Protein 4ND2 (pdb70)

Structure (mmCIF, N/CA/C/O backbone):
data_4ND2
#
_entry.id   4ND2
#
_cell.length_a   95.830
_cell.length_b   95.830
_cell.length_c   185.640
_cell.angle_alpha   90.00
_cell.angle_beta   90.00
_cell.angle_gamma   120.00
#
_symmetry.space_group_name_H-M   'P 32 2 1'
#
loop_
_entity.id
_entity.type
_entity.pdbx_description
1 polymer 'Lactate dehydrogenase, adjacent gene encodes predicted malate dehydrogenase'
2 non-polymer '3-ACETYLPYRIDINE ADENINE DINUCLEOTIDE'
3 non-polymer 'PYRUVIC ACID'
4 non-polymer GLYCEROL
5 water water
#
loop_
_atom_site.group_PDB
_atom_site.id
_atom_site.type_symbol
_atom_site.label_atom_id
_atom_site.label_alt_id
_atom_site.label_comp_id
_atom_site.label_asym_id
_atom_site.label_entity_id
_atom_site.label_seq_id
_atom_site.pdbx_PDB_ins_code
_atom_site.Cartn_x
_atom_site.Cartn_y
_atom_site.Cartn_z
_atom_site.occupancy
_atom_site.B_iso_or_equiv
_atom_site.auth_seq_id
_atom_site.auth_comp_id
_atom_site.auth_asym_id
_atom_site.auth_atom_id
_atom_site.pdbx_PDB_model_num
ATOM 1 N N . MET A 1 1 ? 31.967 60.851 98.736 1.00 56.46 17 MET A N 1
ATOM 2 C CA . MET A 1 1 ? 30.537 60.852 98.305 1.00 56.05 17 MET A CA 1
ATOM 3 C C . MET A 1 1 ? 30.315 59.838 97.186 1.00 54.00 17 MET A C 1
ATOM 4 O O . MET A 1 1 ? 30.629 60.107 96.024 1.00 54.79 17 MET A O 1
ATOM 9 N N . ILE A 1 2 ? 29.781 58.672 97.544 1.00 50.74 18 ILE A N 1
ATOM 10 C CA . ILE A 1 2 ? 29.440 57.651 96.555 1.00 48.43 18 ILE A CA 1
ATOM 11 C C . ILE A 1 2 ? 28.213 58.091 95.752 1.00 45.83 18 ILE A C 1
ATOM 12 O O . ILE A 1 2 ? 27.240 58.602 96.309 1.00 44.68 18 ILE A O 1
ATOM 17 N N . GLU A 1 3 ? 28.284 57.912 94.437 1.00 43.50 19 GLU A N 1
ATOM 18 C CA . GLU A 1 3 ? 27.175 58.225 93.545 1.00 41.60 19 GLU A CA 1
ATOM 19 C C . GLU A 1 3 ? 26.697 56.955 92.866 1.00 37.89 19 GLU A C 1
ATOM 20 O O . GLU A 1 3 ? 27.484 56.034 92.635 1.00 36.68 19 GLU A O 1
ATOM 26 N N . ARG A 1 4 ? 25.405 56.907 92.554 1.00 33.89 20 ARG A N 1
ATOM 27 C CA . ARG A 1 4 ? 24.829 55.769 91.853 1.00 31.64 20 ARG A CA 1
ATOM 28 C C . ARG A 1 4 ? 25.536 55.563 90.519 1.00 29.37 20 ARG A C 1
ATOM 29 O O . ARG A 1 4 ? 25.868 56.528 89.829 1.00 28.24 20 ARG A O 1
ATOM 37 N N . ARG A 1 5 ? 25.778 54.304 90.169 1.00 27.29 22 ARG A N 1
ATOM 38 C CA . ARG A 1 5 ? 26.298 53.970 88.850 1.00 26.41 22 ARG A CA 1
ATOM 39 C C . ARG A 1 5 ? 25.219 54.260 87.809 1.00 24.84 22 ARG A C 1
ATOM 40 O O . ARG A 1 5 ? 24.028 54.114 88.085 1.00 23.79 22 ARG A O 1
ATOM 48 N N . LYS A 1 6 ? 25.647 54.688 86.625 1.00 23.51 23 LYS A N 1
ATOM 49 C CA . LYS A 1 6 ? 24.731 55.178 85.597 1.00 22.77 23 LYS A CA 1
ATOM 50 C C . LYS A 1 6 ? 25.101 54.635 84.219 1.00 21.64 23 LYS A C 1
ATOM 51 O O . LYS A 1 6 ? 26.229 54.821 83.753 1.00 21.38 23 LYS A O 1
ATOM 57 N N . ILE A 1 7 ? 24.144 53.964 83.582 1.00 20.46 24 ILE A N 1
ATOM 58 C CA . ILE A 1 7 ? 24.310 53.450 82.227 1.00 19.90 24 ILE A CA 1
ATOM 59 C C . ILE A 1 7 ? 23.343 54.159 81.287 1.00 19.63 24 ILE A C 1
ATOM 60 O O . ILE A 1 7 ? 22.140 54.206 81.545 1.00 19.72 24 ILE A O 1
ATOM 65 N N . ALA A 1 8 ? 23.876 54.708 80.200 1.00 19.38 25 ALA A N 1
ATOM 66 C CA . ALA A 1 8 ? 23.053 55.304 79.151 1.00 19.47 25 ALA A CA 1
ATOM 67 C C . ALA A 1 8 ? 22.903 54.311 78.005 1.00 19.37 25 ALA A C 1
ATOM 68 O O . ALA A 1 8 ? 23.896 53.794 77.490 1.00 19.46 25 ALA A O 1
ATOM 70 N N . VAL A 1 9 ? 21.657 54.037 77.629 1.00 18.92 26 VAL A N 1
ATOM 71 C CA . VAL A 1 9 ? 21.348 53.162 76.510 1.00 18.94 26 VAL A CA 1
ATOM 72 C C . VAL A 1 9 ? 20.834 54.021 75.354 1.00 19.15 26 VAL A C 1
ATOM 73 O O . VAL A 1 9 ? 19.725 54.565 75.419 1.00 19.02 26 VAL A O 1
ATOM 77 N N . ILE A 1 10 ? 21.651 54.148 74.309 1.00 19.33 27 ILE A N 1
ATOM 78 C CA . ILE A 1 10 ? 21.334 55.007 73.166 1.00 19.40 27 ILE A CA 1
ATOM 79 C C . ILE A 1 10 ? 20.616 54.173 72.114 1.00 19.41 27 ILE A C 1
ATOM 80 O O . ILE A 1 10 ? 21.236 53.377 71.405 1.00 19.54 27 ILE A O 1
ATOM 85 N N . GLY A 1 11 ? 19.302 54.359 72.026 1.00 19.22 28 GLY A N 1
ATOM 86 C CA . GLY A 1 11 ? 18.449 53.540 71.176 1.00 19.37 28 GLY A CA 1
ATOM 87 C C . GLY A 1 11 ? 17.646 52.607 72.055 1.00 19.49 28 GLY A C 1
ATOM 88 O O . GLY A 1 11 ? 18.212 51.736 72.720 1.00 19.60 28 GLY A O 1
ATOM 89 N N . SER A 1 12 ? 16.329 52.793 72.064 1.00 19.62 29 SER A N 1
ATOM 90 C CA . SER A 1 12 ? 15.443 52.076 72.977 1.00 19.73 29 SER A CA 1
ATOM 91 C C . SER A 1 12 ? 14.520 51.118 72.234 1.00 19.33 29 SER A C 1
ATOM 92 O O . SER A 1 12 ? 13.337 50.992 72.560 1.00 19.20 29 SER A O 1
ATOM 95 N N . GLY A 1 13 ? 15.073 50.432 71.238 1.00 19.28 30 GLY A N 1
ATOM 96 C CA . GLY A 1 13 ? 14.339 49.409 70.508 1.00 19.28 30 GLY A CA 1
ATOM 97 C C . GLY A 1 13 ? 14.418 48.067 71.211 1.00 19.35 30 GLY A C 1
ATOM 98 O O . GLY A 1 13 ? 14.465 48.000 72.440 1.00 19.02 30 GLY A O 1
ATOM 99 N N . GLN A 1 14 ? 14.444 46.996 70.424 1.00 19.76 31 GLN A N 1
ATOM 100 C CA . GLN A 1 14 ? 14.393 45.634 70.960 1.00 20.16 31 GLN A CA 1
ATOM 101 C C . GLN A 1 14 ? 15.518 45.371 71.959 1.00 19.32 31 GLN A C 1
ATOM 102 O O . GLN A 1 14 ? 15.268 44.938 73.080 1.00 19.02 31 GLN A O 1
ATOM 108 N N . ILE A 1 15 ? 16.751 45.652 71.554 1.00 18.99 32 ILE A N 1
ATOM 109 C CA . ILE A 1 15 ? 17.912 45.409 72.414 1.00 18.92 32 ILE A CA 1
ATOM 110 C C . ILE A 1 15 ? 17.968 46.391 73.578 1.00 18.39 32 ILE A C 1
ATOM 111 O O . ILE A 1 15 ? 18.173 45.984 74.719 1.00 18.00 32 ILE A O 1
ATOM 116 N N . GLY A 1 16 ? 17.783 47.674 73.279 1.00 18.04 33 GLY A N 1
ATOM 117 C CA . GLY A 1 16 ? 17.841 48.729 74.284 1.00 17.80 33 GLY A CA 1
ATOM 118 C C . GLY A 1 16 ? 16.923 48.501 75.468 1.00 17.66 33 GLY A C 1
ATOM 119 O O . GLY A 1 16 ? 17.331 48.671 76.618 1.00 17.75 33 GLY A O 1
ATOM 120 N N . GLY A 1 17 ? 15.684 48.110 75.189 1.00 17.67 34 GLY A N 1
ATOM 121 C CA . GLY A 1 17 ? 14.707 47.843 76.240 1.00 17.81 34 GLY A CA 1
ATOM 122 C C . GLY A 1 17 ? 15.097 46.669 77.118 1.00 17.86 34 GLY A C 1
ATOM 123 O O . GLY A 1 17 ? 14.957 46.732 78.339 1.00 17.57 34 GLY A O 1
ATOM 124 N N . ASN A 1 18 ? 15.591 45.598 76.499 1.00 18.03 35 ASN A N 1
ATOM 125 C CA . ASN A 1 18 ? 16.069 44.432 77.246 1.00 18.21 35 ASN A CA 1
ATOM 126 C C . ASN A 1 18 ? 17.247 44.758 78.154 1.00 17.49 35 ASN A C 1
ATOM 127 O O . ASN A 1 18 ? 17.312 44.270 79.278 1.00 17.48 35 ASN A O 1
ATOM 132 N N . ILE A 1 19 ? 18.176 45.577 77.670 1.00 17.20 36 ILE A N 1
ATOM 133 C CA . ILE A 1 19 ? 19.317 45.990 78.488 1.00 17.09 36 ILE A CA 1
ATOM 134 C C . ILE A 1 19 ? 18.833 46.700 79.752 1.00 16.92 36 ILE A C 1
ATOM 135 O O . ILE A 1 19 ? 19.260 46.373 80.860 1.00 16.55 36 ILE A O 1
ATOM 140 N N . ALA A 1 20 ? 17.939 47.669 79.580 1.00 16.88 37 ALA A N 1
ATOM 141 C CA . ALA A 1 20 ? 17.395 48.424 80.711 1.00 16.80 37 ALA A CA 1
ATOM 142 C C . ALA A 1 20 ? 16.716 47.504 81.726 1.00 16.69 37 ALA A C 1
ATOM 143 O O . ALA A 1 20 ? 16.885 47.666 82.936 1.00 16.80 37 ALA A O 1
ATOM 145 N N . TYR A 1 21 ? 15.960 46.539 81.208 1.00 16.64 38 TYR A N 1
ATOM 146 C CA . TYR A 1 21 ? 15.223 45.555 82.002 1.00 16.83 38 TYR A CA 1
ATOM 147 C C . TYR A 1 21 ? 16.161 44.753 82.903 1.00 16.89 38 TYR A C 1
ATOM 148 O O . TYR A 1 21 ? 15.925 44.617 84.106 1.00 16.54 38 TYR A O 1
ATOM 157 N N . ILE A 1 22 ? 17.231 44.240 82.306 1.00 17.07 39 ILE A N 1
ATOM 158 C CA . ILE A 1 22 ? 18.186 43.376 83.006 1.00 17.50 39 ILE A CA 1
ATOM 159 C C . ILE A 1 22 ? 19.073 44.170 83.963 1.00 17.40 39 ILE A C 1
ATOM 160 O O . ILE A 1 22 ? 19.312 43.732 85.091 1.00 17.38 39 ILE A O 1
ATOM 165 N N . VAL A 1 23 ? 19.560 45.326 83.515 1.00 17.35 40 VAL A N 1
ATOM 166 C CA . VAL A 1 23 ? 20.352 46.214 84.370 1.00 17.58 40 VAL A CA 1
ATOM 167 C C . VAL A 1 23 ? 19.550 46.576 85.618 1.00 17.84 40 VAL A C 1
ATOM 168 O O . VAL A 1 23 ? 20.067 46.512 86.735 1.00 17.23 40 VAL A O 1
ATOM 172 N N . GLY A 1 24 ? 18.290 46.959 85.412 1.00 18.18 41 GLY A N 1
ATOM 173 C CA . GLY A 1 24 ? 17.386 47.281 86.511 1.00 18.46 41 GLY A CA 1
ATOM 174 C C . GLY A 1 24 ? 17.145 46.100 87.432 1.00 18.94 41 GLY A C 1
ATOM 175 O O . GLY A 1 24 ? 17.240 46.230 88.651 1.00 18.72 41 GLY A O 1
ATOM 176 N N . LYS A 1 25 ? 16.841 44.944 86.846 1.00 19.56 42 LYS A N 1
ATOM 177 C CA . LYS A 1 25 ? 16.618 43.720 87.619 1.00 20.26 42 LYS A CA 1
ATOM 178 C C . LYS A 1 25 ? 17.804 43.396 88.531 1.00 20.52 42 LYS A C 1
ATOM 179 O O . LYS A 1 25 ? 17.615 43.065 89.699 1.00 20.45 42 LYS A O 1
ATOM 185 N N . ASP A 1 26 ? 19.018 43.497 87.995 1.00 20.92 43 ASP A N 1
ATOM 186 C CA . ASP A 1 26 ? 20.236 43.189 88.758 1.00 21.19 43 ASP A CA 1
ATOM 187 C C . ASP A 1 26 ? 20.653 44.313 89.712 1.00 20.76 43 ASP A C 1
ATOM 188 O O . ASP A 1 26 ? 21.577 44.136 90.505 1.00 20.08 43 ASP A O 1
ATOM 193 N N . ASN A 1 27 ? 19.986 45.466 89.626 1.00 20.42 44 ASN A N 1
ATOM 194 C CA . ASN A 1 27 ? 20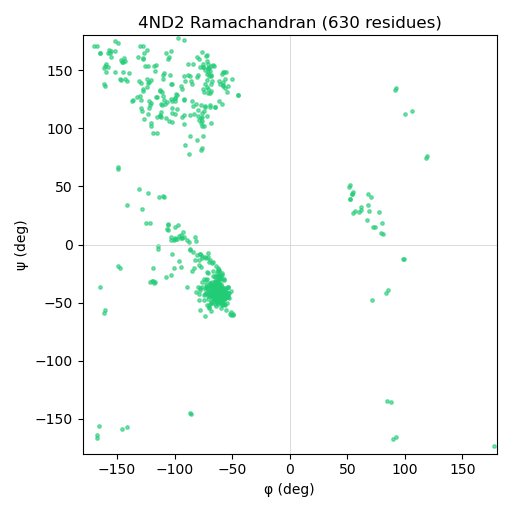.395 46.665 90.359 1.00 20.33 44 ASN A CA 1
ATOM 195 C C . ASN A 1 27 ? 21.871 47.006 90.108 1.00 19.76 44 ASN A C 1
ATOM 196 O O . ASN A 1 27 ? 22.593 47.420 91.015 1.00 19.46 44 ASN A O 1
ATOM 201 N N . LEU A 1 28 ? 22.305 46.824 88.863 1.00 19.20 45 LEU A N 1
ATOM 202 C CA . LEU A 1 28 ? 23.680 47.127 88.460 1.00 19.04 45 LEU A CA 1
ATOM 203 C C . LEU A 1 28 ? 23.921 48.636 88.400 1.00 18.90 45 LEU A C 1
ATOM 204 O O . LEU A 1 28 ? 25.000 49.117 88.748 1.00 18.56 45 LEU A O 1
ATOM 209 N N . ALA A 1 29 ? 22.914 49.374 87.941 1.00 18.62 46 ALA A N 1
ATOM 210 C CA . ALA A 1 29 ? 23.019 50.821 87.792 1.00 18.85 46 ALA A CA 1
ATOM 211 C C . ALA A 1 29 ? 21.646 51.437 87.554 1.00 18.90 46 ALA A C 1
ATOM 212 O O . ALA A 1 29 ? 20.657 50.725 87.350 1.00 18.51 46 ALA A O 1
ATOM 214 N N . ASP A 1 30 ? 21.596 52.763 87.600 1.00 19.27 48 ASP A N 1
ATOM 215 C CA . ASP A 1 30 ? 20.464 53.505 87.055 1.00 19.64 48 ASP A CA 1
ATOM 216 C C . ASP A 1 30 ? 20.598 53.483 85.540 1.00 19.45 48 ASP A C 1
ATOM 217 O O . ASP A 1 30 ? 21.709 53.396 85.011 1.00 19.29 48 ASP A O 1
ATOM 222 N N . VAL A 1 31 ? 19.469 53.577 84.846 1.00 19.40 49 VAL A N 1
ATOM 223 C CA . VAL A 1 31 ? 19.452 53.513 83.392 1.00 19.46 49 VAL A CA 1
ATOM 224 C C . VAL A 1 31 ? 18.782 54.748 82.793 1.00 19.74 49 VAL A C 1
ATOM 225 O O . VAL A 1 31 ? 17.733 55.180 83.266 1.00 19.37 49 VAL A O 1
ATOM 229 N N . VAL A 1 32 ? 19.403 55.306 81.756 1.00 20.02 50 VAL A N 1
ATOM 230 C CA . VAL A 1 32 ? 18.774 56.327 80.925 1.00 20.44 50 VAL A CA 1
ATOM 231 C C . VAL A 1 32 ? 18.551 55.736 79.538 1.00 20.45 50 VAL A C 1
ATOM 232 O O . VAL A 1 32 ? 19.510 55.464 78.814 1.00 20.83 50 VAL A O 1
ATOM 236 N N . LEU A 1 33 ? 17.286 55.516 79.188 1.00 20.50 51 LEU A N 1
ATOM 237 C CA . LEU A 1 33 ? 16.914 55.060 77.852 1.00 20.94 51 LEU A CA 1
ATOM 238 C C . LEU A 1 33 ? 16.742 56.271 76.936 1.00 21.13 51 LEU A C 1
ATOM 239 O O . LEU A 1 33 ? 15.812 57.060 77.113 1.00 20.94 51 LEU A O 1
ATOM 244 N N . PHE A 1 34 ? 17.645 56.413 75.969 1.00 21.23 52 PHE A N 1
ATOM 245 C CA . PHE A 1 34 ? 17.597 57.511 75.006 1.00 21.60 52 PHE A CA 1
ATOM 246 C C . PHE A 1 34 ? 17.051 57.020 73.669 1.00 21.80 52 PHE A C 1
ATOM 247 O O . PHE A 1 34 ? 17.410 55.940 73.201 1.00 21.59 52 PHE A O 1
ATOM 255 N N . ASP A 1 35 ? 16.183 57.820 73.055 1.00 21.83 53 ASP A N 1
ATOM 256 C CA . ASP A 1 35 ? 15.746 57.567 71.685 1.00 22.19 53 ASP A CA 1
ATOM 257 C C . ASP A 1 35 ? 15.227 58.853 71.051 1.00 22.58 53 ASP A C 1
ATOM 258 O O . ASP A 1 35 ? 14.766 59.755 71.752 1.00 22.33 53 ASP A O 1
ATOM 263 N N . ILE A 1 36 ? 15.319 58.933 69.727 1.00 23.04 54 ILE A N 1
ATOM 264 C CA . ILE A 1 36 ? 14.769 60.069 68.981 1.00 23.55 54 ILE A CA 1
ATOM 265 C C . ILE A 1 36 ? 13.275 59.895 68.707 1.00 24.53 54 ILE A C 1
ATOM 266 O O . ILE A 1 36 ? 12.582 60.870 68.435 1.00 25.56 54 ILE A O 1
ATOM 271 N N . ALA A 1 37 ? 12.789 58.655 68.768 1.00 25.44 55 ALA A N 1
ATOM 272 C CA . ALA A 1 37 ? 11.373 58.367 68.562 1.00 26.52 55 ALA A CA 1
ATOM 273 C C . ALA A 1 37 ? 10.562 58.792 69.784 1.00 27.71 55 ALA A C 1
ATOM 274 O O . ALA A 1 37 ? 10.912 58.453 70.915 1.00 27.30 55 ALA A O 1
ATOM 276 N N . GLU A 1 38 ? 9.477 59.526 69.549 1.00 28.69 56 GLU A N 1
ATOM 277 C CA . GLU A 1 38 ? 8.652 60.056 70.635 1.00 29.69 56 GLU A CA 1
ATOM 278 C C . GLU A 1 38 ? 7.923 58.926 71.355 1.00 28.07 56 GLU A C 1
ATOM 279 O O . GLU A 1 38 ? 7.443 57.985 70.721 1.00 27.82 56 GLU A O 1
ATOM 285 N N . GLY A 1 39 ? 7.873 59.008 72.683 1.00 27.00 57 GLY A N 1
ATOM 286 C CA . GLY A 1 39 ? 7.108 58.060 73.493 1.00 26.32 57 GLY A CA 1
ATOM 287 C C . GLY A 1 39 ? 7.803 56.745 73.823 1.00 25.85 57 GLY A C 1
ATOM 288 O O . GLY A 1 39 ? 7.705 56.263 74.952 1.00 24.99 57 GLY A O 1
ATOM 289 N N . ILE A 1 40 ? 8.503 56.166 72.848 1.00 24.83 58 ILE A N 1
ATOM 290 C CA . ILE A 1 40 ? 9.060 54.812 72.983 1.00 24.80 58 ILE A CA 1
ATOM 291 C C . ILE A 1 40 ? 9.895 54.637 74.261 1.00 23.90 58 ILE A C 1
ATOM 292 O O . ILE A 1 40 ? 9.561 53.796 75.092 1.00 23.45 58 ILE A O 1
ATOM 297 N N . PRO A 1 41 ? 10.968 55.433 74.433 1.00 23.38 59 PRO A N 1
ATOM 298 C CA . PRO A 1 41 ? 11.778 55.233 75.639 1.00 23.50 59 PRO A CA 1
ATOM 299 C C . PRO A 1 41 ? 11.015 55.531 76.933 1.00 23.41 59 PRO A C 1
ATOM 300 O O . PRO A 1 41 ? 11.250 54.873 77.949 1.00 22.90 59 PRO A O 1
ATOM 304 N N . GLN A 1 42 ? 10.107 56.505 76.886 1.00 23.25 60 GLN A N 1
ATOM 305 C CA . GLN A 1 42 ? 9.303 56.869 78.052 1.00 23.46 60 GLN A CA 1
ATOM 306 C C . GLN A 1 42 ? 8.404 55.708 78.470 1.00 22.55 60 GLN A C 1
ATOM 307 O O . GLN A 1 42 ? 8.332 55.366 79.648 1.00 22.52 60 GLN A O 1
ATOM 313 N N . GLY A 1 43 ? 7.733 55.100 77.496 1.00 21.53 61 GLY A N 1
ATOM 314 C CA . GLY A 1 43 ? 6.833 53.980 77.755 1.00 21.24 61 GLY A CA 1
ATOM 315 C C . GLY A 1 43 ? 7.547 52.764 78.322 1.00 20.86 61 GLY A C 1
ATOM 316 O O . GLY A 1 43 ? 7.072 52.145 79.275 1.00 20.53 61 GLY A O 1
ATOM 317 N N . LYS A 1 44 ? 8.693 52.428 77.737 1.00 20.46 62 LYS A N 1
ATOM 318 C CA . LYS A 1 44 ? 9.498 51.306 78.218 1.00 20.33 62 LYS A CA 1
ATOM 319 C C . LYS A 1 44 ? 10.061 51.580 79.613 1.00 19.93 62 LYS A C 1
ATOM 320 O O . LYS A 1 44 ? 10.072 50.694 80.461 1.00 19.99 62 LYS A O 1
ATOM 326 N N . ALA A 1 45 ? 10.509 52.810 79.851 1.00 19.85 63 ALA A N 1
ATOM 327 C CA . ALA A 1 45 ? 11.049 53.193 81.157 1.00 20.07 63 ALA A CA 1
ATOM 328 C C . ALA A 1 45 ? 10.000 53.118 82.271 1.00 20.09 63 ALA A C 1
ATOM 329 O O . ALA A 1 45 ? 10.295 52.650 83.372 1.00 19.64 63 ALA A O 1
ATOM 331 N N . LEU A 1 46 ? 8.783 53.580 81.986 1.00 20.12 64 LEU A N 1
ATOM 332 C CA . LEU A 1 46 ? 7.690 53.516 82.962 1.00 20.27 64 LEU A CA 1
ATOM 333 C C . LEU A 1 46 ? 7.328 52.068 83.279 1.00 19.72 64 LEU A C 1
ATOM 334 O O . LEU A 1 46 ? 7.143 51.705 84.441 1.00 19.19 64 LEU A O 1
ATOM 339 N N . ASP A 1 47 ? 7.227 51.256 82.232 1.00 19.53 65 ASP A N 1
ATOM 340 C CA . ASP A 1 47 ? 6.905 49.835 82.356 1.00 19.54 65 ASP A CA 1
ATOM 341 C C . ASP A 1 47 ? 7.964 49.114 83.192 1.00 19.35 65 ASP A C 1
ATOM 342 O O . ASP A 1 47 ? 7.638 48.394 84.132 1.00 19.61 65 ASP A O 1
ATOM 347 N N . ILE A 1 48 ? 9.232 49.328 82.856 1.00 19.24 66 ILE A N 1
ATOM 348 C CA . ILE A 1 48 ? 10.340 48.704 83.586 1.00 18.85 66 ILE A CA 1
ATOM 349 C C . ILE A 1 48 ? 10.401 49.218 85.031 1.00 18.71 66 ILE A C 1
ATOM 350 O O . ILE A 1 48 ? 10.684 48.453 85.955 1.00 18.44 66 ILE A O 1
ATOM 355 N N . THR A 1 49 ? 10.112 50.504 85.226 1.00 18.57 67 THR A N 1
ATOM 356 C CA . THR A 1 49 ? 10.058 51.082 86.569 1.00 18.57 67 THR A CA 1
ATOM 357 C C . THR A 1 49 ? 9.081 50.320 87.464 1.00 18.47 67 THR A C 1
ATOM 358 O O . THR A 1 49 ? 9.402 50.023 88.614 1.00 18.47 67 THR A O 1
ATOM 362 N N . HIS A 1 50 ? 7.907 49.987 86.934 1.00 18.45 68 HIS A N 1
ATOM 363 C CA . HIS A 1 50 ? 6.905 49.233 87.699 1.00 18.64 68 HIS A CA 1
ATOM 364 C C . HIS A 1 50 ? 7.407 47.853 88.133 1.00 18.44 68 HIS A C 1
ATOM 365 O O . HIS A 1 50 ? 6.975 47.331 89.161 1.00 18.46 68 HIS A O 1
ATOM 372 N N . SER A 1 51 ? 8.300 47.263 87.339 1.00 18.22 69 SER A N 1
ATOM 373 C CA . SER A 1 51 ? 8.858 45.942 87.639 1.00 18.04 69 SER A CA 1
ATOM 374 C C . SER A 1 51 ? 9.935 45.967 88.727 1.00 17.85 69 SER A C 1
ATOM 375 O O . SER A 1 51 ? 10.229 44.930 89.317 1.00 18.04 69 SER A O 1
ATOM 378 N N . MET A 1 52 ? 10.520 47.135 88.993 1.00 18.03 70 MET A N 1
ATOM 379 C CA . MET A 1 52 ? 11.654 47.231 89.922 1.00 18.09 70 MET A CA 1
ATOM 380 C C . MET A 1 52 ? 11.312 46.747 91.329 1.00 18.17 70 MET A C 1
ATOM 381 O O . MET A 1 52 ? 12.088 45.999 91.933 1.00 18.05 70 MET A O 1
ATOM 386 N N . VAL A 1 53 ? 10.153 47.154 91.844 1.00 17.97 71 VAL A N 1
ATOM 387 C CA . VAL A 1 53 ? 9.699 46.686 93.158 1.00 17.93 71 VAL A CA 1
ATOM 388 C C . VAL A 1 53 ? 9.502 45.164 93.182 1.00 18.07 71 VAL A C 1
ATOM 389 O O . VAL A 1 53 ? 9.746 44.523 94.205 1.00 18.04 71 VAL A O 1
ATOM 393 N N . MET A 1 54 ? 9.090 44.588 92.055 1.00 18.17 72 MET A N 1
ATOM 394 C CA . MET A 1 54 ? 8.894 43.138 91.957 1.00 18.52 72 MET A CA 1
ATOM 395 C C . MET A 1 54 ? 10.231 42.398 92.068 1.00 18.53 72 MET A C 1
ATOM 396 O O . MET A 1 54 ? 10.307 41.329 92.675 1.00 18.10 72 MET A O 1
ATOM 401 N N . PHE A 1 55 A 11.274 42.978 91.477 1.00 18.77 73 PHE A N 1
ATOM 402 C CA . PHE A 1 55 A 12.628 42.418 91.529 1.00 18.89 73 PHE A CA 1
ATOM 403 C C . PHE A 1 55 A 13.395 42.808 92.793 1.00 19.04 73 PHE A C 1
ATOM 404 O O . PHE A 1 55 A 14.511 42.331 93.011 1.00 19.19 73 PHE A O 1
ATOM 412 N N . GLY A 1 56 B 12.818 43.687 93.609 1.00 19.02 73 GLY A N 1
ATOM 413 C CA . GLY A 1 56 B 13.488 44.198 94.798 1.00 18.99 73 GLY A CA 1
ATOM 414 C C . GLY A 1 56 B 14.663 45.110 94.482 1.00 19.21 73 GLY A C 1
ATOM 415 O O . GLY A 1 56 B 15.611 45.190 95.263 1.00 19.59 73 GLY A O 1
ATOM 416 N N . SER A 1 57 ? 14.603 45.795 93.341 1.00 18.70 74 SER A N 1
ATOM 417 C CA . SER A 1 57 ? 15.665 46.707 92.910 1.00 18.42 74 SER A CA 1
ATOM 418 C C . SER A 1 57 ? 15.249 48.155 93.135 1.00 18.45 74 SER A C 1
ATOM 419 O O . SER A 1 57 ? 14.077 48.487 92.994 1.00 18.25 74 SER A O 1
ATOM 422 N N . THR A 1 58 ? 16.212 49.010 93.472 1.00 18.32 75 THR A N 1
ATOM 423 C CA . THR A 1 58 ? 15.965 50.449 93.600 1.00 18.65 75 THR A CA 1
ATOM 424 C C . THR A 1 58 ? 16.562 51.242 92.431 1.00 18.60 75 THR A C 1
ATOM 425 O O . THR A 1 58 ? 16.658 52.471 92.499 1.00 18.24 75 THR A O 1
ATOM 429 N N . SER A 1 59 ? 16.953 50.545 91.361 1.00 18.83 76 SER A N 1
ATOM 430 C CA . SER A 1 59 ? 17.436 51.202 90.146 1.00 19.48 76 SER A CA 1
ATOM 431 C C . SER A 1 59 ? 16.378 52.154 89.596 1.00 20.07 76 SER A C 1
ATOM 432 O O . SER A 1 59 ? 15.198 51.810 89.554 1.00 19.72 76 SER A O 1
ATOM 435 N N . LYS A 1 60 ? 16.810 53.346 89.192 1.00 21.19 77 LYS A N 1
ATOM 436 C CA . LYS A 1 60 ? 15.949 54.285 88.478 1.00 22.34 77 LYS A CA 1
ATOM 437 C C . LYS A 1 60 ? 16.127 54.093 86.978 1.00 22.06 77 LYS A C 1
ATOM 438 O O . LYS A 1 60 ? 17.256 54.000 86.490 1.00 22.32 77 LYS A O 1
ATOM 444 N N . VAL A 1 61 ? 15.010 54.032 86.259 1.00 21.55 78 VAL A N 1
ATOM 445 C CA . VAL A 1 61 ? 15.013 53.871 84.809 1.00 21.34 78 VAL A CA 1
ATOM 446 C C . VAL A 1 61 ? 14.133 54.963 84.208 1.00 21.48 78 VAL A C 1
ATOM 447 O O . VAL A 1 61 ? 12.927 54.990 84.458 1.00 20.87 78 VAL A O 1
ATOM 451 N N . ILE A 1 62 ? 14.742 55.865 83.437 1.00 21.80 79 ILE A N 1
ATOM 452 C CA . ILE A 1 62 ? 14.013 56.966 82.793 1.00 22.39 79 ILE A CA 1
ATOM 453 C C . ILE A 1 62 ? 14.197 56.953 81.277 1.00 22.43 79 ILE A C 1
ATOM 454 O O . ILE A 1 62 ? 15.201 56.448 80.766 1.00 22.59 79 ILE A O 1
ATOM 459 N N . GLY A 1 63 ? 13.214 57.511 80.574 1.00 22.32 80 GLY A N 1
ATOM 460 C CA . GLY A 1 63 ? 13.240 57.630 79.120 1.00 22.56 80 GLY A CA 1
ATOM 461 C C . GLY A 1 63 ? 13.400 59.084 78.722 1.00 23.05 80 GLY A C 1
ATOM 462 O O . GLY A 1 63 ? 12.844 59.971 79.370 1.00 22.57 80 GLY A O 1
ATOM 463 N N . THR A 1 64 ? 14.161 59.335 77.659 1.00 23.48 81 THR A N 1
ATOM 464 C CA . THR A 1 64 ? 14.465 60.703 77.243 1.00 24.04 81 THR A CA 1
ATOM 465 C C . THR A 1 64 ? 14.812 60.813 75.760 1.00 24.53 81 THR A C 1
ATOM 466 O O . THR A 1 64 ? 15.145 59.819 75.109 1.00 24.02 81 THR A O 1
ATOM 470 N N . ASN A 1 65 ? 14.726 62.038 75.245 1.00 25.01 83 ASN A N 1
ATOM 471 C CA . ASN A 1 65 ? 15.202 62.365 73.902 1.00 25.59 83 ASN A CA 1
ATOM 472 C C . ASN A 1 65 ? 16.263 63.462 73.944 1.00 25.70 83 ASN A C 1
ATOM 473 O O . ASN A 1 65 ? 16.549 64.095 72.931 1.00 26.11 83 ASN A O 1
ATOM 478 N N . ASP A 1 66 ? 16.850 63.666 75.122 1.00 25.80 84 ASP A N 1
ATOM 479 C CA . ASP A 1 66 ? 17.758 64.780 75.373 1.00 26.29 84 ASP A CA 1
ATOM 480 C C . ASP A 1 66 ? 19.117 64.255 75.835 1.00 25.93 84 ASP A C 1
ATOM 481 O O . ASP A 1 66 ? 19.217 63.622 76.889 1.00 25.74 84 ASP A O 1
ATOM 486 N N . TYR A 1 67 ? 20.161 64.533 75.056 1.00 25.70 85 TYR A N 1
ATOM 487 C CA . TYR A 1 67 ? 21.512 64.060 75.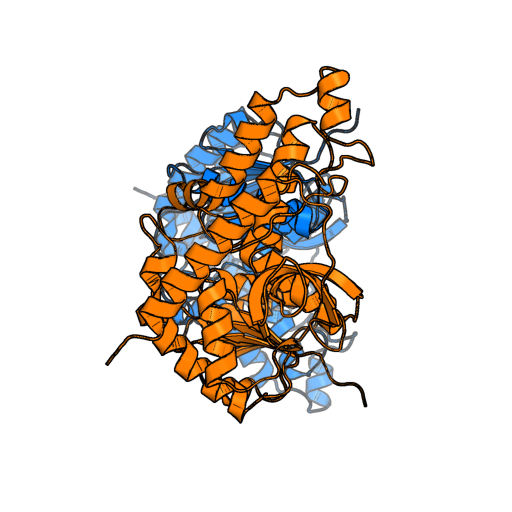387 1.00 25.80 85 TYR A CA 1
ATOM 488 C C . TYR A 1 67 ? 22.053 64.622 76.702 1.00 25.98 85 TYR A C 1
ATOM 489 O O . TYR A 1 67 ? 22.945 64.029 77.304 1.00 26.11 85 TYR A O 1
ATOM 498 N N . ALA A 1 68 ? 21.517 65.754 77.151 1.00 26.00 86 ALA A N 1
ATOM 499 C CA . ALA A 1 68 ? 21.885 66.300 78.458 1.00 25.83 86 ALA A CA 1
ATOM 500 C C . ALA A 1 68 ? 21.627 65.297 79.588 1.00 25.36 86 ALA A C 1
ATOM 501 O O . ALA A 1 68 ? 22.338 65.297 80.594 1.00 25.33 86 ALA A O 1
ATOM 503 N N . ASP A 1 69 ? 20.623 64.440 79.412 1.00 25.11 87 ASP A N 1
ATOM 504 C CA . ASP A 1 69 ? 20.270 63.434 80.418 1.00 25.33 87 ASP A CA 1
ATOM 505 C C . ASP A 1 69 ? 21.249 62.254 80.519 1.00 25.08 87 ASP A C 1
ATOM 506 O O . ASP A 1 69 ? 21.152 61.469 81.461 1.00 24.95 87 ASP A O 1
ATOM 511 N N . ILE A 1 70 ? 22.179 62.113 79.573 1.00 24.94 88 ILE A N 1
ATOM 512 C CA . ILE A 1 70 ? 23.214 61.072 79.689 1.00 25.08 88 ILE A CA 1
ATOM 513 C C . ILE A 1 70 ? 24.488 61.602 80.355 1.00 25.37 88 ILE A C 1
ATOM 514 O O . ILE A 1 70 ? 25.486 60.889 80.447 1.00 25.20 88 ILE A O 1
ATOM 519 N N . SER A 1 71 ? 24.444 62.849 80.823 1.00 25.88 89 SER A N 1
ATOM 520 C CA . SER A 1 71 ? 25.555 63.449 81.557 1.00 26.47 89 SER A CA 1
ATOM 521 C C . SER A 1 71 ? 25.973 62.584 82.744 1.00 26.31 89 SER A C 1
ATOM 522 O O . SER A 1 71 ? 25.125 62.077 83.476 1.00 26.28 89 SER A O 1
ATOM 525 N N . GLY A 1 72 ? 27.281 62.415 82.921 1.00 26.53 90 GLY A N 1
ATOM 526 C CA . GLY A 1 72 ? 27.822 61.631 84.033 1.00 26.29 90 GLY A CA 1
ATOM 527 C C . GLY A 1 72 ? 27.633 60.124 83.920 1.00 25.90 90 GLY A C 1
ATOM 528 O O . GLY A 1 72 ? 27.802 59.407 84.908 1.00 26.14 90 GLY A O 1
ATOM 529 N N . SER A 1 73 ? 27.292 59.638 82.726 1.00 24.86 91 SER A N 1
ATOM 530 C CA . SER A 1 73 ? 27.119 58.204 82.504 1.00 24.03 91 SER A CA 1
ATOM 531 C C . SER A 1 73 ? 28.465 57.491 82.601 1.00 23.56 91 SER A C 1
ATOM 532 O O . SER A 1 73 ? 29.451 57.929 82.007 1.00 23.34 91 SER A O 1
ATOM 535 N N . ASP A 1 74 ? 28.499 56.399 83.359 1.00 22.76 92 ASP A N 1
ATOM 536 C CA . ASP A 1 74 ? 29.711 55.591 83.500 1.00 22.40 92 ASP A CA 1
ATOM 537 C C . ASP A 1 74 ? 29.901 54.711 82.276 1.00 21.61 92 ASP A C 1
ATOM 538 O O . ASP A 1 74 ? 31.024 54.515 81.812 1.00 21.52 92 ASP A O 1
ATOM 543 N N . VAL A 1 75 ? 28.794 54.173 81.770 1.00 20.97 93 VAL A N 1
ATOM 544 C CA . VAL A 1 75 ? 28.806 53.333 80.583 1.00 20.43 93 VAL A CA 1
ATOM 545 C C . VAL A 1 75 ? 27.770 53.846 79.589 1.00 20.20 93 VAL A C 1
ATOM 546 O O . VAL A 1 75 ? 26.671 54.246 79.978 1.00 20.25 93 VAL A O 1
ATOM 550 N N . VAL A 1 76 ? 28.137 53.846 78.312 1.00 19.66 94 VAL A N 1
ATOM 551 C CA . VAL A 1 76 ? 27.213 54.163 77.233 1.00 19.53 94 VAL A CA 1
ATOM 552 C C . VAL A 1 76 ? 27.140 52.956 76.309 1.00 19.37 94 VAL A C 1
ATOM 553 O O . VAL A 1 76 ? 28.163 52.512 75.789 1.00 19.19 94 VAL A O 1
ATOM 557 N N . ILE A 1 77 ? 25.936 52.419 76.123 1.00 18.89 95 ILE A N 1
ATOM 558 C CA . ILE A 1 77 ? 25.723 51.289 75.226 1.00 18.96 95 ILE A CA 1
ATOM 559 C C . ILE A 1 77 ? 24.925 51.773 74.015 1.00 19.27 95 ILE A C 1
ATOM 560 O O . ILE A 1 77 ? 23.804 52.267 74.159 1.00 19.17 95 ILE A O 1
ATOM 565 N N . ILE A 1 78 ? 25.515 51.638 72.828 1.00 19.47 96 ILE A N 1
ATOM 566 C CA . ILE A 1 78 ? 24.928 52.170 71.595 1.00 19.59 96 ILE A CA 1
ATOM 567 C C . ILE A 1 78 ? 24.213 51.075 70.810 1.00 19.70 96 ILE A C 1
ATOM 568 O O . ILE A 1 78 ? 24.847 50.161 70.279 1.00 19.35 96 ILE A O 1
ATOM 573 N N . THR A 1 79 ? 22.888 51.181 70.742 1.00 19.83 97 THR A N 1
ATOM 574 C CA . THR A 1 79 ? 22.060 50.238 69.996 1.00 20.31 97 THR A CA 1
ATOM 575 C C . THR A 1 79 ? 21.359 50.897 68.803 1.00 20.56 97 THR A C 1
ATOM 576 O O . THR A 1 79 ? 20.694 50.212 68.030 1.00 20.66 97 THR A O 1
ATOM 580 N N . ALA A 1 80 ? 21.518 52.212 68.651 1.00 20.68 98 ALA A N 1
ATOM 581 C CA . ALA A 1 80 ? 20.776 52.977 67.647 1.00 20.87 98 ALA A CA 1
ATOM 582 C C . ALA A 1 80 ? 21.070 52.478 66.239 1.00 21.17 98 ALA A C 1
ATOM 583 O O . ALA A 1 80 ? 22.218 52.192 65.899 1.00 21.49 98 ALA A O 1
ATOM 585 N N . SER A 1 81 ? 20.023 52.378 65.427 1.00 21.41 99 SER A N 1
ATOM 586 C CA . SER A 1 81 ? 20.134 51.814 64.090 1.00 21.75 99 SER A CA 1
ATOM 587 C C . SER A 1 81 ? 18.958 52.221 63.214 1.00 22.29 99 SER A C 1
ATOM 588 O O . SER A 1 81 ? 17.857 52.465 63.714 1.00 21.61 99 SER A O 1
ATOM 591 N N . ILE A 1 82 ? 19.202 52.280 61.906 1.00 22.88 100 ILE A N 1
ATOM 592 C CA . ILE A 1 82 ? 18.133 52.468 60.924 1.00 23.78 100 ILE A CA 1
ATOM 593 C C . ILE A 1 82 ? 17.216 51.242 60.948 1.00 24.98 100 ILE A C 1
ATOM 594 O O . ILE A 1 82 ? 17.660 50.153 61.303 1.00 25.25 100 ILE A O 1
ATOM 599 N N . PRO A 1 83 ? 15.938 51.413 60.574 1.00 26.46 101 PRO A N 1
ATOM 600 C CA . PRO A 1 83 ? 14.983 50.312 60.721 1.00 27.49 101 PRO A CA 1
ATOM 601 C C . PRO A 1 83 ? 15.197 49.164 59.734 1.00 28.85 101 PRO A C 1
ATOM 602 O O . PRO A 1 83 ? 15.809 49.353 58.685 1.00 28.78 101 PRO A O 1
ATOM 606 N N . GLY A 1 84 ? 14.697 47.984 60.090 1.00 30.63 102 GLY A N 1
ATOM 607 C CA . GLY A 1 84 ? 14.726 46.822 59.205 1.00 32.15 102 GLY A CA 1
ATOM 608 C C . GLY A 1 84 ? 15.954 45.956 59.412 1.00 33.36 102 GLY A C 1
ATOM 609 O O . GLY A 1 84 ? 17.070 46.464 59.519 1.00 33.76 102 GLY A O 1
ATOM 610 N N . ARG A 1 85 ? 15.743 44.642 59.469 1.00 35.04 103 ARG A N 1
ATOM 611 C CA . ARG A 1 85 ? 16.843 43.686 59.600 1.00 36.33 103 ARG A CA 1
ATOM 612 C C . ARG A 1 85 ? 17.654 43.613 58.306 1.00 36.79 103 ARG A C 1
ATOM 613 O O . ARG A 1 85 ? 17.134 43.912 57.229 1.00 36.86 103 ARG A O 1
ATOM 621 N N . PRO A 1 86 ? 18.921 43.215 58.404 1.00 38.00 105 PRO A N 1
ATOM 622 C CA . PRO A 1 86 ? 19.692 42.909 57.204 1.00 38.59 105 PRO A CA 1
ATOM 623 C C . PRO A 1 86 ? 19.141 41.667 56.513 1.00 39.26 105 PRO A C 1
ATOM 624 O O . PRO A 1 86 ? 18.746 40.715 57.187 1.00 39.77 105 PRO A O 1
ATOM 628 N N . LYS A 1 87 ? 19.100 41.688 55.184 1.00 40.51 106 LYS A N 1
ATOM 629 C CA . LYS A 1 87 ? 18.635 40.539 54.411 1.00 41.82 106 LYS A CA 1
ATOM 630 C C . LYS A 1 87 ? 19.687 39.430 54.432 1.00 41.29 106 LYS A C 1
ATOM 631 O O . LYS A 1 87 ? 19.430 38.334 54.931 1.00 41.72 106 LYS A O 1
ATOM 637 N N . ASP A 1 88 ? 20.871 39.733 53.902 1.00 40.81 107 ASP A N 1
ATOM 638 C CA . ASP A 1 88 ? 21.935 38.738 53.729 1.00 40.42 107 ASP A CA 1
ATOM 639 C C . ASP A 1 88 ? 23.202 39.030 54.536 1.00 38.73 107 ASP A C 1
ATOM 640 O O . ASP A 1 88 ? 23.887 38.098 54.953 1.00 38.76 107 ASP A O 1
ATOM 645 N N . ASP A 1 89 ? 23.521 40.310 54.737 1.00 36.98 108 ASP A N 1
ATOM 646 C CA . ASP A 1 89 ? 24.759 40.703 55.412 1.00 35.81 108 ASP A CA 1
ATOM 647 C C . ASP A 1 89 ? 24.540 41.906 56.328 1.00 33.92 108 ASP A C 1
ATOM 648 O O . ASP A 1 89 ? 23.832 42.849 55.970 1.00 32.98 108 ASP A O 1
ATOM 653 N N . ARG A 1 90 ? 25.184 41.872 57.494 1.00 31.33 109 ARG A N 1
ATOM 654 C CA . ARG A 1 90 ? 25.114 42.962 58.470 1.00 30.02 109 ARG A CA 1
ATOM 655 C C . ARG A 1 90 ? 25.604 44.297 57.898 1.00 29.70 109 ARG A C 1
ATOM 656 O O . ARG A 1 90 ? 25.219 45.360 58.385 1.00 29.87 109 ARG A O 1
ATOM 664 N N . SER A 1 91 ? 26.456 44.238 56.876 1.00 29.66 110 SER A N 1
ATOM 665 C CA . SER A 1 91 ? 27.039 45.439 56.273 1.00 29.47 110 SER A CA 1
ATOM 666 C C . SER A 1 91 ? 26.043 46.273 55.455 1.00 29.00 110 SER A C 1
ATOM 667 O O . SER A 1 91 ? 26.355 47.394 55.067 1.00 28.75 110 SER A O 1
ATOM 670 N N . GLU A 1 92 ? 24.855 45.731 55.197 1.00 29.18 111 GLU A N 1
ATOM 671 C CA . GLU A 1 92 ? 23.790 46.477 54.517 1.00 29.69 111 GLU A CA 1
ATOM 672 C C . GLU A 1 92 ? 23.400 47.755 55.269 1.00 29.52 111 GLU A C 1
ATOM 673 O O . GLU A 1 92 ? 22.921 48.711 54.662 1.00 29.42 111 GLU A O 1
ATOM 679 N N . LEU A 1 93 ? 23.611 47.762 56.584 1.00 28.82 112 LEU A N 1
ATOM 680 C CA . LEU A 1 93 ? 23.291 48.912 57.430 1.00 28.65 112 LEU A CA 1
ATOM 681 C C . LEU A 1 93 ? 24.432 49.930 57.527 1.00 27.77 112 LEU A C 1
ATOM 682 O O . LEU A 1 93 ? 24.304 50.928 58.238 1.00 27.54 112 LEU A O 1
ATOM 687 N N . LEU A 1 94 ? 25.532 49.683 56.813 1.00 26.81 113 LEU A N 1
ATOM 688 C CA . LEU A 1 94 ? 26.765 50.463 56.954 1.00 26.65 113 LEU A CA 1
ATOM 689 C C . LEU A 1 94 ? 26.572 51.979 56.852 1.00 26.23 113 LEU A C 1
ATOM 690 O O . LEU A 1 94 ? 26.917 52.712 57.777 1.00 25.71 113 LEU A O 1
ATOM 695 N N . PHE A 1 95 ? 26.032 52.439 55.726 1.00 25.83 114 PHE A N 1
ATOM 696 C CA . PHE A 1 95 ? 25.994 53.874 55.431 1.00 25.73 114 PHE A CA 1
ATOM 697 C C . PHE A 1 95 ? 25.082 54.635 56.390 1.00 24.82 114 PHE A C 1
ATOM 698 O O . PHE A 1 95 ? 25.457 55.688 56.903 1.00 24.76 114 PHE A O 1
ATOM 706 N N . GLY A 1 96 ? 23.894 54.093 56.634 1.00 24.25 115 GLY A N 1
ATOM 707 C CA . GLY A 1 96 ? 22.929 54.725 57.527 1.00 24.20 115 GLY A CA 1
ATOM 708 C C . GLY A 1 96 ? 23.384 54.773 58.976 1.00 23.97 115 GLY A C 1
ATOM 709 O O . GLY A 1 96 ? 23.255 55.800 59.639 1.00 23.42 115 GLY A O 1
ATOM 710 N N . ASN A 1 97 ? 23.926 53.667 59.475 1.00 23.63 116 ASN A N 1
ATOM 711 C CA . ASN A 1 97 ? 24.331 53.603 60.881 1.00 23.49 116 ASN A CA 1
ATOM 712 C C . ASN A 1 97 ? 25.602 54.386 61.183 1.00 23.63 116 ASN A C 1
ATOM 713 O O . ASN A 1 97 ? 25.757 54.905 62.288 1.00 23.73 116 ASN A O 1
ATOM 718 N N . ALA A 1 98 ? 26.496 54.495 60.205 1.00 23.56 117 ALA A N 1
ATOM 719 C CA . ALA A 1 98 ? 27.661 55.369 60.341 1.00 23.78 117 ALA A CA 1
ATOM 720 C C . ALA A 1 98 ? 27.220 56.806 60.625 1.00 24.15 117 ALA A C 1
ATOM 721 O O . ALA A 1 98 ? 27.794 57.483 61.480 1.00 23.78 117 ALA A O 1
ATOM 723 N N . ARG A 1 99 ? 26.193 57.256 59.908 1.00 24.51 118 ARG A N 1
ATOM 724 C CA . ARG A 1 99 ? 25.642 58.597 60.089 1.00 25.12 118 ARG A CA 1
ATOM 725 C C . ARG A 1 99 ? 24.988 58.774 61.461 1.00 24.11 118 ARG A C 1
ATOM 726 O O . ARG A 1 99 ? 25.139 59.818 62.090 1.00 23.63 118 ARG A O 1
ATOM 734 N N . ILE A 1 100 ? 24.273 57.756 61.928 1.00 23.32 119 ILE A N 1
ATOM 735 C CA . ILE A 1 100 ? 23.702 57.791 63.276 1.00 22.92 119 ILE A CA 1
ATOM 736 C C . ILE A 1 100 ? 24.808 57.957 64.314 1.00 23.05 119 ILE A C 1
ATOM 737 O O . ILE A 1 100 ? 24.705 58.801 65.206 1.00 22.56 119 ILE A O 1
ATOM 742 N N . LEU A 1 101 ? 25.869 57.164 64.184 1.00 23.37 120 LEU A N 1
ATOM 743 C CA . LEU A 1 101 ? 26.971 57.196 65.150 1.00 24.17 120 LEU A CA 1
ATOM 744 C C . LEU A 1 101 ? 27.728 58.526 65.176 1.00 24.29 120 LEU A C 1
ATOM 745 O O . LEU A 1 101 ? 28.281 58.891 66.213 1.00 24.19 120 LEU A O 1
ATOM 750 N N . ASP A 1 102 ? 27.738 59.251 64.056 1.00 24.86 121 ASP A N 1
ATOM 751 C CA . ASP A 1 102 ? 28.280 60.617 64.032 1.00 25.14 121 ASP A CA 1
ATOM 752 C C . ASP A 1 102 ? 27.549 61.486 65.049 1.00 24.91 121 ASP A C 1
ATOM 753 O O . ASP A 1 102 ? 28.176 62.209 65.822 1.00 25.29 121 ASP A O 1
ATOM 758 N N . SER A 1 103 ? 26.221 61.407 65.038 1.00 24.76 122 SER A N 1
ATOM 759 C CA . SER A 1 103 ? 25.388 62.171 65.965 1.00 24.87 122 SER A CA 1
ATOM 760 C C . SER A 1 103 ? 25.573 61.696 67.409 1.00 24.77 122 SER A C 1
ATOM 761 O O . SER A 1 103 ? 25.716 62.512 68.319 1.00 24.79 122 SER A O 1
ATOM 764 N N . VAL A 1 104 ? 25.589 60.380 67.614 1.00 24.42 123 VAL A N 1
ATOM 765 C CA . VAL A 1 104 ? 25.789 59.820 68.956 1.00 24.30 123 VAL A CA 1
ATOM 766 C C . VAL A 1 104 ? 27.139 60.255 69.529 1.00 24.42 123 VAL A C 1
ATOM 767 O O . VAL A 1 104 ? 27.241 60.582 70.712 1.00 23.97 123 VAL A O 1
ATOM 771 N N . ALA A 1 105 ? 28.165 60.265 68.683 1.00 24.98 124 ALA A N 1
ATOM 772 C CA . ALA A 1 105 ? 29.509 60.676 69.091 1.00 25.74 124 ALA A CA 1
ATOM 773 C C . ALA A 1 105 ? 29.547 62.113 69.604 1.00 26.39 124 ALA A C 1
ATOM 774 O O . ALA A 1 105 ? 30.269 62.410 70.554 1.00 25.93 124 ALA A O 1
ATOM 776 N N . GLU A 1 106 ? 28.772 62.998 68.979 1.00 27.54 125 GLU A N 1
ATOM 777 C CA . GLU A 1 106 ? 28.693 64.390 69.423 1.00 28.65 125 GLU A CA 1
ATOM 778 C C . GLU A 1 106 ? 28.025 64.504 70.792 1.00 27.95 125 GLU A C 1
ATOM 779 O O . GLU A 1 106 ? 28.448 65.305 71.623 1.00 28.26 125 GLU A O 1
ATOM 785 N N . GLY A 1 107 ? 26.988 63.703 71.025 1.00 27.35 126 GLY A N 1
ATOM 786 C CA . GLY A 1 107 ? 26.325 63.666 72.328 1.00 27.18 126 GLY A CA 1
ATOM 787 C C . GLY A 1 107 ? 27.244 63.186 73.439 1.00 27.28 126 GLY A C 1
ATOM 788 O O . GLY A 1 107 ? 27.340 63.819 74.493 1.00 26.98 126 GLY A O 1
ATOM 789 N N . VAL A 1 108 ? 27.927 62.070 73.195 1.00 27.26 127 VAL A N 1
ATOM 790 C CA . VAL A 1 108 ? 28.842 61.481 74.176 1.00 27.58 127 VAL A CA 1
ATOM 791 C C . VAL A 1 108 ? 30.025 62.411 74.452 1.00 28.36 127 VAL A C 1
ATOM 792 O O . VAL A 1 108 ? 30.393 62.627 75.606 1.00 27.80 127 VAL A O 1
ATOM 796 N N . LYS A 1 109 ? 30.611 62.958 73.391 1.00 29.59 128 LYS A N 1
ATOM 797 C CA . LYS A 1 109 ? 31.743 63.875 73.522 1.00 31.24 128 LYS A CA 1
ATOM 798 C C . LYS A 1 109 ? 31.391 65.098 74.373 1.00 31.17 128 LYS A C 1
ATOM 799 O O . LYS A 1 109 ? 32.220 65.580 75.144 1.00 31.40 128 LYS A O 1
ATOM 805 N N . LYS A 1 110 ? 30.158 65.583 74.244 1.00 31.19 129 LYS A N 1
ATOM 806 C CA . LYS A 1 110 ? 29.718 66.764 74.984 1.00 31.55 129 LYS A CA 1
ATOM 807 C C . LYS A 1 110 ? 29.360 66.465 76.440 1.00 30.83 129 LYS A C 1
ATOM 808 O O . LYS A 1 110 ? 29.726 67.228 77.331 1.00 30.99 129 LYS A O 1
ATOM 814 N N . TYR A 1 111 ? 28.652 65.363 76.682 1.00 29.80 130 TYR A N 1
ATOM 815 C CA . TYR A 1 111 ? 28.023 65.129 77.987 1.00 29.39 130 TYR A CA 1
ATOM 816 C C . TYR A 1 111 ? 28.667 64.058 78.869 1.00 28.75 130 TYR A C 1
ATOM 817 O O . TYR A 1 111 ? 28.561 64.134 80.094 1.00 28.25 130 TYR A O 1
ATOM 826 N N . CYS A 1 112 ? 29.320 63.064 78.270 1.00 27.98 131 CYS A N 1
ATOM 827 C CA . CYS A 1 112 ? 30.014 62.039 79.057 1.00 27.45 131 CYS A CA 1
ATOM 828 C C . CYS A 1 112 ? 31.246 61.486 78.334 1.00 26.98 131 CYS A C 1
ATOM 829 O O . CYS A 1 112 ? 31.294 60.305 77.992 1.00 26.81 131 CYS A O 1
ATOM 832 N N . PRO A 1 113 A 32.259 62.345 78.115 1.00 26.83 132 PRO A N 1
ATOM 833 C CA . PRO A 1 113 A 33.459 61.930 77.383 1.00 26.54 132 PRO A CA 1
ATOM 834 C C . PRO A 1 113 A 34.334 60.901 78.111 1.00 26.18 132 PRO A C 1
ATOM 835 O O . PRO A 1 113 A 35.181 60.279 77.475 1.00 26.50 132 PRO A O 1
ATOM 839 N N . ASN A 1 114 B 34.133 60.726 79.418 1.00 25.80 132 ASN A N 1
ATOM 840 C CA . ASN A 1 114 B 34.880 59.734 80.200 1.00 25.67 132 ASN A CA 1
ATOM 841 C C . ASN A 1 114 B 34.157 58.387 80.331 1.00 24.47 132 ASN A C 1
ATOM 842 O O . ASN A 1 114 B 34.595 57.513 81.081 1.00 23.72 132 ASN A O 1
ATOM 847 N N . ALA A 1 115 ? 33.058 58.221 79.602 1.00 23.40 133 ALA A N 1
ATOM 848 C CA . ALA A 1 115 ? 32.269 56.995 79.669 1.00 22.51 133 ALA A CA 1
ATOM 849 C C . ALA A 1 115 ? 32.963 55.841 78.952 1.00 21.82 133 ALA A C 1
ATOM 850 O O . ALA A 1 115 ? 33.716 56.049 78.001 1.00 21.39 133 ALA A O 1
ATOM 852 N N . PHE A 1 116 ? 32.706 54.626 79.427 1.00 21.01 134 PHE A N 1
ATOM 853 C CA . PHE A 1 116 ? 33.102 53.414 78.721 1.00 20.41 134 PHE A CA 1
ATOM 854 C C . PHE A 1 116 ? 32.018 53.113 77.694 1.00 19.99 134 PHE A C 1
ATOM 855 O O . PHE A 1 116 ? 30.860 52.915 78.059 1.00 20.26 134 PHE A O 1
ATOM 863 N N . VAL A 1 117 ? 32.384 53.099 76.416 1.00 19.58 135 VAL A N 1
ATOM 864 C CA . VAL A 1 117 ? 31.406 52.961 75.339 1.00 19.41 135 VAL A CA 1
ATOM 865 C C . VAL A 1 117 ? 31.401 51.545 74.774 1.00 19.20 135 VAL A C 1
ATOM 866 O O . VAL A 1 117 ? 32.434 51.052 74.320 1.00 19.01 135 VAL A O 1
ATOM 870 N N . ILE A 1 118 ? 30.230 50.907 74.800 1.00 19.02 136 ILE A N 1
ATOM 871 C CA . ILE A 1 118 ? 30.031 49.581 74.216 1.00 19.02 136 ILE A CA 1
ATOM 872 C C . ILE A 1 118 ? 29.089 49.698 73.015 1.00 19.42 136 ILE A C 1
ATOM 873 O O . ILE A 1 118 ? 27.897 49.966 73.178 1.00 19.43 136 ILE A O 1
ATOM 878 N N . CYS A 1 119 ? 29.625 49.502 71.813 1.00 19.67 137 CYS A N 1
ATOM 879 C CA . CYS A 1 119 ? 28.820 49.547 70.594 1.00 19.74 137 CYS A CA 1
ATOM 880 C C . CYS A 1 119 ? 28.162 48.203 70.315 1.00 19.67 137 CYS A C 1
ATOM 881 O O . CYS A 1 119 ? 28.782 47.156 70.494 1.00 19.60 137 CYS A O 1
ATOM 884 N N . ILE A 1 120 ? 26.899 48.244 69.898 1.00 19.33 138 ILE A N 1
ATOM 885 C CA . ILE A 1 120 ? 26.178 47.057 69.428 1.00 19.46 138 ILE A CA 1
ATOM 886 C C . ILE A 1 120 ? 25.741 47.219 67.963 1.00 19.62 138 ILE A C 1
ATOM 887 O O . ILE A 1 120 ? 25.662 46.238 67.227 1.00 19.40 138 ILE A O 1
ATOM 892 N N . THR A 1 121 ? 25.467 48.458 67.553 1.00 19.94 139 THR A N 1
ATOM 893 C CA . THR A 1 121 ? 25.055 48.789 66.182 1.00 20.11 139 THR A CA 1
ATOM 894 C C . THR A 1 121 ? 25.895 48.091 65.110 1.00 20.12 139 THR A C 1
ATOM 895 O O . THR A 1 121 ? 27.125 48.151 65.149 1.00 20.18 139 THR A O 1
ATOM 899 N N . ASN A 1 122 ? 25.220 47.436 64.163 1.00 20.22 140 ASN A N 1
ATOM 900 C CA . ASN A 1 122 ? 25.888 46.744 63.051 1.00 20.31 140 ASN A CA 1
ATOM 901 C C . ASN A 1 122 ? 26.125 47.663 61.851 1.00 20.63 140 ASN A C 1
ATOM 902 O O . ASN A 1 122 ? 25.400 48.650 61.679 1.00 20.96 140 ASN A O 1
ATOM 907 N N . PRO A 1 123 ? 27.135 47.346 61.014 1.00 20.67 141 PRO A N 1
ATOM 908 C CA . PRO A 1 123 ? 28.097 46.239 61.128 1.00 20.64 141 PRO A CA 1
ATOM 909 C C . PRO A 1 123 ? 29.135 46.503 62.220 1.00 20.60 141 PRO A C 1
ATOM 910 O O . PRO A 1 123 ? 29.914 47.453 62.129 1.00 20.49 141 PRO A O 1
ATOM 914 N N . LEU A 1 124 ? 29.143 45.634 63.226 1.00 20.70 142 LEU A N 1
ATOM 915 C CA . LEU A 1 124 ? 29.754 45.912 64.532 1.00 20.75 142 LEU A CA 1
ATOM 916 C C . LEU A 1 124 ? 31.181 46.471 64.512 1.00 20.96 142 LEU A C 1
ATOM 917 O O . LEU A 1 124 ? 31.428 47.564 65.024 1.00 20.65 142 LEU A O 1
ATOM 922 N N . ASP A 1 125 ? 32.116 45.723 63.937 1.00 21.47 143 ASP A N 1
ATOM 923 C CA . ASP A 1 125 ? 33.538 46.082 64.028 1.00 21.90 143 ASP A CA 1
ATOM 924 C C . ASP A 1 125 ? 33.853 47.411 63.346 1.00 22.33 143 ASP A C 1
ATOM 925 O O . ASP A 1 125 ? 34.640 48.208 63.861 1.00 22.88 143 ASP A O 1
ATOM 930 N N . VAL A 1 126 ? 33.226 47.650 62.199 1.00 22.92 144 VAL A N 1
ATOM 931 C CA . VAL A 1 126 ? 33.421 48.899 61.462 1.00 23.16 144 VAL A CA 1
ATOM 932 C C . VAL A 1 126 ? 32.746 50.069 62.182 1.00 22.89 144 VAL A C 1
ATOM 933 O O . VAL A 1 126 ? 33.290 51.172 62.215 1.00 23.02 144 VAL A O 1
ATOM 937 N N . MET A 1 127 ? 31.575 49.824 62.768 1.00 22.97 145 MET A N 1
ATOM 938 C CA . MET A 1 127 ? 30.878 50.855 63.542 1.00 22.99 145 MET A CA 1
ATOM 939 C C . MET A 1 127 ? 31.681 51.276 64.774 1.00 22.85 145 MET A C 1
ATOM 940 O O . MET A 1 127 ? 31.739 52.462 65.095 1.00 23.07 145 MET A O 1
ATOM 945 N N . VAL A 1 128 ? 32.306 50.311 65.450 1.00 22.57 146 VAL A N 1
ATOM 946 C CA . VAL A 1 128 ? 33.150 50.602 66.615 1.00 22.45 146 VAL A CA 1
ATOM 947 C C . VAL A 1 128 ? 34.306 51.519 66.222 1.00 22.42 146 VAL A C 1
ATOM 948 O O . VAL A 1 128 ? 34.567 52.523 66.886 1.00 21.70 146 VAL A O 1
ATOM 952 N N . SER A 1 129 ? 34.998 51.146 65.146 1.00 22.89 147 SER A N 1
ATOM 953 C CA . SER A 1 129 ? 36.125 51.917 64.628 1.00 23.49 147 SER A CA 1
ATOM 954 C C . SER A 1 129 ? 35.683 53.322 64.230 1.00 23.43 147 SER A C 1
ATOM 955 O O . SER A 1 129 ? 36.349 54.307 64.550 1.00 23.69 147 SER A O 1
ATOM 958 N N . HIS A 1 130 ? 34.552 53.401 63.537 1.00 23.92 148 HIS A N 1
ATOM 959 C CA . HIS A 1 130 ? 33.981 54.679 63.134 1.00 24.28 148 HIS A CA 1
ATOM 960 C C . HIS A 1 130 ? 33.682 55.565 64.341 1.00 24.32 148 HIS A C 1
ATOM 961 O O . HIS A 1 130 ? 34.042 56.741 64.347 1.00 24.36 148 HIS A O 1
ATOM 968 N N . PHE A 1 131 ? 33.039 55.002 65.364 1.00 24.41 149 PHE A N 1
ATOM 969 C CA . PHE A 1 131 ? 32.704 55.775 66.562 1.00 24.11 149 PHE A CA 1
ATOM 970 C C . PHE A 1 131 ? 33.941 56.305 67.282 1.00 24.83 149 PHE A C 1
ATOM 971 O O . PHE A 1 131 ? 33.953 57.451 67.732 1.00 24.80 149 PHE A O 1
ATOM 979 N N . GLN A 1 132 ? 34.966 55.469 67.411 1.00 25.53 150 GLN A N 1
ATOM 980 C CA . GLN A 1 132 ? 36.198 55.884 68.076 1.00 26.27 150 GLN A CA 1
ATOM 981 C C . GLN A 1 132 ? 36.850 57.044 67.323 1.00 27.16 150 GLN A C 1
ATOM 982 O O . GLN A 1 132 ? 37.305 58.009 67.937 1.00 26.90 150 GLN A O 1
ATOM 988 N N . LYS A 1 133 ? 36.878 56.945 65.996 1.00 28.53 151 LYS A N 1
ATOM 989 C CA . LYS A 1 133 ? 37.485 57.976 65.157 1.00 29.91 151 LYS A CA 1
ATOM 990 C C . LYS A 1 133 ? 36.767 59.320 65.301 1.00 29.48 151 LYS A C 1
ATOM 991 O O . LYS A 1 133 ? 37.409 60.340 65.549 1.00 29.79 151 LYS A O 1
ATOM 997 N N . VAL A 1 134 ? 35.443 59.315 65.161 1.00 28.76 152 VAL A N 1
ATOM 998 C CA . VAL A 1 134 ? 34.667 60.563 65.180 1.00 28.54 152 VAL A CA 1
ATOM 999 C C . VAL A 1 134 ? 34.481 61.138 66.591 1.00 28.46 152 VAL A C 1
ATOM 1000 O O . VAL A 1 134 ? 34.428 62.356 66.755 1.00 28.31 152 VAL A O 1
ATOM 1004 N N . SER A 1 135 ? 34.390 60.271 67.600 1.00 28.02 153 SER A N 1
ATOM 1005 C CA . SER A 1 135 ? 34.235 60.720 68.989 1.00 27.90 153 SER A CA 1
ATOM 1006 C C . SER A 1 135 ? 35.548 61.236 69.580 1.00 28.03 153 SER A C 1
ATOM 1007 O O . SER A 1 135 ? 35.549 62.179 70.373 1.00 28.08 153 SER A O 1
ATOM 1010 N N . GLY A 1 136 ? 36.656 60.604 69.204 1.00 28.15 154 GLY A N 1
ATOM 1011 C CA . GLY A 1 136 ? 37.969 60.952 69.742 1.00 28.22 154 GLY A CA 1
ATOM 1012 C C . GLY A 1 136 ? 38.233 60.379 71.125 1.00 28.23 154 GLY A C 1
ATOM 1013 O O . GLY A 1 136 ? 39.220 60.741 71.766 1.00 28.18 154 GLY A O 1
ATOM 1014 N N . LEU A 1 137 ? 37.363 59.484 71.592 1.00 28.23 155 LEU A N 1
ATOM 1015 C CA . LEU A 1 137 ? 37.554 58.843 72.894 1.00 28.24 155 LEU A CA 1
ATOM 1016 C C . LEU A 1 137 ? 38.733 57.873 72.831 1.00 27.94 155 LEU A C 1
ATOM 1017 O O . LEU A 1 137 ? 39.031 57.336 71.762 1.00 27.88 155 LEU A O 1
ATOM 1022 N N . PRO A 1 138 ? 39.405 57.640 73.974 1.00 27.81 156 PRO A N 1
ATOM 1023 C CA . PRO A 1 138 ? 40.535 56.707 73.988 1.00 27.71 156 PRO A CA 1
ATOM 1024 C C . PRO A 1 138 ? 40.146 55.323 73.468 1.00 27.34 156 PRO A C 1
ATOM 1025 O O . PRO A 1 138 ? 39.035 54.857 73.733 1.00 26.84 156 PRO A O 1
ATOM 1029 N N . HIS A 1 139 ? 41.053 54.684 72.732 1.00 27.44 157 HIS A N 1
ATOM 1030 C CA . HIS A 1 139 ? 40.804 53.357 72.163 1.00 27.52 157 HIS A CA 1
ATOM 1031 C C . HIS A 1 139 ? 40.349 52.350 73.220 1.00 26.89 157 HIS A C 1
ATOM 1032 O O . HIS A 1 139 ? 39.434 51.565 72.978 1.00 26.83 157 HIS A O 1
ATOM 1039 N N . ASN A 1 140 ? 40.984 52.388 74.390 1.00 26.60 158 ASN A N 1
ATOM 1040 C CA . ASN A 1 140 ? 40.670 51.459 75.480 1.00 26.74 158 ASN A CA 1
ATOM 1041 C C . ASN A 1 140 ? 39.294 51.678 76.127 1.00 25.94 158 ASN A C 1
ATOM 1042 O O . ASN A 1 140 ? 38.821 50.823 76.879 1.00 25.61 158 ASN A O 1
ATOM 1047 N N . LYS A 1 141 ? 38.664 52.817 75.840 1.00 24.96 159 LYS A N 1
ATOM 1048 C CA . LYS A 1 141 ? 37.344 53.144 76.383 1.00 24.65 159 LYS A CA 1
ATOM 1049 C C . LYS A 1 141 ? 36.213 52.963 75.366 1.00 23.91 159 LYS A C 1
ATOM 1050 O O . LYS A 1 141 ? 35.057 53.276 75.663 1.00 24.10 159 LYS A O 1
ATOM 1056 N N . VAL A 1 142 ? 36.543 52.461 74.177 1.00 23.00 160 VAL A N 1
ATOM 1057 C CA . VAL A 1 142 ? 35.549 52.185 73.142 1.00 22.63 160 VAL A CA 1
ATOM 1058 C C . VAL A 1 142 ? 35.728 50.762 72.621 1.00 22.25 160 VAL A C 1
ATOM 1059 O O . VAL A 1 142 ? 36.813 50.390 72.172 1.00 22.45 160 VAL A O 1
ATOM 1063 N N . CYS A 1 143 ? 34.662 49.970 72.686 1.00 21.81 161 CYS A N 1
ATOM 1064 C CA . CYS A 1 143 ? 34.691 48.601 72.188 1.00 21.67 161 CYS A CA 1
ATOM 1065 C C . CYS A 1 143 ? 33.317 48.188 71.668 1.00 21.21 161 CYS A C 1
ATOM 1066 O O . CYS A 1 143 ? 32.344 48.935 71.803 1.00 21.37 161 CYS A O 1
ATOM 1069 N N . GLY A 1 144 ? 33.245 47.004 71.068 1.00 20.40 162 GLY A N 1
ATOM 1070 C CA . GLY A 1 144 ? 31.998 46.498 70.504 1.00 20.07 162 GLY A CA 1
ATOM 1071 C C . GLY A 1 144 ? 31.589 45.159 71.083 1.00 19.62 162 GLY A C 1
ATOM 1072 O O . GLY A 1 144 ? 32.431 44.282 71.280 1.00 19.28 162 GLY A O 1
ATOM 1073 N N . MET A 1 145 ? 30.294 45.001 71.351 1.00 19.25 163 MET A N 1
ATOM 1074 C CA . MET A 1 145 ? 29.744 43.708 71.743 1.00 19.08 163 MET A CA 1
ATOM 1075 C C . MET A 1 145 ? 29.602 42.835 70.507 1.00 19.04 163 MET A C 1
ATOM 1076 O O . MET A 1 145 ? 28.887 43.187 69.569 1.00 18.78 163 MET A O 1
ATOM 1081 N N . ALA A 1 146 ? 30.283 41.693 70.515 1.00 18.64 164 ALA A N 1
ATOM 1082 C CA . ALA A 1 146 ? 30.116 40.694 69.467 1.00 18.49 164 ALA A CA 1
ATOM 1083 C C . ALA A 1 146 ? 30.612 39.336 69.939 1.00 18.32 164 ALA A C 1
ATOM 1084 O O . ALA A 1 146 ? 29.865 38.362 69.928 1.00 18.38 164 ALA A O 1
ATOM 1086 N N . GLY A 1 147 ? 31.876 39.292 70.354 1.00 18.36 165 GLY A N 1
ATOM 1087 C CA . GLY A 1 147 ? 32.526 38.059 70.787 1.00 18.30 165 GLY A CA 1
ATOM 1088 C C . GLY A 1 147 ? 31.809 37.294 71.887 1.00 18.14 165 GLY A C 1
ATOM 1089 O O . GLY A 1 147 ? 31.804 36.065 71.877 1.00 17.81 165 GLY A O 1
ATOM 1090 N N . VAL A 1 148 ? 31.209 38.010 72.839 1.00 17.92 166 VAL A N 1
ATOM 1091 C CA . VAL A 1 148 ? 30.455 37.357 73.916 1.00 17.83 166 VAL A CA 1
ATOM 1092 C C . VAL A 1 148 ? 29.249 36.611 73.342 1.00 17.68 166 VAL A C 1
ATOM 1093 O O . VAL A 1 148 ? 28.959 35.487 73.756 1.00 17.36 166 VAL A O 1
ATOM 1097 N N . LEU A 1 149 ? 28.563 37.226 72.382 1.00 17.47 167 LEU A N 1
ATOM 1098 C CA . LEU A 1 149 ? 27.434 36.579 71.715 1.00 17.56 167 LEU A CA 1
ATOM 1099 C C . LEU A 1 149 ? 27.899 35.388 70.876 1.00 17.46 167 LEU A C 1
ATOM 1100 O O . LEU A 1 149 ? 27.351 34.293 70.991 1.00 17.33 167 LEU A O 1
ATOM 1105 N N . ASP A 1 150 ? 28.907 35.615 70.035 1.00 17.55 168 ASP A N 1
ATOM 1106 C CA . ASP A 1 150 ? 29.429 34.569 69.150 1.00 17.73 168 ASP A CA 1
ATOM 1107 C C . ASP A 1 150 ? 29.989 33.390 69.947 1.00 17.36 168 ASP A C 1
ATOM 1108 O O . ASP A 1 150 ? 29.689 32.234 69.647 1.00 17.42 168 ASP A O 1
ATOM 1113 N N . SER A 1 151 ? 30.782 33.692 70.970 1.00 17.27 169 SER A N 1
ATOM 1114 C CA . SER A 1 151 ? 31.367 32.658 71.825 1.00 17.00 169 SER A CA 1
ATOM 1115 C C . SER A 1 151 ? 30.309 31.926 72.649 1.00 16.85 169 SER A C 1
ATOM 1116 O O . SER A 1 151 ? 30.409 30.716 72.845 1.00 16.30 169 SER A O 1
ATOM 1119 N N . SER A 1 152 ? 29.293 32.650 73.120 1.00 16.60 170 SER A N 1
ATOM 1120 C CA . SER A 1 152 ? 28.196 32.024 73.869 1.00 16.60 170 SER A CA 1
ATOM 1121 C C . SER A 1 152 ? 27.435 31.019 73.008 1.00 16.81 170 SER A C 1
ATOM 1122 O O . SER A 1 152 ? 27.077 29.934 73.477 1.00 17.16 170 SER A O 1
ATOM 1125 N N . ARG A 1 153 ? 27.191 31.380 71.752 1.00 16.99 171 ARG A N 1
ATOM 1126 C CA . ARG A 1 153 ? 26.579 30.462 70.797 1.00 17.20 171 ARG A CA 1
ATOM 1127 C C . ARG A 1 153 ? 27.483 29.246 70.571 1.00 17.34 171 ARG A C 1
ATOM 1128 O O . ARG A 1 153 ? 27.019 28.112 70.611 1.00 17.49 171 ARG A O 1
ATOM 1136 N N . PHE A 1 154 ? 28.769 29.506 70.350 1.00 17.63 172 PHE A N 1
ATOM 1137 C CA . PHE A 1 154 ? 29.775 28.463 70.122 1.00 17.86 172 PHE A CA 1
ATOM 1138 C C . PHE A 1 154 ? 29.818 27.501 71.316 1.00 17.89 172 PHE A C 1
ATOM 1139 O O . PHE A 1 154 ? 29.696 26.287 71.144 1.00 17.94 172 PHE A O 1
ATOM 1147 N N . ARG A 1 155 ? 29.944 28.054 72.523 1.00 17.92 173 ARG A N 1
ATOM 1148 C CA . ARG A 1 155 ? 29.943 27.258 73.761 1.00 18.23 173 ARG A CA 1
ATOM 1149 C C . ARG A 1 155 ? 28.656 26.455 73.940 1.00 18.38 173 ARG A C 1
ATOM 1150 O O . ARG A 1 155 ? 28.689 25.290 74.338 1.00 18.49 173 ARG A O 1
ATOM 1158 N N . THR A 1 156 ? 27.527 27.098 73.658 1.00 18.24 174 THR A N 1
ATOM 1159 C CA . THR A 1 156 ? 26.212 26.480 73.808 1.00 18.30 174 THR A CA 1
ATOM 1160 C C . THR A 1 156 ? 26.049 25.267 72.895 1.00 18.29 174 THR A C 1
ATOM 1161 O O . THR A 1 156 ? 25.553 24.230 73.327 1.00 18.26 174 THR A O 1
ATOM 1165 N N . PHE A 1 157 ? 26.480 25.401 71.644 1.00 18.45 175 PHE A N 1
ATOM 1166 C CA . PHE A 1 157 ? 26.360 24.319 70.669 1.00 18.60 175 PHE A CA 1
ATOM 1167 C C . PHE A 1 157 ? 27.250 23.130 71.032 1.00 18.61 175 PHE A C 1
ATOM 1168 O O . PHE A 1 157 ? 26.839 21.984 70.886 1.00 18.61 175 PHE A O 1
ATOM 1176 N N . ILE A 1 158 ? 28.454 23.409 71.521 1.00 18.88 176 ILE A N 1
ATOM 1177 C CA . ILE A 1 158 ? 29.344 22.358 72.019 1.00 19.42 176 ILE A CA 1
ATOM 1178 C C . ILE A 1 158 ? 28.701 21.668 73.220 1.00 19.96 176 ILE A C 1
ATOM 1179 O O . ILE A 1 158 ? 28.667 20.437 73.292 1.00 19.70 176 ILE A O 1
ATOM 1184 N N . ALA A 1 159 ? 28.188 22.472 74.151 1.00 20.14 177 ALA A N 1
ATOM 1185 C CA . ALA A 1 159 ? 27.551 21.959 75.366 1.00 20.84 177 ALA A CA 1
ATOM 1186 C C . ALA A 1 159 ? 26.343 21.083 75.056 1.00 21.33 177 ALA A C 1
ATOM 1187 O O . ALA A 1 159 ? 26.128 20.059 75.710 1.00 21.66 177 ALA A O 1
ATOM 1189 N N . GLN A 1 160 ? 25.562 21.487 74.057 1.00 22.11 178 GLN A N 1
ATOM 1190 C CA . GLN A 1 160 ? 24.376 20.731 73.653 1.00 22.79 178 GLN A CA 1
ATOM 1191 C C . GLN A 1 160 ? 24.737 19.380 73.032 1.00 22.79 178 GLN A C 1
ATOM 1192 O O . GLN A 1 160 ? 23.990 18.412 73.183 1.00 22.40 178 GLN A O 1
ATOM 1198 N N . HIS A 1 161 ? 25.874 19.309 72.341 1.00 22.76 179 HIS A N 1
ATOM 1199 C CA . HIS A 1 161 ? 26.349 18.032 71.812 1.00 23.10 179 HIS A CA 1
ATOM 1200 C C . HIS A 1 161 ? 26.677 17.062 72.949 1.00 22.85 179 HIS A C 1
ATOM 1201 O O . HIS A 1 161 ? 26.173 15.943 72.975 1.00 22.66 179 HIS A O 1
ATOM 1208 N N . PHE A 1 162 ? 27.511 17.504 73.888 1.00 22.84 180 PHE A N 1
ATOM 1209 C CA . PHE A 1 162 ? 27.967 16.650 74.991 1.00 22.90 180 PHE A CA 1
ATOM 1210 C C . PHE A 1 162 ? 26.950 16.489 76.125 1.00 23.00 180 PHE A C 1
ATOM 1211 O O . PHE A 1 162 ? 27.117 15.624 76.983 1.00 22.85 180 PHE A O 1
ATOM 1219 N N . GLY A 1 163 ? 25.907 17.319 76.133 1.00 23.10 181 GLY A N 1
ATOM 1220 C CA . GLY A 1 163 ? 24.891 17.277 77.185 1.00 22.92 181 GLY A CA 1
ATOM 1221 C C . GLY A 1 163 ? 25.422 17.727 78.535 1.00 22.62 181 GLY A C 1
ATOM 1222 O O . GLY A 1 163 ? 25.130 17.109 79.557 1.00 23.08 181 GLY A O 1
ATOM 1223 N N . VAL A 1 164 ? 26.196 18.811 78.533 1.00 22.20 182 VAL A N 1
ATOM 1224 C CA . VAL A 1 164 ? 26.799 19.358 79.749 1.00 21.64 182 VAL A CA 1
ATOM 1225 C C . VAL A 1 164 ? 26.474 20.843 79.922 1.00 21.17 182 VAL A C 1
ATOM 1226 O O . VAL A 1 164 ? 26.040 21.513 78.985 1.00 20.61 182 VAL A O 1
ATOM 1230 N N . ASN A 1 165 ? 26.703 21.342 81.132 1.00 20.53 183 ASN A N 1
ATOM 1231 C CA . ASN A 1 165 ? 26.556 22.760 81.444 1.00 20.11 183 ASN A CA 1
ATOM 1232 C C . ASN A 1 165 ? 27.476 23.601 80.555 1.00 19.89 183 ASN A C 1
ATOM 1233 O O . ASN A 1 165 ? 28.695 23.417 80.567 1.00 19.33 183 ASN A O 1
ATOM 1238 N N . ALA A 1 166 ? 26.887 24.518 79.789 1.00 19.85 184 ALA A N 1
ATOM 1239 C CA . ALA A 1 166 ? 27.649 25.374 78.871 1.00 19.82 184 ALA A CA 1
ATOM 1240 C C . ALA A 1 166 ? 28.682 26.238 79.588 1.00 19.94 184 ALA A C 1
ATOM 1241 O O . ALA A 1 166 ? 29.709 26.590 79.006 1.00 19.76 184 ALA A O 1
ATOM 1243 N N . SER A 1 167 ? 28.419 26.566 80.852 1.00 20.36 185 SER A N 1
ATOM 1244 C CA . SER A 1 167 ? 29.371 27.324 81.665 1.00 20.70 185 SER A CA 1
ATOM 1245 C C . SER A 1 167 ? 30.703 26.587 81.852 1.00 20.82 185 SER A C 1
ATOM 1246 O O . SER A 1 167 ? 31.719 27.215 82.131 1.00 20.43 185 SER A O 1
ATOM 1249 N N . ASP A 1 168 ? 30.692 25.264 81.692 1.00 21.21 186 ASP A N 1
ATOM 1250 C CA . ASP A 1 168 ? 31.905 24.451 81.817 1.00 21.61 186 ASP A CA 1
ATOM 1251 C C . ASP A 1 168 ? 32.600 24.178 80.478 1.00 21.36 186 ASP A C 1
ATOM 1252 O O . ASP A 1 168 ? 33.566 23.415 80.423 1.00 21.36 186 ASP A O 1
ATOM 1257 N N . VAL A 1 169 ? 32.105 24.794 79.407 1.00 21.19 187 VAL A N 1
ATOM 1258 C CA . VAL A 1 169 ? 32.782 24.773 78.116 1.00 21.02 187 VAL A CA 1
ATOM 1259 C C . VAL A 1 169 ? 33.544 26.080 77.945 1.00 21.38 187 VAL A C 1
ATOM 1260 O O . VAL A 1 169 ? 32.968 27.163 78.082 1.00 21.15 187 VAL A O 1
ATOM 1264 N N . SER A 1 170 ? 34.839 25.970 77.659 1.00 21.35 188 SER A N 1
ATOM 1265 C CA . SER A 1 170 ? 35.663 27.117 77.296 1.00 21.52 188 SER A CA 1
ATOM 1266 C C . SER A 1 170 ? 35.798 27.129 75.779 1.00 21.72 188 SER A C 1
ATOM 1267 O O . SER A 1 170 ? 36.236 26.140 75.187 1.00 21.20 188 SER A O 1
ATOM 1270 N N . ALA A 1 171 ? 35.401 28.234 75.152 1.00 21.61 189 ALA A N 1
ATOM 1271 C CA . ALA A 1 171 ? 35.464 28.360 73.696 1.00 21.64 189 ALA A CA 1
ATOM 1272 C C . ALA A 1 171 ? 35.413 29.827 73.273 1.00 22.01 189 ALA A C 1
ATOM 1273 O O . ALA A 1 171 ? 34.619 30.603 73.804 1.00 21.99 189 ALA A O 1
ATOM 1275 N N . ASN A 1 172 ? 36.266 30.194 72.319 1.00 22.03 190 ASN A N 1
ATOM 1276 C CA . ASN A 1 172 ? 36.367 31.568 71.854 1.00 22.45 190 ASN A CA 1
ATOM 1277 C C . ASN A 1 172 ? 36.077 31.687 70.367 1.00 21.74 190 ASN A C 1
ATOM 1278 O O . ASN A 1 172 ? 36.458 30.817 69.578 1.00 20.79 190 ASN A O 1
ATOM 1283 N N . VAL A 1 173 ? 35.383 32.763 70.007 1.00 21.20 191 VAL A N 1
ATOM 1284 C CA . VAL A 1 173 ? 35.252 33.188 68.623 1.00 20.81 191 VAL A CA 1
ATOM 1285 C C . VAL A 1 173 ? 36.009 34.504 68.505 1.00 20.98 191 VAL A C 1
ATOM 1286 O O . VAL A 1 173 ? 35.861 35.388 69.353 1.00 20.64 191 VAL A O 1
ATOM 1290 N N . ILE A 1 174 ? 36.830 34.619 67.465 1.00 21.03 192 ILE A N 1
ATOM 1291 C CA . ILE A 1 174 ? 37.633 35.817 67.233 1.00 21.27 192 ILE A CA 1
ATOM 1292 C C . ILE A 1 174 ? 37.477 36.307 65.797 1.00 21.20 192 ILE A C 1
ATOM 1293 O O . ILE A 1 174 ? 36.882 35.627 64.959 1.00 21.47 192 ILE A O 1
ATOM 1298 N N . GLY A 1 175 ? 38.013 37.493 65.526 1.00 21.41 193 GLY A N 1
ATOM 1299 C CA . GLY A 1 175 ? 37.916 38.112 64.209 1.00 21.67 193 GLY A CA 1
ATOM 1300 C C . GLY A 1 175 ? 36.711 39.026 64.117 1.00 21.91 193 GLY A C 1
ATOM 1301 O O . GLY A 1 175 ? 36.112 39.383 65.132 1.00 21.87 193 GLY A O 1
ATOM 1302 N N . GLY A 1 176 ? 36.361 39.412 62.895 1.00 22.36 194 GLY A N 1
ATOM 1303 C CA . GLY A 1 176 ? 35.220 40.288 62.661 1.00 22.54 194 GLY A CA 1
ATOM 1304 C C . GLY A 1 176 ? 33.897 39.581 62.889 1.00 22.66 194 GLY A C 1
ATOM 1305 O O . GLY A 1 176 ? 33.768 38.383 62.626 1.00 22.28 194 GLY A O 1
ATOM 1306 N N . HIS A 1 177 ? 32.913 40.331 63.378 1.00 22.90 195 HIS A N 1
ATOM 1307 C CA . HIS A 1 177 ? 31.563 39.816 63.594 1.00 23.25 195 HIS A CA 1
ATOM 1308 C C . HIS A 1 177 ? 30.837 39.740 62.253 1.00 23.94 195 HIS A C 1
ATOM 1309 O O . HIS A 1 177 ? 30.069 40.634 61.887 1.00 24.14 195 HIS A O 1
ATOM 1316 N N . GLY A 1 178 ? 31.108 38.665 61.523 1.00 24.36 196 GLY A N 1
ATOM 1317 C CA . GLY A 1 178 ? 30.535 38.442 60.198 1.00 24.73 196 GLY A CA 1
ATOM 1318 C C . GLY A 1 178 ? 30.773 37.011 59.755 1.00 25.05 196 GLY A C 1
ATOM 1319 O O . GLY A 1 178 ? 31.156 36.165 60.564 1.00 24.72 196 GLY A O 1
ATOM 1320 N N . ASP A 1 179 ? 30.557 36.740 58.470 1.00 25.53 197 ASP A N 1
ATOM 1321 C CA . ASP A 1 179 ? 30.760 35.397 57.917 1.00 26.03 197 ASP A CA 1
ATOM 1322 C C . ASP A 1 179 ? 32.186 34.883 58.133 1.00 25.42 197 ASP A C 1
ATOM 1323 O O . ASP A 1 179 ? 32.394 33.679 58.262 1.00 25.70 197 ASP A O 1
ATOM 1328 N N . GLY A 1 180 ? 33.152 35.797 58.181 1.00 24.66 198 GLY A N 1
ATOM 1329 C CA . GLY A 1 180 ? 34.552 35.444 58.401 1.00 24.33 198 GLY A CA 1
ATOM 1330 C C . GLY A 1 180 ? 34.965 35.206 59.847 1.00 23.98 198 GLY A C 1
ATOM 1331 O O . GLY A 1 180 ? 36.141 34.956 60.111 1.00 23.74 198 GLY A O 1
ATOM 1332 N N . MET A 1 181 ? 34.023 35.279 60.789 1.00 23.32 199 MET A N 1
ATOM 1333 C CA . MET A 1 181 ? 34.347 35.044 62.202 1.00 22.82 199 MET A CA 1
ATOM 1334 C C . MET A 1 181 ? 35.007 33.676 62.364 1.00 22.30 199 MET A C 1
ATOM 1335 O O . MET A 1 181 ? 34.710 32.744 61.612 1.00 21.87 199 MET A O 1
ATOM 1340 N N . VAL A 1 182 ? 35.899 33.565 63.345 1.00 22.10 200 VAL A N 1
ATOM 1341 C CA . VAL A 1 182 ? 36.700 32.358 63.531 1.00 21.99 200 VAL A CA 1
ATOM 1342 C C . VAL A 1 182 ? 36.434 31.712 64.892 1.00 21.62 200 VAL A C 1
ATOM 1343 O O . VAL A 1 182 ? 37.019 32.123 65.893 1.00 21.52 200 VAL A O 1
ATOM 1347 N N . PRO A 1 183 ? 35.538 30.708 64.935 1.00 21.58 201 PRO A N 1
ATOM 1348 C CA . PRO A 1 183 ? 35.430 29.893 66.143 1.00 21.92 201 PRO A CA 1
ATOM 1349 C C . PRO A 1 183 ? 36.659 28.994 66.264 1.00 22.29 201 PRO A C 1
ATOM 1350 O O . PRO A 1 183 ? 36.836 28.079 65.460 1.00 22.14 201 PRO A O 1
ATOM 1354 N N . ALA A 1 184 ? 37.507 29.281 67.246 1.00 22.79 202 ALA A N 1
ATOM 1355 C CA . ALA A 1 184 ? 38.804 28.617 67.375 1.00 23.34 202 ALA A CA 1
ATOM 1356 C C . ALA A 1 184 ? 38.664 27.245 68.028 1.00 23.51 202 ALA A C 1
ATOM 1357 O O . ALA A 1 184 ? 38.755 27.115 69.247 1.00 23.09 202 ALA A O 1
ATOM 1359 N N . THR A 1 185 ? 38.458 26.218 67.209 1.00 24.00 203 THR A N 1
ATOM 1360 C CA . THR A 1 185 ? 38.259 24.861 67.720 1.00 24.75 203 THR A CA 1
ATOM 1361 C C . THR A 1 185 ? 39.471 24.325 68.487 1.00 25.36 203 THR A C 1
ATOM 1362 O O . THR A 1 185 ? 39.311 23.489 69.371 1.00 25.08 203 THR A O 1
ATOM 1366 N N . SER A 1 186 ? 40.669 24.807 68.158 1.00 26.20 204 SER A N 1
ATOM 1367 C CA . SER A 1 186 ? 41.901 24.276 68.752 1.00 27.44 204 SER A CA 1
ATOM 1368 C C . SER A 1 186 ? 42.003 24.504 70.263 1.00 28.16 204 SER A C 1
ATOM 1369 O O . SER A 1 186 ? 42.603 23.693 70.971 1.00 29.73 204 SER A O 1
ATOM 1372 N N . SER A 1 187 ? 41.422 25.599 70.748 1.00 28.13 205 SER A N 1
ATOM 1373 C CA . SER A 1 187 ? 41.482 25.950 72.167 1.00 27.93 205 SER A CA 1
ATOM 1374 C C . SER A 1 187 ? 40.162 25.704 72.908 1.00 26.81 205 SER A C 1
ATOM 1375 O O . SER A 1 187 ? 39.958 26.226 74.002 1.00 27.12 205 SER A O 1
ATOM 1378 N N . VAL A 1 188 ? 39.270 24.914 72.315 1.00 25.43 206 VAL A N 1
ATOM 1379 C CA . VAL A 1 188 ? 38.045 24.505 72.992 1.00 24.78 206 VAL A CA 1
ATOM 1380 C C . VAL A 1 188 ? 38.377 23.456 74.054 1.00 24.48 206 VAL A C 1
ATOM 1381 O O . VAL A 1 188 ? 39.195 22.565 73.820 1.00 23.59 206 VAL A O 1
ATOM 1385 N N . SER A 1 189 ? 37.750 23.570 75.220 1.00 23.86 207 SER A N 1
ATOM 1386 C CA . SER A 1 189 ? 37.828 22.517 76.228 1.00 23.92 207 SER A CA 1
ATOM 1387 C C . SER A 1 189 ? 36.512 22.382 76.988 1.00 23.99 207 SER A C 1
ATOM 1388 O O . SER A 1 189 ? 35.776 23.356 77.151 1.00 23.82 207 SER A O 1
ATOM 1391 N N . VAL A 1 190 ? 36.217 21.156 77.415 1.00 23.61 208 VAL A N 1
ATOM 1392 C CA . VAL A 1 190 ? 35.033 20.855 78.210 1.00 23.65 208 VAL A CA 1
ATOM 1393 C C . VAL A 1 190 ? 35.506 20.265 79.534 1.00 23.93 208 VAL A C 1
ATOM 1394 O O . VAL A 1 190 ? 35.944 19.114 79.591 1.00 23.63 208 VAL A O 1
ATOM 1398 N N . GLY A 1 191 A 35.437 21.068 80.592 1.00 24.12 209 GLY A N 1
ATOM 1399 C CA . GLY A 1 191 A 35.945 20.665 81.900 1.00 24.27 209 GLY A CA 1
ATOM 1400 C C . GLY A 1 191 A 37.432 20.347 81.911 1.00 24.36 209 GLY A C 1
ATOM 1401 O O . GLY A 1 191 A 37.890 19.549 82.731 1.00 24.62 209 GLY A O 1
ATOM 1402 N N . GLY A 1 192 B 38.185 20.972 81.006 1.00 24.08 209 GLY A N 1
ATOM 1403 C CA . GLY A 1 192 B 39.619 20.719 80.867 1.00 24.37 209 GLY A CA 1
ATOM 1404 C C . GLY A 1 192 B 39.999 19.760 79.745 1.00 24.37 209 GLY A C 1
ATOM 1405 O O . GLY A 1 192 B 41.173 19.663 79.395 1.00 24.92 209 GLY A O 1
ATOM 1406 N N . VAL A 1 193 A 39.020 19.056 79.180 1.00 24.47 210 VAL A N 1
ATOM 1407 C CA . VAL A 1 193 A 39.273 18.068 78.126 1.00 24.57 210 VAL A CA 1
ATOM 1408 C C . VAL A 1 193 A 39.173 18.711 76.737 1.00 24.64 210 VAL A C 1
ATOM 1409 O O . VAL A 1 193 A 38.147 19.310 76.412 1.00 24.21 210 VAL A O 1
ATOM 1413 N N . PRO A 1 194 B 40.219 18.578 75.917 1.00 24.49 210 PRO A N 1
ATOM 1414 C CA . PRO A 1 194 B 40.200 19.160 74.571 1.00 24.30 210 PRO A CA 1
ATOM 1415 C C . PRO A 1 194 B 39.403 18.325 73.566 1.00 23.95 210 PRO A C 1
ATOM 1416 O O . PRO A 1 194 B 39.185 17.132 73.785 1.00 23.62 210 PRO A O 1
ATOM 1420 N N . LEU A 1 195 ? 38.975 18.950 72.472 1.00 23.79 212 LEU A N 1
ATOM 1421 C CA . LEU A 1 195 ? 38.189 18.253 71.448 1.00 23.96 212 LEU A CA 1
ATOM 1422 C C . LEU A 1 195 ? 38.936 17.062 70.840 1.00 24.46 212 LEU A C 1
ATOM 1423 O O . LEU A 1 195 ? 38.318 16.054 70.497 1.00 24.13 212 LEU A O 1
ATOM 1428 N N . SER A 1 196 ? 40.257 17.182 70.713 1.00 25.51 213 SER A N 1
ATOM 1429 C CA . SER A 1 196 ? 41.089 16.088 70.200 1.00 26.55 213 SER A CA 1
ATOM 1430 C C . SER A 1 196 ? 40.912 14.801 71.008 1.00 26.92 213 SER A C 1
ATOM 1431 O O . SER A 1 196 ? 40.909 13.709 70.438 1.00 27.27 213 SER A O 1
ATOM 1434 N N . SER A 1 197 ? 40.753 14.931 72.326 1.00 27.01 214 SER A N 1
ATOM 1435 C CA . SER A 1 197 ? 40.525 13.770 73.193 1.00 26.82 214 SER A CA 1
ATOM 1436 C C . SER A 1 197 ? 39.150 13.162 72.956 1.00 26.28 214 SER A C 1
ATOM 1437 O O . SER A 1 197 ? 39.017 11.941 72.877 1.00 26.11 214 SER A O 1
ATOM 1440 N N . PHE A 1 198 ? 38.130 14.011 72.846 1.00 25.43 215 PHE A N 1
ATOM 1441 C CA . PHE A 1 198 ? 36.770 13.540 72.588 1.00 25.20 215 PHE A CA 1
ATOM 1442 C C . PHE A 1 198 ? 36.661 12.820 71.240 1.00 25.24 215 PHE A C 1
ATOM 1443 O O . PHE A 1 198 ? 35.874 11.883 71.100 1.00 25.25 215 PHE A O 1
ATOM 1451 N N . ILE A 1 199 ? 37.443 13.262 70.256 1.00 25.76 216 ILE A N 1
ATOM 1452 C CA . ILE A 1 199 ? 37.505 12.583 68.955 1.00 26.36 216 ILE A CA 1
ATOM 1453 C C . ILE A 1 199 ? 38.079 11.172 69.114 1.00 26.82 216 ILE A C 1
ATOM 1454 O O . ILE A 1 199 ? 37.503 10.211 68.611 1.00 26.92 216 ILE A O 1
ATOM 1459 N N . LYS A 1 200 ? 39.196 11.054 69.827 1.00 28.04 217 LYS A N 1
ATOM 1460 C CA . LYS A 1 200 ? 39.819 9.748 70.094 1.00 29.30 217 LYS A CA 1
ATOM 1461 C C . LYS A 1 200 ? 38.900 8.808 70.875 1.00 29.60 217 LYS A C 1
ATOM 1462 O O . LYS A 1 200 ? 38.918 7.600 70.657 1.00 29.47 217 LYS A O 1
ATOM 1468 N N . GLN A 1 201 A 38.101 9.366 71.783 1.00 29.89 218 GLN A N 1
ATOM 1469 C CA . GLN A 1 201 A 37.178 8.573 72.598 1.00 29.92 218 GLN A CA 1
ATOM 1470 C C . GLN A 1 201 A 35.891 8.215 71.856 1.00 29.00 218 GLN A C 1
ATOM 1471 O O . GLN A 1 201 A 35.087 7.422 72.351 1.00 29.17 218 GLN A O 1
ATOM 1477 N N . GLY A 1 202 B 35.687 8.802 70.679 1.00 27.95 218 GLY A N 1
ATOM 1478 C CA . GLY A 1 202 B 34.516 8.505 69.860 1.00 27.40 218 GLY A CA 1
ATOM 1479 C C . GLY A 1 202 B 33.252 9.232 70.286 1.00 26.93 218 GLY A C 1
ATOM 1480 O O . GLY A 1 202 B 32.151 8.829 69.911 1.00 26.63 218 GLY A O 1
ATOM 1481 N N . LEU A 1 203 ? 33.406 10.307 71.057 1.00 26.35 219 LEU A N 1
ATOM 1482 C CA . LEU A 1 203 ? 32.261 11.057 71.590 1.00 26.03 219 LEU A CA 1
ATOM 1483 C C . LEU A 1 203 ? 31.888 12.273 70.736 1.00 25.43 219 LEU A C 1
ATOM 1484 O O . LEU A 1 203 ? 30.810 12.845 70.910 1.00 25.28 219 LEU A O 1
ATOM 1489 N N . ILE A 1 204 ? 32.778 12.670 69.827 1.00 24.57 220 ILE A N 1
ATOM 1490 C CA . ILE A 1 204 ? 32.461 13.682 68.817 1.00 24.05 220 ILE A CA 1
ATOM 1491 C C . ILE A 1 204 ? 33.309 13.450 67.565 1.00 23.93 220 ILE A C 1
ATOM 1492 O O . ILE A 1 204 ? 34.438 12.976 67.663 1.00 23.70 220 ILE A O 1
ATOM 1497 N N . THR A 1 205 ? 32.765 13.780 66.397 1.00 23.57 221 THR A N 1
ATOM 1498 C CA . THR A 1 205 ? 33.513 13.663 65.144 1.00 23.65 221 THR A CA 1
ATOM 1499 C C . THR A 1 205 ? 33.935 15.038 64.649 1.00 23.79 221 THR A C 1
ATOM 1500 O O . THR A 1 205 ? 33.351 16.056 65.038 1.00 23.47 221 THR A O 1
ATOM 1504 N N . GLN A 1 206 ? 34.951 15.064 63.791 1.00 23.38 222 GLN A N 1
ATOM 1505 C CA . GLN A 1 206 ? 35.407 16.313 63.185 1.00 23.50 222 GLN A CA 1
ATOM 1506 C C . GLN A 1 206 ? 34.306 16.960 62.345 1.00 23.29 222 GLN A C 1
ATOM 1507 O O . GLN A 1 206 ? 34.206 18.184 62.299 1.00 22.73 222 GLN A O 1
ATOM 1513 N N . GLU A 1 207 ? 33.488 16.142 61.683 1.00 23.61 223 GLU A N 1
ATOM 1514 C CA . GLU A 1 207 ? 32.344 16.651 60.920 1.00 23.88 223 GLU A CA 1
ATOM 1515 C C . GLU A 1 207 ? 31.330 17.347 61.837 1.00 23.85 223 GLU A C 1
ATOM 1516 O O . GLU A 1 207 ? 30.787 18.398 61.488 1.00 23.39 223 GLU A O 1
ATOM 1522 N N . GLN A 1 208 ? 31.082 16.762 63.006 1.00 23.49 224 GLN A N 1
ATOM 1523 C CA . GLN A 1 208 ? 30.200 17.381 63.997 1.00 23.40 224 GLN A CA 1
ATOM 1524 C C . GLN A 1 208 ? 30.777 18.702 64.504 1.00 23.11 224 GLN A C 1
ATOM 1525 O O . GLN A 1 208 ? 30.042 19.664 64.710 1.00 23.32 224 GLN A O 1
ATOM 1531 N N . ILE A 1 209 ? 32.094 18.746 64.690 1.00 22.94 225 ILE A N 1
ATOM 1532 C CA . ILE A 1 209 ? 32.781 19.983 65.056 1.00 22.71 225 ILE A CA 1
ATOM 1533 C C . ILE A 1 209 ? 32.627 21.029 63.948 1.00 23.18 225 ILE A C 1
ATOM 1534 O O . ILE A 1 209 ? 32.354 22.198 64.231 1.00 22.30 225 ILE A O 1
ATOM 1539 N N . ASP A 1 210 ? 32.790 20.603 62.696 1.00 23.29 226 ASP A N 1
ATOM 1540 C CA . ASP A 1 210 ? 32.631 21.500 61.547 1.00 23.88 226 ASP A CA 1
ATOM 1541 C C . ASP A 1 210 ? 31.208 22.071 61.481 1.00 23.77 226 ASP A C 1
ATOM 1542 O O . ASP A 1 210 ? 31.022 23.250 61.175 1.00 23.59 226 ASP A O 1
ATOM 1547 N N . GLU A 1 211 ? 30.215 21.231 61.772 1.00 24.04 227 GLU A N 1
ATOM 1548 C CA . GLU A 1 211 ? 28.809 21.652 61.801 1.00 24.56 227 GLU A CA 1
ATOM 1549 C C . GLU A 1 211 ? 28.582 22.732 62.860 1.00 24.11 227 GLU A C 1
ATOM 1550 O O . GLU A 1 211 ? 27.890 23.722 62.610 1.00 23.17 227 GLU A O 1
ATOM 1556 N N . ILE A 1 212 ? 29.158 22.518 64.041 1.00 23.62 228 ILE A N 1
ATOM 1557 C CA . ILE A 1 212 ? 29.080 23.476 65.146 1.00 23.35 228 ILE A CA 1
ATOM 1558 C C . ILE A 1 212 ? 29.728 24.810 64.772 1.00 23.51 228 ILE A C 1
ATOM 1559 O O . ILE A 1 212 ? 29.211 25.872 65.124 1.00 23.11 228 ILE A O 1
ATOM 1564 N N . VAL A 1 213 ? 30.853 24.752 64.063 1.00 23.65 229 VAL A N 1
ATOM 1565 C CA . VAL A 1 213 ? 31.535 25.959 63.587 1.00 24.08 229 VAL A CA 1
ATOM 1566 C C . VAL A 1 213 ? 30.652 26.711 62.586 1.00 24.71 229 VAL A C 1
ATOM 1567 O O . VAL A 1 213 ? 30.504 27.934 62.672 1.00 24.25 229 VAL A O 1
ATOM 1571 N N . CYS A 1 214 ? 30.067 25.971 61.648 1.00 25.37 230 CYS A N 1
ATOM 1572 C CA . CYS A 1 214 ? 29.150 26.540 60.661 1.00 26.47 230 CYS A CA 1
ATOM 1573 C C . CYS A 1 214 ? 27.913 27.141 61.333 1.00 25.53 230 CYS A C 1
ATOM 1574 O O . CYS A 1 214 ? 27.493 28.246 60.994 1.00 25.27 230 CYS A O 1
ATOM 1577 N N . HIS A 1 215 ? 27.349 26.403 62.285 1.00 24.56 231 HIS A N 1
ATOM 1578 C CA . HIS A 1 215 ? 26.161 26.833 63.025 1.00 24.40 231 HIS A CA 1
ATOM 1579 C C . HIS A 1 215 ? 26.418 28.149 63.764 1.00 24.07 231 HIS A C 1
ATOM 1580 O O . HIS A 1 215 ? 25.573 29.048 63.761 1.00 23.58 231 HIS A O 1
ATOM 1587 N N . THR A 1 216 ? 27.592 28.253 64.382 1.00 23.79 232 THR A N 1
ATOM 1588 C CA . THR A 1 216 ? 28.023 29.484 65.044 1.00 23.97 232 THR A CA 1
ATOM 1589 C C . THR A 1 216 ? 28.058 30.656 64.063 1.00 24.83 232 THR A C 1
ATOM 1590 O O . THR A 1 216 ? 27.570 31.744 64.370 1.00 23.99 232 THR A O 1
ATOM 1594 N N . ARG A 1 217 ? 28.624 30.424 62.881 1.00 25.90 233 ARG A N 1
ATOM 1595 C CA . ARG A 1 217 ? 28.771 31.482 61.880 1.00 27.16 233 ARG A CA 1
ATOM 1596 C C . ARG A 1 217 ? 27.433 31.986 61.332 1.00 26.42 233 ARG A C 1
ATOM 1597 O O . ARG A 1 217 ? 27.281 33.180 61.094 1.00 26.02 233 ARG A O 1
ATOM 1605 N N . ILE A 1 218 ? 26.470 31.084 61.148 1.00 26.00 234 ILE A N 1
ATOM 1606 C CA . ILE A 1 218 ? 25.166 31.446 60.568 1.00 26.16 234 ILE A CA 1
ATOM 1607 C C . ILE A 1 218 ? 24.051 31.639 61.604 1.00 25.44 234 ILE A C 1
ATOM 1608 O O . ILE A 1 218 ? 22.896 31.858 61.235 1.00 25.35 234 ILE A O 1
ATOM 1613 N N . ALA A 1 219 ? 24.399 31.576 62.888 1.00 24.46 235 ALA A N 1
ATOM 1614 C CA . ALA A 1 219 ? 23.410 31.629 63.970 1.00 24.09 235 ALA A CA 1
ATOM 1615 C C . ALA A 1 219 ? 22.482 32.848 63.894 1.00 23.81 235 ALA A C 1
ATOM 1616 O O . ALA A 1 219 ? 21.298 32.741 64.204 1.00 23.28 235 ALA A O 1
ATOM 1618 N N . TRP A 1 220 ? 23.013 33.996 63.477 1.00 24.12 236 TRP A N 1
ATOM 1619 C CA . TRP A 1 220 ? 22.211 35.223 63.416 1.00 24.84 236 TRP A CA 1
ATOM 1620 C C . TRP A 1 220 ? 21.015 35.089 62.464 1.00 24.74 236 TRP A C 1
ATOM 1621 O O . TRP A 1 220 ? 19.927 35.585 62.764 1.00 24.11 236 TRP A O 1
ATOM 1632 N N . LYS A 1 221 ? 21.215 34.398 61.342 1.00 24.92 237 LYS A N 1
ATOM 1633 C CA . LYS A 1 221 ? 20.155 34.186 60.354 1.00 25.40 237 LYS A CA 1
ATOM 1634 C C . LYS A 1 221 ? 19.115 33.185 60.842 1.00 24.92 237 LYS A C 1
ATOM 1635 O O . LYS A 1 221 ? 17.927 33.343 60.566 1.00 24.93 237 LYS A O 1
ATOM 1641 N N . GLU A 1 222 ? 19.562 32.157 61.561 1.00 24.56 238 GLU A N 1
ATOM 1642 C CA . GLU A 1 222 ? 18.652 31.160 62.121 1.00 24.57 238 GLU A CA 1
ATOM 1643 C C . GLU A 1 222 ? 17.632 31.810 63.057 1.00 23.96 238 GLU A C 1
ATOM 1644 O O . GLU A 1 222 ? 16.443 31.505 62.997 1.00 23.42 238 GLU A O 1
ATOM 1650 N N . VAL A 1 223 ? 18.108 32.698 63.922 1.00 23.65 239 VAL A N 1
ATOM 1651 C CA . VAL A 1 223 ? 17.228 33.434 64.827 1.00 23.54 239 VAL A CA 1
ATOM 1652 C C . VAL A 1 223 ? 16.365 34.416 64.027 1.00 23.45 239 VAL A C 1
ATOM 1653 O O . VAL A 1 223 ? 15.143 34.432 64.170 1.00 23.42 239 VAL A O 1
ATOM 1657 N N . ALA A 1 224 ? 17.010 35.213 63.179 1.00 23.84 240 ALA A N 1
ATOM 1658 C CA . ALA A 1 224 ? 16.329 36.248 62.394 1.00 24.31 240 ALA A CA 1
ATOM 1659 C C . ALA A 1 224 ? 15.212 35.699 61.504 1.00 24.86 240 ALA A C 1
ATOM 1660 O O . ALA A 1 224 ? 14.130 36.284 61.435 1.00 24.72 240 ALA A O 1
ATOM 1662 N N . ASP A 1 225 ? 15.474 34.582 60.829 1.00 25.40 241 ASP A N 1
ATOM 1663 C CA . ASP A 1 225 ? 14.480 33.966 59.937 1.00 26.19 241 ASP A CA 1
ATOM 1664 C C . ASP A 1 225 ? 13.266 33.420 60.687 1.00 26.81 241 ASP A C 1
ATOM 1665 O O . ASP A 1 225 ? 12.176 33.330 60.122 1.00 26.76 241 ASP A O 1
ATOM 1670 N N . ASN A 1 226 ? 13.461 33.048 61.949 1.00 27.21 242 ASN A N 1
ATOM 1671 C CA . ASN A 1 226 ? 12.363 32.580 62.794 1.00 27.80 242 ASN A CA 1
ATOM 1672 C C . ASN A 1 226 ? 11.560 33.734 63.397 1.00 28.47 242 ASN A C 1
ATOM 1673 O O . ASN A 1 226 ? 10.335 33.670 63.455 1.00 28.97 242 ASN A O 1
ATOM 1678 N N . LEU A 1 227 ? 12.251 34.783 63.840 1.00 29.31 243 LEU A N 1
ATOM 1679 C CA . LEU A 1 227 ? 11.589 35.966 64.403 1.00 30.41 243 LEU A CA 1
ATOM 1680 C C . LEU A 1 227 ? 10.824 36.764 63.344 1.00 31.90 243 LEU A C 1
ATOM 1681 O O . LEU A 1 227 ? 9.799 37.374 63.650 1.00 32.56 243 LEU A O 1
ATOM 1686 N N . LYS A 1 228 A 11.349 36.776 62.119 1.00 33.60 244 LYS A N 1
ATOM 1687 C CA . LYS A 1 228 A 10.732 37.441 60.957 1.00 35.04 244 LYS A CA 1
ATOM 1688 C C . LYS A 1 228 A 10.776 38.973 60.989 1.00 34.60 244 LYS A C 1
ATOM 1689 O O . LYS A 1 228 A 11.156 39.597 59.997 1.00 35.43 244 LYS A O 1
ATOM 1695 N N . THR A 1 229 B 10.397 39.574 62.114 1.00 33.92 244 THR A N 1
ATOM 1696 C CA . THR A 1 229 B 10.322 41.033 62.233 1.00 33.20 244 THR A CA 1
ATOM 1697 C C . THR A 1 229 B 11.646 41.700 62.630 1.00 32.08 244 THR A C 1
ATOM 1698 O O . THR A 1 229 B 11.721 42.929 62.696 1.00 32.53 244 THR A O 1
ATOM 1702 N N . GL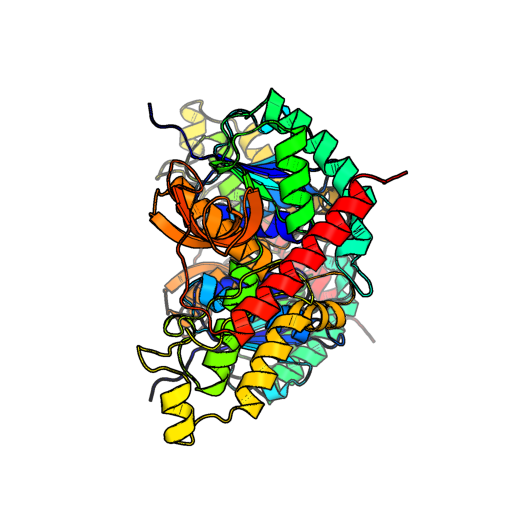Y A 1 230 C 12.684 40.909 62.897 1.00 29.54 244 GLY A N 1
ATOM 1703 C CA . GLY A 1 230 C 13.980 41.476 63.258 1.00 27.80 244 GLY A CA 1
ATOM 1704 C C . GLY A 1 230 C 15.050 40.455 63.602 1.00 25.76 244 GLY A C 1
ATOM 1705 O O . GLY A 1 230 C 14.849 39.250 63.458 1.00 25.52 244 GLY A O 1
ATOM 1706 N N . THR A 1 231 ? 16.194 40.957 64.059 1.00 23.82 245 THR A N 1
ATOM 1707 C CA . THR A 1 231 ? 17.324 40.118 64.450 1.00 22.58 245 THR A CA 1
ATOM 1708 C C . THR A 1 231 ? 17.258 39.787 65.948 1.00 21.69 245 THR A C 1
ATOM 1709 O O . THR A 1 231 ? 16.366 40.259 66.654 1.00 20.61 245 THR A O 1
ATOM 1713 N N . ALA A 1 232 ? 18.193 38.962 66.420 1.00 20.71 246 ALA A N 1
ATOM 1714 C CA . ALA A 1 232 ? 18.239 38.551 67.827 1.00 19.97 246 ALA A CA 1
ATOM 1715 C C . ALA A 1 232 ? 18.355 39.754 68.755 1.00 19.43 246 ALA A C 1
ATOM 1716 O O . ALA A 1 232 ? 18.957 40.763 68.397 1.00 18.94 246 ALA A O 1
ATOM 1718 N N . TYR A 1 233 ? 17.786 39.645 69.951 1.00 19.10 247 TYR A N 1
ATOM 1719 C CA . TYR A 1 233 ? 17.849 40.753 70.906 1.00 19.02 247 TYR A CA 1
ATOM 1720 C C . TYR A 1 233 ? 17.914 40.374 72.393 1.00 18.51 247 TYR A C 1
ATOM 1721 O O . TYR A 1 233 ? 18.364 41.183 73.206 1.00 18.91 247 TYR A O 1
ATOM 1730 N N . PHE A 1 234 ? 17.501 39.160 72.751 1.00 17.72 248 PHE A N 1
ATOM 1731 C CA . PHE A 1 234 ? 17.620 38.692 74.138 1.00 17.32 248 PHE A CA 1
ATOM 1732 C C . PHE A 1 234 ? 19.081 38.440 74.533 1.00 16.75 248 PHE A C 1
ATOM 1733 O O . PHE A 1 234 ? 19.548 38.945 75.554 1.00 16.28 248 PHE A O 1
ATOM 1741 N N . ALA A 1 235 ? 19.793 37.658 73.724 1.00 16.40 249 ALA A N 1
ATOM 1742 C CA . ALA A 1 235 ? 21.197 37.332 74.010 1.00 16.18 249 ALA A CA 1
ATOM 1743 C C . ALA A 1 235 ? 22.156 38.506 73.776 1.00 16.07 249 ALA A C 1
ATOM 1744 O O . ALA A 1 235 ? 23.058 38.719 74.583 1.00 15.92 249 ALA A O 1
ATOM 1746 N N . PRO A 1 236 ? 21.976 39.270 72.677 1.00 16.25 250 PRO A N 1
ATOM 1747 C CA . PRO A 1 236 ? 22.821 40.461 72.506 1.00 16.20 250 PRO A CA 1
ATOM 1748 C C . PRO A 1 236 ? 22.704 41.462 73.659 1.00 16.11 250 PRO A C 1
ATOM 1749 O O . PRO A 1 236 ? 23.700 42.076 74.042 1.00 16.29 250 PRO A O 1
ATOM 1753 N N . ALA A 1 237 ? 21.498 41.617 74.203 1.00 16.05 251 ALA A N 1
ATOM 1754 C CA . ALA A 1 237 ? 21.277 42.490 75.356 1.00 15.92 251 ALA A CA 1
ATOM 1755 C C . ALA A 1 237 ? 22.043 41.981 76.576 1.00 15.88 251 ALA A C 1
ATOM 1756 O O . ALA A 1 237 ? 22.740 42.748 77.247 1.00 15.75 251 ALA A O 1
ATOM 1758 N N . ALA A 1 238 ? 21.904 40.686 76.851 1.00 15.61 252 ALA A N 1
ATOM 1759 C CA . ALA A 1 238 ? 22.557 40.063 77.999 1.00 15.72 252 ALA A CA 1
ATOM 1760 C C . ALA A 1 238 ? 24.073 40.163 77.889 1.00 15.80 252 ALA A C 1
ATOM 1761 O O . ALA A 1 238 ? 24.751 40.418 78.884 1.00 15.64 252 ALA A O 1
ATOM 1763 N N . ALA A 1 239 ? 24.591 39.965 76.676 1.00 15.99 253 ALA A N 1
ATOM 1764 C CA . ALA A 1 239 ? 26.026 40.066 76.413 1.00 16.21 253 ALA A CA 1
ATOM 1765 C C . ALA A 1 239 ? 26.563 41.455 76.750 1.00 16.60 253 ALA A C 1
ATOM 1766 O O . ALA A 1 239 ? 27.620 41.587 77.369 1.00 16.56 253 ALA A O 1
ATOM 1768 N N . ALA A 1 240 ? 25.826 42.488 76.343 1.00 16.79 254 ALA A N 1
ATOM 1769 C CA . ALA A 1 240 ? 26.208 43.872 76.630 1.00 17.01 254 ALA A CA 1
ATOM 1770 C C . ALA A 1 240 ? 26.247 44.150 78.132 1.00 16.99 254 ALA A C 1
ATOM 1771 O O . ALA A 1 240 ? 27.126 44.871 78.608 1.00 17.05 254 ALA A O 1
ATOM 1773 N N . VAL A 1 241 ? 25.297 43.576 78.870 1.00 17.08 255 VAL A N 1
ATOM 1774 C CA . VAL A 1 241 ? 25.233 43.748 80.323 1.00 17.45 255 VAL A CA 1
ATOM 1775 C C . VAL A 1 241 ? 26.441 43.094 81.000 1.00 17.76 255 VAL A C 1
ATOM 1776 O O . VAL A 1 241 ? 27.020 43.665 81.926 1.00 17.62 255 VAL A O 1
ATOM 1780 N N . LYS A 1 242 ? 26.830 41.911 80.529 1.00 18.14 256 LYS A N 1
ATOM 1781 C CA . LYS A 1 242 ? 28.018 41.238 81.059 1.00 18.62 256 LYS A CA 1
ATOM 1782 C C . LYS A 1 242 ? 29.257 42.113 80.879 1.00 18.24 256 LYS A C 1
ATOM 1783 O O . LYS A 1 242 ? 30.094 42.198 81.774 1.00 17.87 256 LYS A O 1
ATOM 1789 N N . MET A 1 243 ? 29.355 42.782 79.733 1.00 18.11 257 MET A N 1
ATOM 1790 C CA . MET A 1 243 ? 30.467 43.698 79.466 1.00 18.18 257 MET A CA 1
ATOM 1791 C C . MET A 1 243 ? 30.420 44.928 80.373 1.00 18.09 257 MET A C 1
ATOM 1792 O O . MET A 1 243 ? 31.453 45.370 80.874 1.00 17.77 257 MET A O 1
ATOM 1797 N N . ALA A 1 244 ? 29.221 45.470 80.584 1.00 18.14 258 ALA A N 1
ATOM 1798 C CA . ALA A 1 244 ? 29.031 46.600 81.495 1.00 18.44 258 ALA A CA 1
ATOM 1799 C C . ALA A 1 244 ? 29.394 46.228 82.934 1.00 18.77 258 ALA A C 1
ATOM 1800 O O . ALA A 1 244 ? 30.026 47.021 83.637 1.00 18.55 258 ALA A O 1
ATOM 1802 N N . GLU A 1 245 ? 28.988 45.029 83.358 1.00 19.40 259 GLU A N 1
ATOM 1803 C CA . GLU A 1 245 ? 29.347 44.484 84.675 1.00 19.99 259 GLU A CA 1
ATOM 1804 C C . GLU A 1 245 ? 30.858 44.431 84.894 1.00 19.45 259 GLU A C 1
ATOM 1805 O O . GLU A 1 245 ? 31.352 44.801 85.960 1.00 18.95 259 GLU A O 1
ATOM 1811 N N . ALA A 1 246 ? 31.576 43.931 83.890 1.00 18.90 260 ALA A N 1
ATOM 1812 C CA . ALA A 1 246 ? 33.030 43.797 83.964 1.00 18.60 260 ALA A CA 1
ATOM 1813 C C . ALA A 1 246 ? 33.704 45.140 84.225 1.00 18.28 260 ALA A C 1
ATOM 1814 O O . ALA A 1 246 ? 34.641 45.225 85.020 1.00 17.99 260 ALA A O 1
ATOM 1816 N N . TYR A 1 247 ? 33.218 46.184 83.558 1.00 18.04 261 TYR A N 1
ATOM 1817 C CA . TYR A 1 247 ? 33.740 47.531 83.745 1.00 18.19 261 TYR A CA 1
ATOM 1818 C C . TYR A 1 247 ? 33.368 48.090 85.118 1.00 18.29 261 TYR A C 1
ATOM 1819 O O . TYR A 1 247 ? 34.238 48.522 85.871 1.00 18.03 261 TYR A O 1
ATOM 1828 N N . LEU A 1 248 ? 32.075 48.076 85.434 1.00 18.61 262 LEU A N 1
ATOM 1829 C CA . LEU A 1 248 ? 31.567 48.705 86.656 1.00 19.02 262 LEU A CA 1
ATOM 1830 C C . LEU A 1 248 ? 32.072 48.043 87.937 1.00 19.45 262 LEU A C 1
ATOM 1831 O O . LEU A 1 248 ? 32.256 48.717 88.946 1.00 19.50 262 LEU A O 1
ATOM 1836 N N . LYS A 1 249 ? 32.290 46.732 87.892 1.00 20.19 263 LYS A N 1
ATOM 1837 C CA . LYS A 1 249 ? 32.777 45.989 89.055 1.00 20.80 263 LYS A CA 1
ATOM 1838 C C . LYS A 1 249 ? 34.280 45.695 88.993 1.00 20.73 263 LYS A C 1
ATOM 1839 O O . LYS A 1 249 ? 34.815 45.025 89.876 1.00 19.96 263 LYS A O 1
ATOM 1845 N N . ASP A 1 250 ? 34.953 46.204 87.959 1.00 20.78 264 ASP A N 1
ATOM 1846 C CA . ASP A 1 250 ? 36.403 46.052 87.807 1.00 21.11 264 ASP A CA 1
ATOM 1847 C C . ASP A 1 250 ? 36.806 44.582 87.924 1.00 21.01 264 ASP A C 1
ATOM 1848 O O . ASP A 1 250 ? 37.699 44.230 88.695 1.00 20.74 264 ASP A O 1
ATOM 1853 N N . LYS A 1 251 ? 36.138 43.732 87.151 1.00 21.20 265 LYS A N 1
ATOM 1854 C CA . LYS A 1 251 ? 36.277 42.280 87.293 1.00 21.70 265 LYS A CA 1
ATOM 1855 C C . LYS A 1 251 ? 37.604 41.701 86.809 1.00 21.55 265 LYS A C 1
ATOM 1856 O O . LYS A 1 251 ? 37.988 40.612 87.243 1.00 21.37 265 LYS A O 1
ATOM 1862 N N . LYS A 1 252 ? 38.281 42.404 85.902 1.00 21.17 266 LYS A N 1
ATOM 1863 C CA . LYS A 1 252 ? 39.387 41.822 85.134 1.00 21.34 266 LYS A CA 1
ATOM 1864 C C . LYS A 1 252 ? 38.899 40.542 84.445 1.00 21.13 266 LYS A C 1
ATOM 1865 O O . LYS A 1 252 ? 39.581 39.514 84.447 1.00 21.33 266 LYS A O 1
ATOM 1871 N N . ALA A 1 253 ? 37.701 40.614 83.872 1.00 21.10 267 ALA A N 1
ATOM 1872 C CA . ALA A 1 253 ? 37.082 39.471 83.215 1.00 21.02 267 ALA A CA 1
ATOM 1873 C C . ALA A 1 253 ? 37.652 39.304 81.815 1.00 20.92 267 ALA A C 1
ATOM 1874 O O . ALA A 1 253 ? 37.941 40.288 81.135 1.00 20.41 267 ALA A O 1
ATOM 1876 N N . VAL A 1 254 ? 37.810 38.054 81.390 1.00 20.95 268 VAL A N 1
ATOM 1877 C CA . VAL A 1 254 ? 38.214 37.764 80.022 1.00 21.20 268 VAL A CA 1
ATOM 1878 C C . VAL A 1 254 ? 36.978 37.889 79.138 1.00 21.18 268 VAL A C 1
ATOM 1879 O O . VAL A 1 254 ? 36.053 37.080 79.230 1.00 21.32 268 VAL A O 1
ATOM 1883 N N . VAL A 1 255 ? 36.966 38.916 78.297 1.00 20.95 269 VAL A N 1
ATOM 1884 C CA . VAL A 1 255 ? 35.807 39.231 77.475 1.00 20.71 269 VAL A CA 1
ATOM 1885 C C . VAL A 1 255 ? 36.196 39.255 75.998 1.00 20.53 269 VAL A C 1
ATOM 1886 O O . VAL A 1 255 ? 36.946 40.135 75.572 1.00 20.50 269 VAL A O 1
ATOM 1890 N N . PRO A 1 256 ? 35.696 38.286 75.210 1.00 20.24 270 PRO A N 1
ATOM 1891 C CA . PRO A 1 256 ? 35.860 38.422 73.767 1.00 20.25 270 PRO A CA 1
ATOM 1892 C C . PRO A 1 256 ? 34.993 39.575 73.268 1.00 20.29 270 PRO A C 1
ATOM 1893 O O . PRO A 1 256 ? 33.780 39.559 73.461 1.00 19.75 270 PRO A O 1
ATOM 1897 N N . CYS A 1 257 ? 35.622 40.583 72.675 1.00 20.54 271 CYS A N 1
ATOM 1898 C CA . CYS A 1 257 ? 34.900 41.739 72.150 1.00 20.71 271 CYS A CA 1
ATOM 1899 C C . CYS A 1 257 ? 35.720 42.429 71.062 1.00 21.04 271 CYS A C 1
ATOM 1900 O O . CYS A 1 257 ? 36.909 42.132 70.883 1.00 20.62 271 CYS A O 1
ATOM 1903 N N . SER A 1 258 ? 35.077 43.331 70.326 1.00 21.26 272 SER A N 1
ATOM 1904 C CA . SER A 1 258 ? 35.761 44.080 69.281 1.00 21.70 272 SER A CA 1
ATOM 1905 C C . SER A 1 258 ? 36.556 45.198 69.944 1.00 21.80 272 SER A C 1
ATOM 1906 O O . SER A 1 258 ? 35.979 46.167 70.444 1.00 21.58 272 SER A O 1
ATOM 1909 N N . ALA A 1 259 ? 37.878 45.036 69.973 1.00 21.94 273 ALA A N 1
ATOM 1910 C CA . ALA A 1 259 ? 38.771 45.982 70.638 1.00 22.46 273 ALA A CA 1
ATOM 1911 C C . ALA A 1 259 ? 39.934 46.359 69.729 1.00 23.14 273 ALA A C 1
ATOM 1912 O O . ALA A 1 259 ? 40.232 45.656 68.763 1.00 23.06 273 ALA A O 1
ATOM 1914 N N . PHE A 1 260 ? 40.590 47.469 70.054 1.00 24.33 274 PHE A N 1
ATOM 1915 C CA . PHE A 1 260 ? 41.704 47.972 69.253 1.00 25.70 274 PHE A CA 1
ATOM 1916 C C . PHE A 1 260 ? 42.963 47.143 69.514 1.00 26.59 274 PHE A C 1
ATOM 1917 O O . PHE A 1 260 ? 43.591 47.262 70.568 1.00 26.39 274 PHE A O 1
ATOM 1925 N N . CYS A 1 261 ? 43.312 46.305 68.540 1.00 27.79 275 CYS A N 1
ATOM 1926 C CA . CYS A 1 261 ? 44.409 45.348 68.662 1.00 29.14 275 CYS A CA 1
ATOM 1927 C C . CYS A 1 261 ? 45.648 45.854 67.919 1.00 30.63 275 CYS A C 1
ATOM 1928 O O . CYS A 1 261 ? 45.614 46.023 66.696 1.00 29.97 275 CYS A O 1
ATOM 1931 N N . SER A 1 262 ? 46.737 46.083 68.656 1.00 32.59 276 SER A N 1
ATOM 1932 C CA . SER A 1 262 ? 47.932 46.745 68.107 1.00 34.54 276 SER A CA 1
ATOM 1933 C C . SER A 1 262 ? 49.216 45.909 68.112 1.00 35.88 276 SER A C 1
ATOM 1934 O O . SER A 1 262 ? 50.055 46.076 67.228 1.00 37.64 276 SER A O 1
ATOM 1937 N N . ASN A 1 263 ? 49.391 45.039 69.103 1.00 36.87 277 ASN A N 1
ATOM 1938 C CA . ASN A 1 263 ? 50.620 44.241 69.211 1.00 37.48 277 ASN A CA 1
ATOM 1939 C C . ASN A 1 263 ? 50.346 42.746 69.353 1.00 35.80 277 ASN A C 1
ATOM 1940 O O . ASN A 1 263 ? 51.124 42.023 69.975 1.00 35.38 277 ASN A O 1
ATOM 1945 N N . HIS A 1 264 ? 49.240 42.290 68.770 1.00 34.39 278 HIS A N 1
ATOM 1946 C CA . HIS A 1 264 ? 48.831 40.891 68.862 1.00 33.53 278 HIS A CA 1
ATOM 1947 C C . HIS A 1 264 ? 48.208 40.440 67.546 1.00 32.53 278 HIS A C 1
ATOM 1948 O O . HIS A 1 264 ? 47.749 41.266 66.758 1.00 32.45 278 HIS A O 1
ATOM 1955 N N . TYR A 1 265 ? 48.207 39.128 67.318 1.00 31.58 279 TYR A N 1
ATOM 1956 C CA . TYR A 1 265 ? 47.575 38.511 66.143 1.00 31.30 279 TYR A CA 1
ATOM 1957 C C . TYR A 1 265 ? 48.059 39.061 64.794 1.00 31.92 279 TYR A C 1
ATOM 1958 O O . TYR A 1 265 ? 47.326 39.024 63.805 1.00 32.37 279 TYR A O 1
ATOM 1967 N N . GLY A 1 266 ? 49.293 39.562 64.759 1.00 33.14 280 GLY A N 1
ATOM 1968 C CA . GLY A 1 266 ? 49.899 40.064 63.526 1.00 33.66 280 GLY A CA 1
ATOM 1969 C C . GLY A 1 266 ? 49.281 41.321 62.932 1.00 34.37 280 GLY A C 1
ATOM 1970 O O . GLY A 1 266 ? 49.451 41.582 61.740 1.00 34.92 280 GLY A O 1
ATOM 1971 N N . VAL A 1 267 ? 48.572 42.104 63.747 1.00 34.58 281 VAL A N 1
ATOM 1972 C CA . VAL A 1 267 ? 47.960 43.358 63.286 1.00 35.01 281 VAL A CA 1
ATOM 1973 C C . VAL A 1 267 ? 48.539 44.547 64.046 1.00 35.54 281 VAL A C 1
ATOM 1974 O O . VAL A 1 267 ? 48.984 44.402 65.184 1.00 35.67 281 VAL A O 1
ATOM 1978 N N . LYS A 1 268 ? 48.519 45.721 63.418 1.00 36.59 282 LYS A N 1
ATOM 1979 C CA . LYS A 1 268 ? 49.162 46.910 63.981 1.00 37.39 282 LYS A CA 1
ATOM 1980 C C . LYS A 1 268 ? 48.198 48.084 64.159 1.00 36.78 282 LYS A C 1
ATOM 1981 O O . LYS A 1 268 ? 48.536 49.226 63.845 1.00 38.46 282 LYS A O 1
ATOM 1987 N N . GLY A 1 269 ? 47.006 47.800 64.678 1.00 35.14 283 GLY A N 1
ATOM 1988 C CA . GLY A 1 269 ? 46.022 48.840 64.986 1.00 33.51 283 GLY A CA 1
ATOM 1989 C C . GLY A 1 269 ? 44.734 48.665 64.208 1.00 32.10 283 GLY A C 1
ATOM 1990 O O . GLY A 1 269 ? 44.486 49.376 63.235 1.00 32.29 283 GLY A O 1
ATOM 1991 N N . ILE A 1 270 ? 43.917 47.711 64.643 1.00 30.37 285 ILE A N 1
ATOM 1992 C CA . ILE A 1 270 ? 42.619 47.450 64.025 1.00 28.97 285 ILE A CA 1
ATOM 1993 C C . ILE A 1 270 ? 41.614 46.985 65.080 1.00 27.64 285 ILE A C 1
ATOM 1994 O O . ILE A 1 270 ? 41.967 46.240 65.998 1.00 26.78 285 ILE A O 1
ATOM 1999 N N . TYR A 1 271 ? 40.368 47.437 64.948 1.00 26.06 286 TYR A N 1
ATOM 2000 C CA . TYR A 1 271 ? 39.278 46.942 65.787 1.00 25.27 286 TYR A CA 1
ATOM 2001 C C . TYR A 1 271 ? 38.781 45.601 65.256 1.00 24.98 286 TYR A C 1
ATOM 2002 O O . TYR A 1 271 ? 38.267 45.523 64.140 1.00 25.16 286 TYR A O 1
ATOM 2011 N N . MET A 1 272 ? 38.948 44.548 66.053 1.00 24.60 287 MET A N 1
ATOM 2012 C CA . MET A 1 272 ? 38.421 43.228 65.713 1.00 24.25 287 MET A CA 1
ATOM 2013 C C . MET A 1 272 ? 38.195 42.387 66.968 1.00 23.19 287 MET A C 1
ATOM 2014 O O . MET A 1 272 ? 38.684 42.721 68.047 1.00 22.65 287 MET A O 1
ATOM 2019 N N . GLY A 1 273 ? 37.460 41.291 66.811 1.00 22.58 288 GLY A N 1
ATOM 2020 C CA . GLY A 1 273 ? 37.171 40.388 67.917 1.00 22.34 288 GLY A CA 1
ATOM 2021 C C . GLY A 1 273 ? 38.414 39.705 68.461 1.00 22.17 288 GLY A C 1
ATOM 2022 O O . GLY A 1 273 ? 39.090 38.972 67.740 1.00 21.72 288 GLY A O 1
ATOM 2023 N N . VAL A 1 274 ? 38.710 39.956 69.735 1.00 22.12 289 VAL A N 1
ATOM 2024 C CA . VAL A 1 274 ? 39.829 39.321 70.433 1.00 22.19 289 VAL A CA 1
ATOM 2025 C C . VAL A 1 274 ? 39.468 39.104 71.901 1.00 22.29 289 VAL A C 1
ATOM 2026 O O . VAL A 1 274 ? 38.581 39.786 72.418 1.00 21.98 289 VAL A O 1
ATOM 2030 N N . PRO A 1 275 ? 40.159 38.166 72.582 1.00 22.09 290 PRO A N 1
ATOM 2031 C CA . PRO A 1 275 ? 39.962 38.031 74.029 1.00 22.00 290 PRO A CA 1
ATOM 2032 C C . PRO A 1 275 ? 40.633 39.170 74.799 1.00 21.70 290 PRO A C 1
ATOM 2033 O O . PRO A 1 275 ? 41.859 39.294 74.775 1.00 22.40 290 PRO A O 1
ATOM 2037 N N . THR A 1 276 ? 39.828 40.002 75.454 1.00 21.06 291 THR A N 1
ATOM 2038 C CA . THR A 1 276 ? 40.337 41.133 76.223 1.00 20.67 291 THR A CA 1
ATOM 2039 C C . THR A 1 276 ? 40.201 40.870 77.715 1.00 20.62 291 THR A C 1
ATOM 2040 O O . THR A 1 276 ? 39.483 39.963 78.128 1.00 20.53 291 THR A O 1
ATOM 2044 N N . ILE A 1 277 ? 40.899 41.676 78.508 1.00 20.42 292 ILE A N 1
ATOM 2045 C CA . ILE A 1 277 ? 40.640 41.791 79.935 1.00 20.80 292 ILE A CA 1
ATOM 2046 C C . ILE A 1 277 ? 39.956 43.140 80.145 1.00 20.86 292 ILE A C 1
ATOM 2047 O O . ILE A 1 277 ? 40.511 44.173 79.772 1.00 2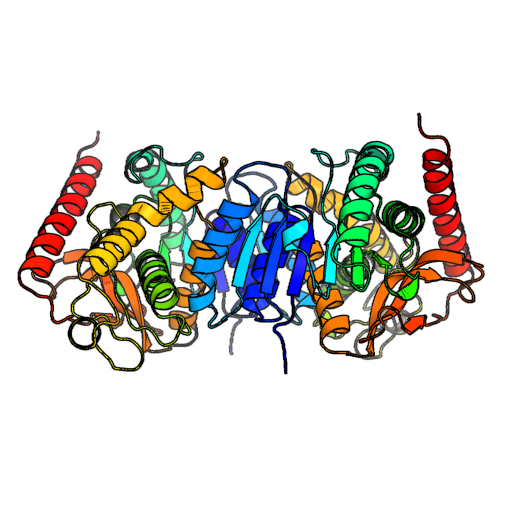0.96 292 ILE A O 1
ATOM 2052 N N . ILE A 1 278 ? 38.755 43.127 80.724 1.00 20.85 293 ILE A N 1
ATOM 2053 C CA . ILE A 1 278 ? 38.015 44.363 80.996 1.00 21.12 293 ILE A CA 1
ATOM 2054 C C . ILE A 1 278 ? 37.933 44.640 82.498 1.00 21.46 293 ILE A C 1
ATOM 2055 O O . ILE A 1 278 ? 37.584 43.756 83.287 1.00 21.44 293 ILE A O 1
ATOM 2060 N N . GLY A 1 279 ? 38.265 45.874 82.873 1.00 21.47 294 GLY A N 1
ATOM 2061 C CA . GLY A 1 279 ? 38.154 46.342 84.252 1.00 22.14 294 GLY A CA 1
ATOM 2062 C C . GLY A 1 279 ? 37.775 47.810 84.298 1.00 22.82 294 GLY A C 1
ATOM 2063 O O . GLY A 1 279 ? 37.251 48.351 83.324 1.00 22.40 294 GLY A O 1
ATOM 2064 N N . LYS A 1 280 ? 38.060 48.458 85.425 1.00 24.03 295 LYS A N 1
ATOM 2065 C CA . LYS A 1 280 ? 37.684 49.861 85.642 1.00 25.27 295 LYS A CA 1
ATOM 2066 C C . LYS A 1 280 ? 38.339 50.853 84.670 1.00 25.57 295 LYS A C 1
ATOM 2067 O O . LYS A 1 280 ? 37.848 51.972 84.520 1.00 25.48 295 LYS A O 1
ATOM 2073 N N . ASN A 1 281 ? 39.444 50.458 84.034 1.00 26.21 296 ASN A N 1
ATOM 2074 C CA . ASN A 1 281 ? 40.091 51.282 83.001 1.00 26.78 296 ASN A CA 1
ATOM 2075 C C . ASN A 1 281 ? 39.691 50.884 81.571 1.00 26.08 296 ASN A C 1
ATOM 2076 O O . ASN A 1 281 ? 40.358 51.268 80.607 1.00 26.13 296 ASN A O 1
ATOM 2081 N N . GLY A 1 282 ? 38.600 50.129 81.434 1.00 25.21 297 GLY A N 1
ATOM 2082 C CA . GLY A 1 282 ? 38.105 49.700 80.129 1.00 24.61 297 GLY A CA 1
ATOM 2083 C C . GLY A 1 282 ? 38.813 48.447 79.655 1.00 24.36 297 GLY A C 1
ATOM 2084 O O . GLY A 1 282 ? 38.983 47.501 80.423 1.00 23.57 297 GLY A O 1
ATOM 2085 N N . VAL A 1 283 ? 39.223 48.439 78.387 1.00 24.36 298 VAL A N 1
ATOM 2086 C CA . VAL A 1 283 ? 40.008 47.337 77.832 1.00 24.67 298 VAL A CA 1
ATOM 2087 C C . VAL A 1 283 ? 41.444 47.494 78.325 1.00 24.81 298 VAL A C 1
ATOM 2088 O O . VAL A 1 283 ? 42.152 48.405 77.905 1.00 24.71 298 VAL A O 1
ATOM 2092 N N . GLU A 1 284 ? 41.859 46.609 79.225 1.00 25.31 299 GLU A N 1
ATOM 2093 C CA . GLU A 1 284 ? 43.143 46.746 79.918 1.00 26.09 299 GLU A CA 1
ATOM 2094 C C . GLU A 1 284 ? 44.251 45.858 79.341 1.00 26.59 299 GLU A C 1
ATOM 2095 O O . GLU A 1 284 ? 45.433 46.124 79.561 1.00 26.55 299 GLU A O 1
ATOM 2101 N N . ASP A 1 285 ? 43.873 44.812 78.609 1.00 27.05 301 ASP A N 1
ATOM 2102 C CA . ASP A 1 285 ? 44.845 43.926 77.969 1.00 27.59 301 ASP A CA 1
ATOM 2103 C C . ASP A 1 285 ? 44.159 43.066 76.911 1.00 27.00 301 ASP A C 1
ATOM 2104 O O . ASP A 1 285 ? 42.929 42.983 76.872 1.00 26.44 301 ASP A O 1
ATOM 2109 N N . ILE A 1 286 ? 44.960 42.447 76.047 1.00 26.40 302 ILE A N 1
ATOM 2110 C CA . ILE A 1 286 ? 44.472 41.472 75.074 1.00 26.07 302 ILE A CA 1
ATOM 2111 C C . ILE A 1 286 ? 45.291 40.190 75.210 1.00 26.34 302 ILE A C 1
ATOM 2112 O O . ILE A 1 286 ? 46.519 40.245 75.262 1.00 26.21 302 ILE A O 1
ATOM 2117 N N . LEU A 1 287 ? 44.609 39.047 75.266 1.00 26.61 303 LEU A N 1
ATOM 2118 C CA . LEU A 1 287 ? 45.273 37.748 75.377 1.00 26.97 303 LEU A CA 1
ATOM 2119 C C . LEU A 1 287 ? 45.537 37.143 73.999 1.00 27.17 303 LEU A C 1
ATOM 2120 O O . LEU A 1 287 ? 44.732 37.304 73.079 1.00 26.25 303 LEU A O 1
ATOM 2125 N N . GLU A 1 288 ? 46.661 36.437 73.876 1.00 27.48 304 GLU A N 1
ATOM 2126 C CA . GLU A 1 288 ? 47.058 35.799 72.620 1.00 28.43 304 GLU A CA 1
ATOM 2127 C C . GLU A 1 288 ? 46.769 34.299 72.649 1.00 27.94 304 GLU A C 1
ATOM 2128 O O . GLU A 1 288 ? 47.488 33.534 73.296 1.00 27.76 304 GLU A O 1
ATOM 2134 N N . LEU A 1 289 ? 45.719 33.886 71.942 1.00 27.72 305 LEU A N 1
ATOM 2135 C CA . LEU A 1 289 ? 45.379 32.469 71.806 1.00 27.76 305 LEU A CA 1
ATOM 2136 C C . LEU A 1 289 ? 46.425 31.729 70.975 1.00 28.28 305 LEU A C 1
ATOM 2137 O O . LEU A 1 289 ? 47.095 32.325 70.135 1.00 27.91 305 LEU A O 1
ATOM 2142 N N . ASP A 1 290 ? 46.550 30.428 71.219 1.00 29.18 306 ASP A N 1
ATOM 2143 C CA . ASP A 1 290 ? 47.452 29.577 70.450 1.00 30.33 306 ASP A CA 1
ATOM 2144 C C . ASP A 1 290 ? 46.714 29.073 69.215 1.00 29.70 306 ASP A C 1
ATOM 2145 O O . ASP A 1 290 ? 46.014 28.063 69.268 1.00 31.16 306 ASP A O 1
ATOM 2150 N N . LEU A 1 291 ? 46.864 29.793 68.108 1.00 28.68 307 LEU A N 1
ATOM 2151 C CA . LEU A 1 291 ? 46.160 29.466 66.873 1.00 28.13 307 LEU A CA 1
ATOM 2152 C C . LEU A 1 291 ? 46.983 28.537 65.992 1.00 28.31 307 LEU A C 1
ATOM 2153 O O . LEU A 1 291 ? 48.198 28.692 65.876 1.00 27.89 307 LEU A O 1
ATOM 2158 N N . THR A 1 292 ? 46.306 27.581 65.361 1.00 28.23 308 THR A N 1
ATOM 2159 C CA . THR A 1 292 ? 46.931 26.716 64.367 1.00 28.36 308 THR A CA 1
ATOM 2160 C C . THR A 1 292 ? 47.197 27.525 63.096 1.00 28.41 308 THR A C 1
ATOM 2161 O O . THR A 1 292 ? 46.622 28.604 62.920 1.00 27.86 308 THR A O 1
ATOM 2165 N N . PRO A 1 293 ? 48.066 27.013 62.203 1.00 28.45 309 PRO A N 1
ATOM 2166 C CA . PRO A 1 293 ? 48.275 27.693 60.923 1.00 28.12 309 PRO A CA 1
ATOM 2167 C C . PRO A 1 293 ? 46.971 27.941 60.156 1.00 27.76 309 PRO A C 1
ATOM 2168 O O . PRO A 1 293 ? 46.785 29.023 59.600 1.00 27.84 309 PRO A O 1
ATOM 2172 N N . LEU A 1 294 ? 46.080 26.952 60.143 1.00 27.63 310 LEU A N 1
ATOM 2173 C CA . LEU A 1 294 ? 44.768 27.103 59.511 1.00 27.87 310 LEU A CA 1
ATOM 2174 C C . LEU A 1 294 ? 43.968 28.246 60.142 1.00 27.37 310 LEU A C 1
ATOM 2175 O O . LEU A 1 294 ? 43.404 29.076 59.432 1.00 27.06 310 LEU A O 1
ATOM 2180 N N . GLU A 1 295 ? 43.932 28.284 61.472 1.00 26.87 311 GLU A N 1
ATOM 2181 C CA . GLU A 1 295 ? 43.206 29.332 62.197 1.00 26.53 311 GLU A CA 1
ATOM 2182 C C . GLU A 1 295 ? 43.812 30.718 61.965 1.00 26.67 311 GLU A C 1
ATOM 2183 O O . GLU A 1 295 ? 43.084 31.704 61.854 1.00 25.81 311 GLU A O 1
ATOM 2189 N N . GLN A 1 296 ? 45.139 30.786 61.880 1.00 27.30 312 GLN A N 1
ATOM 2190 C CA . GLN A 1 296 ? 45.829 32.038 61.553 1.00 27.88 312 GLN A CA 1
ATOM 2191 C C . GLN A 1 296 ? 45.451 32.542 60.159 1.00 27.64 312 GLN A C 1
ATOM 2192 O O . GLN A 1 296 ? 45.299 33.748 59.954 1.00 27.33 312 GLN A O 1
ATOM 2198 N N . LYS A 1 297 ? 45.298 31.618 59.211 1.00 27.54 313 LYS A N 1
ATOM 2199 C CA . LYS A 1 297 ? 44.891 31.963 57.848 1.00 27.87 313 LYS A CA 1
ATOM 2200 C C . LYS A 1 297 ? 43.438 32.439 57.808 1.00 27.17 313 LYS A C 1
ATOM 2201 O O . LYS A 1 297 ? 43.117 33.416 57.130 1.00 26.61 313 LYS A O 1
ATOM 2207 N N . LEU A 1 298 ? 42.563 31.742 58.526 1.00 26.35 314 LEU A N 1
ATOM 2208 C CA . LEU A 1 298 ? 41.161 32.146 58.619 1.00 26.19 314 LEU A CA 1
ATOM 2209 C C . LEU A 1 298 ? 41.019 33.519 59.282 1.00 25.99 314 LEU A C 1
ATOM 2210 O O . LEU A 1 298 ? 40.197 34.327 58.855 1.00 25.89 314 LEU A O 1
ATOM 2215 N N . LEU A 1 299 ? 41.829 33.786 60.306 1.00 26.04 315 LEU A N 1
ATOM 2216 C CA . LEU A 1 299 ? 41.841 35.102 60.953 1.00 25.98 315 LEU A CA 1
ATOM 2217 C C . LEU A 1 299 ? 42.324 36.186 59.986 1.00 26.18 315 LEU A C 1
ATOM 2218 O O . LEU A 1 299 ? 41.813 37.309 60.002 1.00 25.43 315 LEU A O 1
ATOM 2223 N N . GLY A 1 300 ? 43.310 35.846 59.156 1.00 26.01 316 GLY A N 1
ATOM 2224 C CA . GLY A 1 300 ? 43.780 36.742 58.101 1.00 26.37 316 GLY A CA 1
ATOM 2225 C C . GLY A 1 300 ? 42.675 37.116 57.128 1.00 26.71 316 GLY A C 1
ATOM 2226 O O . GLY A 1 300 ? 42.543 38.278 56.745 1.00 26.71 316 GLY A O 1
ATOM 2227 N N . GLU A 1 301 ? 41.875 36.128 56.737 1.00 27.54 317 GLU A N 1
ATOM 2228 C CA . GLU A 1 301 ? 40.740 36.354 55.841 1.00 28.46 317 GLU A CA 1
ATOM 2229 C C . GLU A 1 301 ? 39.654 37.215 56.498 1.00 28.51 317 GLU A C 1
ATOM 2230 O O . GLU A 1 301 ? 39.006 38.018 55.826 1.00 28.31 317 GLU A O 1
ATOM 2236 N N . SER A 1 302 ? 39.467 37.051 57.806 1.00 28.27 318 SER A N 1
ATOM 2237 C CA . SER A 1 302 ? 38.527 37.879 58.565 1.00 28.40 318 SER A CA 1
ATOM 2238 C C . SER A 1 302 ? 38.983 39.334 58.584 1.00 28.46 318 SER A C 1
ATOM 2239 O O . SER A 1 302 ? 38.179 40.244 58.380 1.00 28.36 318 SER A O 1
ATOM 2242 N N . ILE A 1 303 ? 40.275 39.541 58.825 1.00 28.90 319 ILE A N 1
ATOM 2243 C CA . ILE A 1 303 ? 40.871 40.878 58.819 1.00 29.67 319 ILE A CA 1
ATOM 2244 C C . ILE A 1 303 ? 40.659 41.568 57.465 1.00 30.32 319 ILE A C 1
ATOM 2245 O O . ILE A 1 303 ? 40.316 42.750 57.422 1.00 30.38 319 ILE A O 1
ATOM 2250 N N . ASN A 1 304 ? 40.859 40.830 56.373 1.00 31.12 320 ASN A N 1
ATOM 2251 C CA . ASN A 1 304 ? 40.609 41.353 55.022 1.00 31.87 320 ASN A CA 1
ATOM 2252 C C . ASN A 1 304 ? 39.155 41.789 54.855 1.00 32.09 320 ASN A C 1
ATOM 2253 O O . ASN A 1 304 ? 38.875 42.832 54.264 1.00 31.81 320 ASN A O 1
ATOM 2258 N N . GLU A 1 305 ? 38.243 40.973 55.378 1.00 32.75 321 GLU A N 1
ATOM 2259 C CA . GLU A 1 305 ? 36.808 41.262 55.356 1.00 33.62 321 GLU A CA 1
ATOM 2260 C C . GLU A 1 305 ? 36.498 42.579 56.079 1.00 33.68 321 GLU A C 1
ATOM 2261 O O . GLU A 1 305 ? 35.713 43.395 55.590 1.00 33.74 321 GLU A O 1
ATOM 2267 N N . VAL A 1 306 ? 37.127 42.777 57.236 1.00 33.15 322 VAL A N 1
ATOM 2268 C CA . VAL A 1 306 ? 36.951 43.995 58.034 1.00 33.14 322 VAL A CA 1
ATOM 2269 C C . VAL A 1 306 ? 37.499 45.223 57.301 1.00 33.51 322 VAL A C 1
ATOM 2270 O O . VAL A 1 306 ? 36.835 46.260 57.239 1.00 33.04 322 VAL A O 1
ATOM 2274 N N . ASN A 1 307 ? 38.707 45.102 56.756 1.00 33.72 323 ASN A N 1
ATOM 2275 C CA . ASN A 1 307 ? 39.320 46.184 55.981 1.00 34.16 323 ASN A CA 1
ATOM 2276 C C . ASN A 1 307 ? 38.522 46.544 54.728 1.00 34.03 323 ASN A C 1
ATOM 2277 O O . ASN A 1 307 ? 38.440 47.715 54.361 1.00 34.15 323 ASN A O 1
ATOM 2282 N N . THR A 1 308 ? 37.939 45.541 54.078 1.00 34.55 324 THR A N 1
ATOM 2283 C CA . THR A 1 308 ? 37.146 45.763 52.869 1.00 35.15 324 THR A CA 1
ATOM 2284 C C . THR A 1 308 ? 35.921 46.640 53.153 1.00 35.51 324 THR A C 1
ATOM 2285 O O . THR A 1 308 ? 35.680 47.622 52.451 1.00 34.98 324 THR A O 1
ATOM 2289 N N . ILE A 1 309 ? 35.162 46.289 54.188 1.00 35.56 325 ILE A N 1
ATOM 2290 C CA . ILE A 1 309 ? 33.960 47.043 54.552 1.00 35.83 325 ILE A CA 1
ATOM 2291 C C . ILE A 1 309 ? 34.339 48.429 55.074 1.00 36.17 325 ILE A C 1
ATOM 2292 O O . ILE A 1 309 ? 33.626 49.407 54.834 1.00 35.68 325 ILE A O 1
ATOM 2297 N N . SER A 1 310 ? 35.465 48.505 55.778 1.00 36.21 326 SER A N 1
ATOM 2298 C CA . SER A 1 310 ? 35.990 49.774 56.271 1.00 37.20 326 SER A CA 1
ATOM 2299 C C . SER A 1 310 ? 36.342 50.733 55.127 1.00 37.96 326 SER A C 1
ATOM 2300 O O . SER A 1 310 ? 36.121 51.940 55.231 1.00 36.91 326 SER A O 1
ATOM 2303 N N . LYS A 1 311 ? 36.891 50.190 54.041 1.00 38.96 327 LYS A N 1
ATOM 2304 C CA . LYS A 1 311 ? 37.256 51.000 52.874 1.00 39.97 327 LYS A CA 1
ATOM 2305 C C . LYS A 1 311 ? 36.026 51.464 52.093 1.00 39.08 327 LYS A C 1
ATOM 2306 O O . LYS A 1 311 ? 36.019 52.563 51.536 1.00 38.70 327 LYS A O 1
ATOM 2312 N N . VAL A 1 312 ? 34.991 50.626 52.061 1.00 38.61 328 VAL A N 1
ATOM 2313 C CA . VAL A 1 312 ? 33.702 51.007 51.484 1.00 38.64 328 VAL A CA 1
ATOM 2314 C C . VAL A 1 312 ? 33.131 52.220 52.230 1.00 39.09 328 VAL A C 1
ATOM 2315 O O . VAL A 1 312 ? 32.596 53.141 51.608 1.00 38.92 328 VAL A O 1
ATOM 2319 N N . LEU A 1 313 ? 33.259 52.218 53.556 1.00 39.20 329 LEU A N 1
ATOM 2320 C CA . LEU A 1 313 ? 32.784 53.326 54.385 1.00 39.56 329 LEU A CA 1
ATOM 2321 C C . LEU A 1 313 ? 33.581 54.603 54.135 1.00 40.77 329 LEU A C 1
ATOM 2322 O O . LEU A 1 313 ? 33.006 55.689 54.047 1.00 40.16 329 LEU A O 1
ATOM 2327 N N . ASP A 1 314 ? 34.902 54.467 54.020 1.00 42.48 330 ASP A N 1
ATOM 2328 C CA . ASP A 1 314 ? 35.778 55.602 53.714 1.00 44.25 330 ASP A CA 1
ATOM 2329 C C . ASP A 1 314 ? 35.411 56.275 52.387 1.00 45.38 330 ASP A C 1
ATOM 2330 O O . ASP A 1 314 ? 35.628 57.475 52.223 1.00 45.51 330 ASP A O 1
ATOM 2335 N N . ASN A 1 315 ? 34.861 55.499 51.453 1.00 47.26 331 ASN A N 1
ATOM 2336 C CA . ASN A 1 315 ? 34.401 56.017 50.164 1.00 49.14 331 ASN A CA 1
ATOM 2337 C C . ASN A 1 315 ? 32.874 56.020 50.063 1.00 50.28 331 ASN A C 1
ATOM 2338 O O . ASN A 1 315 ? 32.310 55.688 49.019 1.00 51.70 331 ASN A O 1
ATOM 2343 N N . ALA A 1 316 ? 32.210 56.399 51.153 1.00 51.25 332 ALA A N 1
ATOM 2344 C CA . ALA A 1 316 ? 30.750 56.472 51.185 1.00 51.87 332 ALA A CA 1
ATOM 2345 C C . ALA A 1 316 ? 30.277 57.742 50.475 1.00 52.56 332 ALA A C 1
ATOM 2346 O O . ALA A 1 316 ? 31.008 58.734 50.436 1.00 51.81 332 ALA A O 1
ATOM 2348 N N . PRO A 1 317 ? 29.051 57.719 49.916 1.00 53.81 333 PRO A N 1
ATOM 2349 C CA . PRO A 1 317 ? 28.541 58.879 49.181 1.00 54.11 333 PRO A CA 1
ATOM 2350 C C . PRO A 1 317 ? 28.220 60.059 50.093 1.00 54.32 333 PRO A C 1
ATOM 2351 O O . PRO A 1 317 ? 28.507 61.211 49.763 1.00 54.55 333 PRO A O 1
ATOM 2355 N N . MET B 1 1 ? 13.701 10.586 93.182 1.00 57.72 17 MET B N 1
ATOM 2356 C CA . MET B 1 1 ? 14.129 11.046 91.827 1.00 57.58 17 MET B CA 1
ATOM 2357 C C . MET B 1 1 ? 13.560 12.433 91.534 1.00 55.43 17 MET B C 1
ATOM 2358 O O . MET B 1 1 ? 12.407 12.564 91.116 1.00 56.17 17 MET B O 1
ATOM 2363 N N . ILE B 1 2 ? 14.371 13.461 91.773 1.00 51.62 18 ILE B N 1
ATOM 2364 C CA . ILE B 1 2 ? 13.980 14.839 91.473 1.00 49.42 18 ILE B CA 1
ATOM 2365 C C . ILE B 1 2 ? 13.974 15.087 89.963 1.00 46.78 18 ILE B C 1
ATOM 2366 O O . ILE B 1 2 ? 14.826 14.576 89.236 1.00 45.47 18 ILE B O 1
ATOM 2371 N N . GLU B 1 3 ? 12.991 15.857 89.505 1.00 44.49 19 GLU B N 1
ATOM 2372 C CA . GLU B 1 3 ? 12.892 16.263 88.109 1.00 42.75 19 GLU B CA 1
ATOM 2373 C C . GLU B 1 3 ? 13.026 17.7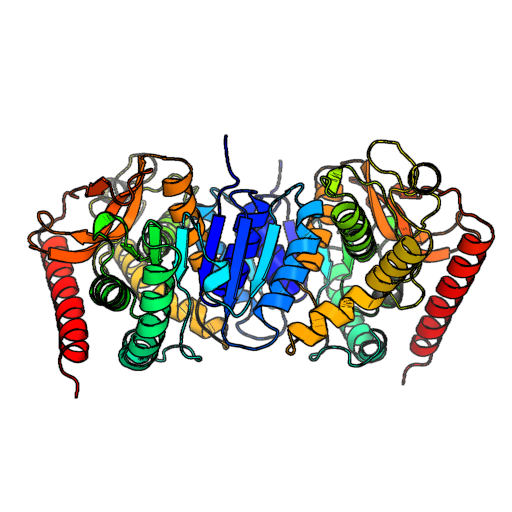74 88.020 1.00 39.31 19 GLU B C 1
ATOM 2374 O O . GLU B 1 3 ? 12.719 18.488 88.975 1.00 38.01 19 GLU B O 1
ATOM 2380 N N . ARG B 1 4 ? 13.483 18.257 86.869 1.00 35.72 20 ARG B N 1
ATOM 2381 C CA . ARG B 1 4 ? 13.542 19.689 86.621 1.00 33.65 20 ARG B CA 1
ATOM 2382 C C . ARG B 1 4 ? 12.137 20.275 86.678 1.00 31.85 20 ARG B C 1
ATOM 2383 O O . ARG B 1 4 ? 11.181 19.662 86.202 1.00 31.00 20 ARG B O 1
ATOM 2391 N N . ARG B 1 5 ? 12.013 21.458 87.265 1.00 30.37 22 ARG B N 1
ATOM 2392 C CA . ARG B 1 5 ? 10.747 22.177 87.247 1.00 29.57 22 ARG B CA 1
ATOM 2393 C C . ARG B 1 5 ? 10.486 22.692 85.835 1.00 28.14 22 ARG B C 1
ATOM 2394 O O . ARG B 1 5 ? 11.423 22.993 85.091 1.00 27.11 22 ARG B O 1
ATOM 2402 N N . LYS B 1 6 ? 9.211 22.768 85.468 1.00 26.94 23 LYS B N 1
ATOM 2403 C CA . LYS B 1 6 ? 8.819 23.054 84.093 1.00 26.57 23 LYS B CA 1
ATOM 2404 C C . LYS B 1 6 ? 7.680 24.066 84.049 1.00 25.25 23 LYS B C 1
ATOM 2405 O O . LYS B 1 6 ? 6.633 23.857 84.663 1.00 24.80 23 LYS B O 1
ATOM 2411 N N . ILE B 1 7 ? 7.903 25.161 83.323 1.00 23.92 24 ILE B N 1
ATOM 2412 C CA . ILE B 1 7 ? 6.890 26.189 83.115 1.00 23.17 24 ILE B CA 1
ATOM 2413 C C . ILE B 1 7 ? 6.544 26.262 81.631 1.00 22.96 24 ILE B C 1
ATOM 2414 O O . ILE B 1 7 ? 7.433 26.387 80.790 1.00 23.03 24 ILE B O 1
ATOM 2419 N N . ALA B 1 8 ? 5.254 26.170 81.317 1.00 22.79 25 ALA B N 1
ATOM 2420 C CA . ALA B 1 8 ? 4.769 26.344 79.950 1.00 22.75 25 ALA B CA 1
ATOM 2421 C C . ALA B 1 8 ? 4.233 27.762 79.777 1.00 22.57 25 ALA B C 1
ATOM 2422 O O . ALA B 1 8 ? 3.430 28.233 80.585 1.00 22.66 25 ALA B O 1
ATOM 2424 N N . VAL B 1 9 ? 4.686 28.436 78.724 1.00 22.24 26 VAL B N 1
ATOM 2425 C CA . VAL B 1 9 ? 4.228 29.779 78.399 1.00 22.24 26 VAL B CA 1
ATOM 2426 C C . VAL B 1 9 ? 3.414 29.701 77.109 1.00 22.74 26 VAL B C 1
ATOM 2427 O O . VAL B 1 9 ? 3.964 29.458 76.031 1.00 22.36 26 VAL B O 1
ATOM 2431 N N . ILE B 1 10 ? 2.100 29.889 77.236 1.00 23.03 27 ILE B N 1
ATOM 2432 C CA . ILE B 1 10 ? 1.176 29.764 76.110 1.00 23.54 27 ILE B CA 1
ATOM 2433 C C . ILE B 1 10 ? 0.974 31.148 75.507 1.00 23.50 27 ILE B C 1
ATOM 2434 O O . ILE B 1 10 ? 0.340 32.015 76.116 1.00 24.08 27 ILE B O 1
ATOM 2439 N N . GLY B 1 11 ? 1.518 31.346 74.309 1.00 23.28 28 GLY B N 1
ATOM 2440 C CA . GLY B 1 11 ? 1.574 32.662 73.686 1.00 23.32 28 GLY B CA 1
ATOM 2441 C C . GLY B 1 11 ? 2.965 33.235 73.877 1.00 23.37 28 GLY B C 1
ATOM 2442 O O . GLY B 1 11 ? 3.363 33.552 75.001 1.00 23.25 28 GLY B O 1
ATOM 2443 N N . SER B 1 12 ? 3.703 33.362 72.779 1.00 23.31 29 SER B N 1
ATOM 2444 C CA . SER B 1 12 ? 5.097 33.791 72.820 1.00 23.70 29 SER B CA 1
ATOM 2445 C C . SER B 1 12 ? 5.271 35.191 72.243 1.00 23.39 29 SER B C 1
ATOM 2446 O O . SER B 1 12 ? 6.227 35.457 71.512 1.00 23.59 29 SER B O 1
ATOM 2449 N N . GLY B 1 13 ? 4.349 36.087 72.586 1.00 23.29 30 GLY B N 1
ATOM 2450 C CA . GLY B 1 13 ? 4.423 37.480 72.163 1.00 23.09 30 GLY B CA 1
ATOM 2451 C C . GLY B 1 13 ? 5.258 38.307 73.120 1.00 23.05 30 GLY B C 1
ATOM 2452 O O . GLY B 1 13 ? 6.234 37.813 73.689 1.00 22.90 30 GLY B O 1
ATOM 2453 N N . GLN B 1 14 ? 4.864 39.565 73.306 1.00 22.98 31 GLN B N 1
ATOM 2454 C CA . GLN B 1 14 ? 5.639 40.515 74.112 1.00 23.18 31 GLN B CA 1
ATOM 2455 C C . GLN B 1 14 ? 5.868 39.999 75.535 1.00 22.40 31 GLN B C 1
ATOM 2456 O O . GLN B 1 14 ? 7.000 39.984 76.017 1.00 22.40 31 GLN B O 1
ATOM 2462 N N . ILE B 1 15 ? 4.796 39.577 76.199 1.00 21.45 32 ILE B N 1
ATOM 2463 C CA . ILE B 1 15 ? 4.883 39.119 77.589 1.00 20.98 32 ILE B CA 1
ATOM 2464 C C . ILE B 1 15 ? 5.530 37.742 77.680 1.00 20.57 32 ILE B C 1
ATOM 2465 O O . ILE B 1 15 ? 6.435 37.535 78.490 1.00 20.59 32 ILE B O 1
ATOM 2470 N N . GLY B 1 16 ? 5.064 36.813 76.848 1.00 19.79 33 GLY B N 1
ATOM 2471 C CA . GLY B 1 16 ? 5.561 35.440 76.855 1.00 19.67 33 GLY B CA 1
ATOM 2472 C C . GLY B 1 16 ? 7.068 35.333 76.711 1.00 19.46 33 GLY B C 1
ATOM 2473 O O . GLY B 1 16 ? 7.709 34.550 77.416 1.00 19.44 33 GLY B O 1
ATOM 2474 N N . GLY B 1 17 ? 7.633 36.122 75.799 1.00 19.20 34 GLY B N 1
ATOM 2475 C CA . GLY B 1 17 ? 9.079 36.138 75.583 1.00 19.26 34 GLY B CA 1
ATOM 2476 C C . GLY B 1 17 ? 9.848 36.621 76.800 1.00 19.08 34 GLY B C 1
ATOM 2477 O O . GLY B 1 17 ? 10.869 36.035 77.168 1.00 18.51 34 GLY B O 1
ATOM 2478 N N . ASN B 1 18 ? 9.355 37.685 77.430 1.00 19.11 35 ASN B N 1
ATOM 2479 C CA . ASN B 1 18 ? 9.965 38.207 78.654 1.00 19.21 35 ASN B CA 1
ATOM 2480 C C . ASN B 1 18 ? 9.906 37.226 79.818 1.00 18.64 35 ASN B C 1
ATOM 2481 O O . ASN B 1 18 ? 10.845 37.145 80.607 1.00 18.42 35 ASN B O 1
ATOM 2486 N N . ILE B 1 19 ? 8.804 36.493 79.930 1.00 18.41 36 ILE B N 1
ATOM 2487 C CA . ILE B 1 19 ? 8.671 35.478 80.974 1.00 18.32 36 ILE B CA 1
ATOM 2488 C C . ILE B 1 19 ? 9.743 34.404 80.811 1.00 18.32 36 ILE B C 1
ATOM 2489 O O . ILE B 1 19 ? 10.425 34.053 81.771 1.00 18.30 36 ILE B O 1
ATOM 2494 N N . ALA B 1 20 ? 9.883 33.893 79.592 1.00 18.24 37 ALA B N 1
ATOM 2495 C CA . ALA B 1 20 ? 10.884 32.869 79.286 1.00 18.40 37 ALA B CA 1
ATOM 2496 C C . ALA B 1 20 ? 12.292 33.363 79.616 1.00 18.32 37 ALA B C 1
ATOM 2497 O O . ALA B 1 20 ? 13.088 32.644 80.219 1.00 18.74 37 ALA B O 1
ATOM 2499 N N . TYR B 1 21 ? 12.568 34.606 79.230 1.00 18.20 38 TYR B N 1
ATOM 2500 C CA . TYR B 1 21 ? 13.851 35.274 79.460 1.00 18.17 38 TYR B CA 1
ATOM 2501 C C . TYR B 1 21 ? 14.208 35.301 80.943 1.00 18.34 38 TYR B C 1
ATOM 2502 O O . TYR B 1 21 ? 15.307 34.894 81.332 1.00 18.14 38 TYR B O 1
ATOM 2511 N N . ILE B 1 22 ? 13.265 35.771 81.762 1.00 18.01 39 ILE B N 1
ATOM 2512 C CA . ILE B 1 22 ? 13.487 35.959 83.195 1.00 18.10 39 ILE B CA 1
ATOM 2513 C C . ILE B 1 22 ? 13.517 34.630 83.944 1.00 17.91 39 ILE B C 1
ATOM 2514 O O . ILE B 1 22 ? 14.363 34.435 84.815 1.00 17.38 39 ILE B O 1
ATOM 2519 N N . VAL B 1 23 ? 12.596 33.729 83.609 1.00 17.93 40 VAL B N 1
ATOM 2520 C CA . VAL B 1 23 ? 12.578 32.390 84.200 1.00 18.22 40 VAL B CA 1
ATOM 2521 C C . VAL B 1 23 ? 13.921 31.696 83.960 1.00 18.38 40 VAL B C 1
ATOM 2522 O O . VAL B 1 23 ? 14.496 31.107 84.877 1.00 18.48 40 VAL B O 1
ATOM 2526 N N . GLY B 1 24 ? 14.414 31.781 82.727 1.00 18.69 41 GLY B N 1
ATOM 2527 C CA . GLY B 1 24 ? 15.718 31.226 82.367 1.00 19.12 41 GLY B CA 1
ATOM 2528 C C . GLY B 1 24 ? 16.865 31.889 83.107 1.00 19.31 41 GLY B C 1
ATOM 2529 O O . GLY B 1 24 ? 17.723 31.207 83.659 1.00 19.09 41 GLY B O 1
ATOM 2530 N N . LYS B 1 25 ? 16.874 33.221 83.129 1.00 19.76 42 LYS B N 1
ATOM 2531 C CA . LYS B 1 25 ? 17.907 33.973 83.843 1.00 20.17 42 LYS B CA 1
ATOM 2532 C C . LYS B 1 25 ? 18.013 33.542 85.308 1.00 20.47 42 LYS B C 1
ATOM 2533 O O . LYS B 1 25 ? 19.114 33.344 85.820 1.00 19.91 42 LYS B O 1
ATOM 2539 N N . ASP B 1 26 ? 16.867 33.401 85.969 1.00 20.48 43 ASP B N 1
ATOM 2540 C CA . ASP B 1 26 ? 16.825 33.008 87.379 1.00 21.06 43 ASP B CA 1
ATOM 2541 C C . ASP B 1 26 ? 17.042 31.505 87.593 1.00 20.74 43 ASP B C 1
ATOM 2542 O O . ASP B 1 26 ? 17.163 31.062 88.733 1.00 20.52 43 ASP B O 1
ATOM 2547 N N . ASN B 1 27 ? 17.078 30.731 86.508 1.00 20.65 44 ASN B N 1
ATOM 2548 C CA . ASN B 1 27 ? 17.115 29.266 86.577 1.00 20.85 44 ASN B CA 1
ATOM 2549 C C . ASN B 1 27 ? 15.994 28.705 87.461 1.00 20.63 44 ASN B C 1
ATOM 2550 O O . ASN B 1 27 ? 16.191 27.748 88.217 1.00 20.36 44 ASN B O 1
ATOM 2555 N N . LEU B 1 28 ? 14.817 29.315 87.354 1.00 20.50 45 LEU B N 1
ATOM 2556 C CA . LEU B 1 28 ? 13.653 28.905 88.130 1.00 20.26 45 LEU B CA 1
ATOM 2557 C C . LEU B 1 28 ? 13.106 27.579 87.619 1.00 20.15 45 LEU B C 1
ATOM 2558 O O . LEU B 1 28 ? 12.629 26.759 88.401 1.00 19.93 45 LEU B O 1
ATOM 2563 N N . ALA B 1 29 ? 13.175 27.383 86.305 1.00 19.85 46 ALA B N 1
ATOM 2564 C CA . ALA B 1 29 ? 12.641 26.186 85.667 1.00 20.08 46 ALA B CA 1
ATOM 2565 C C . ALA B 1 29 ? 13.073 26.115 84.205 1.00 20.20 46 ALA B C 1
ATOM 2566 O O . ALA B 1 29 ? 13.648 27.066 83.668 1.00 20.01 46 ALA B O 1
ATOM 2568 N N . ASP B 1 30 ? 12.807 24.974 83.576 1.00 20.27 48 ASP B N 1
ATOM 2569 C CA . ASP B 1 30 ? 12.830 24.874 82.121 1.00 20.71 48 ASP B CA 1
ATOM 2570 C C . ASP B 1 30 ? 11.573 25.540 81.575 1.00 20.81 48 ASP B C 1
ATOM 2571 O O . ASP B 1 30 ? 10.558 25.628 82.270 1.00 20.40 48 ASP B O 1
ATOM 2576 N N . VAL B 1 31 ? 11.645 25.994 80.327 1.00 20.95 49 VAL B N 1
ATOM 2577 C CA . VAL B 1 31 ? 10.547 26.723 79.702 1.00 21.33 49 VAL B CA 1
ATOM 2578 C C . VAL B 1 31 ? 10.170 26.106 78.363 1.00 21.59 49 VAL B C 1
ATOM 2579 O O . VAL B 1 31 ? 11.037 25.795 77.549 1.00 21.20 49 VAL B O 1
ATOM 2583 N N . VAL B 1 32 ? 8.867 25.929 78.155 1.00 22.36 50 VAL B N 1
ATOM 2584 C CA . VAL B 1 32 ? 8.317 25.598 76.849 1.00 22.93 50 VAL B CA 1
ATOM 2585 C C . VAL B 1 32 ? 7.507 26.798 76.369 1.00 23.20 50 VAL B C 1
ATOM 2586 O O . VAL B 1 32 ? 6.492 27.149 76.977 1.00 23.14 50 VAL B O 1
ATOM 2590 N N . LEU B 1 33 ? 7.977 27.432 75.296 1.00 23.58 51 LEU B N 1
ATOM 2591 C CA . LEU B 1 33 ? 7.273 28.548 74.669 1.00 24.16 51 LEU B CA 1
ATOM 2592 C C . LEU B 1 33 ? 6.360 28.022 73.567 1.00 24.43 51 LEU B C 1
ATOM 2593 O O . LEU B 1 33 ? 6.838 27.534 72.541 1.00 23.93 51 LEU B O 1
ATOM 2598 N N . PHE B 1 34 ? 5.052 28.124 73.790 1.00 24.89 52 PHE B N 1
ATOM 2599 C CA . PHE B 1 34 ? 4.048 27.659 72.835 1.00 25.37 52 PHE B CA 1
ATOM 2600 C C . PHE B 1 34 ? 3.424 28.833 72.082 1.00 25.69 52 PHE B C 1
ATOM 2601 O O . PHE B 1 34 ? 3.126 29.873 72.672 1.00 25.15 52 PHE B O 1
ATOM 2609 N N . ASP B 1 35 ? 3.225 28.657 70.778 1.00 26.21 53 ASP B N 1
ATOM 2610 C CA . ASP B 1 35 ? 2.480 29.621 69.969 1.00 26.90 53 ASP B CA 1
ATOM 2611 C C . ASP B 1 35 ? 1.995 28.952 68.684 1.00 27.71 53 ASP B C 1
ATOM 2612 O O . ASP B 1 35 ? 2.589 27.979 68.223 1.00 27.61 53 ASP B O 1
ATOM 2617 N N . ILE B 1 36 ? 0.908 29.473 68.122 1.00 28.93 54 ILE B N 1
ATOM 2618 C CA . ILE B 1 36 ? 0.417 29.015 66.818 1.00 29.81 54 ILE B CA 1
ATOM 2619 C C . ILE B 1 36 ? 1.133 29.731 65.672 1.00 30.33 54 ILE B C 1
ATOM 2620 O O . ILE B 1 36 ? 1.167 29.227 64.549 1.00 31.00 54 ILE B O 1
ATOM 2625 N N . ALA B 1 37 ? 1.694 30.906 65.958 1.00 30.86 55 ALA B N 1
ATOM 2626 C CA . ALA B 1 37 ? 2.433 31.682 64.961 1.00 31.52 55 ALA B CA 1
ATOM 2627 C C . ALA B 1 37 ? 3.739 30.979 64.602 1.00 32.36 55 ALA B C 1
ATOM 2628 O O . ALA B 1 37 ? 4.509 30.597 65.486 1.00 32.40 55 ALA B O 1
ATOM 2630 N N . GLU B 1 38 ? 3.982 30.821 63.303 1.00 32.55 56 GLU B N 1
ATOM 2631 C CA . GLU B 1 38 ? 5.123 30.053 62.813 1.00 33.01 56 GLU B CA 1
ATOM 2632 C C . GLU B 1 38 ? 6.433 30.800 63.070 1.00 31.25 56 GLU B C 1
ATOM 2633 O O . GLU B 1 38 ? 6.527 32.002 62.832 1.00 30.75 56 GLU B O 1
ATOM 2639 N N . GLY B 1 39 ? 7.432 30.085 63.582 1.00 30.03 57 GLY B N 1
ATOM 2640 C CA . GLY B 1 39 ? 8.767 30.648 63.781 1.00 29.20 57 GLY B CA 1
ATOM 2641 C C . GLY B 1 39 ? 8.975 31.400 65.087 1.00 28.39 57 GLY B C 1
ATOM 2642 O O . GLY B 1 39 ? 10.027 31.272 65.710 1.00 27.95 57 GLY B O 1
ATOM 2643 N N . ILE B 1 40 ? 7.971 32.166 65.511 1.00 27.27 58 ILE B N 1
ATOM 2644 C CA . ILE B 1 40 ? 8.122 33.112 66.624 1.00 26.86 58 ILE B CA 1
ATOM 2645 C C . ILE B 1 40 ? 8.628 32.456 67.917 1.00 25.76 58 ILE B C 1
ATOM 2646 O O . ILE B 1 40 ? 9.652 32.880 68.451 1.00 24.38 58 ILE B O 1
ATOM 2651 N N . PRO B 1 41 ? 7.925 31.420 68.421 1.00 25.42 59 PRO B N 1
ATOM 2652 C CA . PRO B 1 41 ? 8.397 30.786 69.656 1.00 25.18 59 PRO B CA 1
ATOM 2653 C C . PRO B 1 41 ? 9.755 30.098 69.505 1.00 24.74 59 PRO B C 1
ATOM 2654 O O . PRO B 1 41 ? 10.525 30.047 70.460 1.00 24.31 59 PRO B O 1
ATOM 2658 N N . GLN B 1 42 ? 10.038 29.585 68.310 1.00 24.79 60 GLN B N 1
ATOM 2659 C CA . GLN B 1 42 ? 11.305 28.916 68.031 1.00 24.65 60 GLN B CA 1
ATOM 2660 C C . GLN B 1 42 ? 12.445 29.930 68.005 1.00 23.58 60 GLN B C 1
ATOM 2661 O O . GLN B 1 42 ? 13.513 29.684 68.564 1.00 22.95 60 GLN B O 1
ATOM 2667 N N . GLY B 1 43 ? 12.207 31.071 67.360 1.00 22.54 61 GLY B N 1
ATOM 2668 C CA . GLY B 1 43 ? 13.196 32.143 67.276 1.00 21.88 61 GLY B CA 1
ATOM 2669 C C . GLY B 1 43 ? 13.557 32.725 68.632 1.00 21.53 61 GLY B C 1
ATOM 2670 O O . GLY B 1 43 ? 14.733 32.917 68.938 1.00 21.16 61 GLY B O 1
ATOM 2671 N N . LYS B 1 44 ? 12.545 33.008 69.447 1.00 21.09 62 LYS B N 1
ATOM 2672 C CA . LYS B 1 44 ? 12.775 33.541 70.789 1.00 20.70 62 LYS B CA 1
ATOM 2673 C C . LYS B 1 44 ? 13.453 32.511 71.694 1.00 20.29 62 LYS B C 1
ATOM 2674 O O . LYS B 1 44 ? 14.357 32.857 72.456 1.00 20.13 62 LYS B O 1
ATOM 2680 N N . ALA B 1 45 ? 13.030 31.253 71.598 1.00 19.86 63 ALA B N 1
ATOM 2681 C CA . ALA B 1 45 ? 13.623 30.179 72.399 1.00 19.88 63 ALA B CA 1
ATOM 2682 C C . ALA B 1 45 ? 15.108 29.991 72.089 1.00 19.74 63 ALA B C 1
ATOM 2683 O O . ALA B 1 45 ? 15.910 29.805 73.002 1.00 19.34 63 ALA B O 1
ATOM 2685 N N . LEU B 1 46 ? 15.468 30.044 70.806 1.00 19.54 64 LEU B N 1
ATOM 2686 C CA . LEU B 1 46 ? 16.872 29.922 70.397 1.00 19.51 64 LEU B CA 1
ATOM 2687 C C . LEU B 1 46 ? 17.694 31.105 70.897 1.00 19.05 64 LEU B C 1
ATOM 2688 O O . LEU B 1 46 ? 18.796 30.931 71.420 1.00 18.93 64 LEU B O 1
ATOM 2693 N N . ASP B 1 47 ? 17.146 32.306 70.724 1.00 18.42 65 ASP B N 1
ATOM 2694 C CA . ASP B 1 47 ? 17.786 33.542 71.168 1.00 18.19 65 ASP B CA 1
ATOM 2695 C C . ASP B 1 47 ? 18.030 33.501 72.681 1.00 17.87 65 ASP B C 1
ATOM 2696 O O . ASP B 1 47 ? 19.152 33.714 73.146 1.00 17.71 65 ASP B O 1
ATOM 2701 N N . ILE B 1 48 ? 16.978 33.203 73.437 1.00 17.66 66 ILE B N 1
ATOM 2702 C CA . ILE B 1 48 ? 17.066 33.131 74.898 1.00 17.50 66 ILE B CA 1
ATOM 2703 C C . ILE B 1 48 ? 18.023 32.016 75.341 1.00 17.46 66 ILE B C 1
ATOM 2704 O O . ILE B 1 48 ? 18.773 32.184 76.300 1.00 17.16 66 ILE B O 1
ATOM 2709 N N . THR B 1 49 ? 18.005 30.889 74.634 1.00 17.60 67 THR B N 1
ATOM 2710 C CA . THR B 1 49 ? 18.943 29.797 74.907 1.00 17.71 67 THR B CA 1
ATOM 2711 C C . THR B 1 49 ? 20.397 30.281 74.872 1.00 17.63 67 THR B C 1
ATOM 2712 O O . THR B 1 49 ? 21.179 29.940 75.753 1.00 17.85 67 THR B O 1
ATOM 2716 N N . HIS B 1 50 ? 20.749 31.100 73.883 1.00 17.62 68 HIS B N 1
ATOM 2717 C CA . HIS B 1 50 ? 22.116 31.631 73.786 1.00 17.65 68 HIS B CA 1
ATOM 2718 C C . HIS B 1 50 ? 22.523 32.472 74.996 1.00 17.71 68 HIS B C 1
ATOM 2719 O O . HIS B 1 50 ? 23.707 32.536 75.333 1.00 17.71 68 HIS B O 1
ATOM 2726 N N . SER B 1 51 ? 21.551 33.123 75.636 1.00 17.49 69 SER B N 1
ATOM 2727 C CA . SER B 1 51 ? 21.824 33.963 76.805 1.00 17.55 69 SER B CA 1
ATOM 2728 C C . SER B 1 51 ? 22.013 33.165 78.097 1.00 17.58 69 SER B C 1
ATOM 2729 O O . SER B 1 51 ? 22.559 33.688 79.065 1.00 17.64 69 SER B O 1
ATOM 2732 N N . MET B 1 52 ? 21.564 31.912 78.121 1.00 17.86 70 MET B N 1
ATOM 2733 C CA . MET B 1 52 ? 21.601 31.116 79.351 1.00 17.95 70 MET B CA 1
ATOM 2734 C C . MET B 1 52 ? 23.014 30.976 79.916 1.00 17.79 70 MET B C 1
ATOM 2735 O O . MET B 1 52 ? 23.213 31.143 81.118 1.00 17.76 70 MET B O 1
ATOM 2740 N N . VAL B 1 53 ? 23.991 30.701 79.054 1.00 17.73 71 VAL B N 1
ATOM 2741 C CA . VAL B 1 53 ? 25.390 30.611 79.491 1.00 17.73 71 VAL B CA 1
ATOM 2742 C C . VAL B 1 53 ? 25.912 31.959 80.012 1.00 17.79 71 VAL B C 1
ATOM 2743 O O . VAL B 1 53 ? 26.724 32.000 80.939 1.00 17.44 71 VAL B O 1
ATOM 2747 N N . MET B 1 54 ? 25.431 33.057 79.434 1.00 17.70 72 MET B N 1
ATOM 2748 C CA . MET B 1 54 ? 25.815 34.393 79.898 1.00 17.66 72 MET B CA 1
ATOM 2749 C C . MET B 1 54 ? 25.337 34.639 81.333 1.00 17.82 72 MET B C 1
ATOM 2750 O O . MET B 1 54 ? 26.035 35.282 82.115 1.00 17.47 72 MET B O 1
ATOM 2755 N N . PHE B 1 55 A 24.147 34.136 81.661 1.00 18.04 73 PHE B N 1
ATOM 2756 C CA . PHE B 1 55 A 23.570 34.283 83.002 1.00 18.50 73 PHE B CA 1
ATOM 2757 C C . PHE B 1 55 A 24.027 33.186 83.969 1.00 18.88 73 PHE B C 1
ATOM 2758 O O . PHE B 1 55 A 23.684 33.223 85.151 1.00 18.55 73 PHE B O 1
ATOM 2766 N N . GLY B 1 56 B 24.782 32.207 83.472 1.00 19.14 73 GLY B N 1
ATOM 2767 C CA . GLY B 1 56 B 25.196 31.067 84.284 1.00 19.23 73 GLY B CA 1
ATOM 2768 C C . GLY B 1 56 B 24.030 30.169 84.669 1.00 19.43 73 GLY B C 1
ATOM 2769 O O . GLY B 1 56 B 24.025 29.592 85.756 1.00 20.15 73 GLY B O 1
ATOM 2770 N N . SER B 1 57 ? 23.045 30.051 83.779 1.00 18.96 74 SER B N 1
ATOM 2771 C CA . SER B 1 57 ? 21.863 29.218 84.016 1.00 18.81 74 SER B CA 1
ATOM 2772 C C . SER B 1 57 ? 21.871 27.983 83.120 1.00 18.86 74 SER B C 1
ATOM 2773 O O . SER B 1 57 ? 22.318 28.048 81.978 1.00 18.70 74 SER B O 1
ATOM 2776 N N . THR B 1 58 ? 21.358 26.868 83.636 1.00 19.11 75 THR B N 1
ATOM 2777 C CA . THR B 1 58 ? 21.238 25.638 82.851 1.00 19.57 75 THR B CA 1
ATOM 2778 C C . THR B 1 58 ? 19.789 25.355 82.441 1.00 19.90 75 THR B C 1
ATOM 2779 O O . THR B 1 58 ? 19.475 24.256 81.972 1.00 19.72 75 THR B O 1
ATOM 2783 N N . SER B 1 59 ? 18.912 26.346 82.602 1.00 20.05 76 SER B N 1
ATOM 2784 C CA . SER B 1 59 ? 17.531 26.219 82.140 1.00 20.38 76 SER B CA 1
ATOM 2785 C C . SER B 1 59 ? 17.504 25.933 80.644 1.00 20.70 76 SER B C 1
ATOM 2786 O O . SER B 1 59 ? 18.263 26.530 79.881 1.00 20.36 76 SER B O 1
ATOM 2789 N N . LYS B 1 60 ? 16.646 25.003 80.244 1.00 21.61 77 LYS B N 1
ATOM 2790 C CA . LYS B 1 60 ? 16.366 24.759 78.836 1.00 22.76 77 LYS B CA 1
ATOM 2791 C C . LYS B 1 60 ? 15.132 25.554 78.435 1.00 22.58 77 LYS B C 1
ATOM 2792 O O . LYS B 1 60 ? 14.143 25.591 79.169 1.00 22.26 77 LYS B O 1
ATOM 2798 N N . VAL B 1 61 ? 15.206 26.194 77.274 1.00 22.49 78 VAL B N 1
ATOM 2799 C CA . VAL B 1 61 ? 14.100 26.970 76.731 1.00 22.70 78 VAL B CA 1
ATOM 2800 C C . VAL B 1 61 ? 13.875 26.519 75.293 1.00 22.90 78 VAL B C 1
ATOM 2801 O O . VAL B 1 61 ? 14.766 26.656 74.459 1.00 22.52 78 VAL B O 1
ATOM 2805 N N . ILE B 1 62 ? 12.694 25.970 75.012 1.00 23.07 79 ILE B N 1
ATOM 2806 C CA . ILE B 1 62 ? 12.361 25.505 73.665 1.00 23.66 79 ILE B CA 1
ATOM 2807 C C . ILE B 1 62 ? 11.059 26.124 73.168 1.00 23.69 79 ILE B C 1
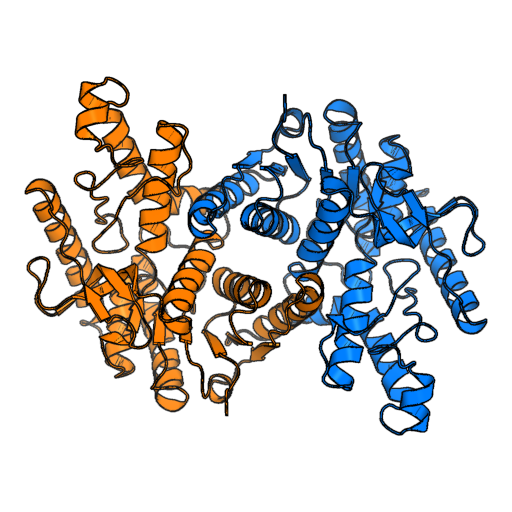ATOM 2808 O O . ILE B 1 62 ? 10.198 26.503 73.966 1.00 23.34 79 ILE B O 1
ATOM 2813 N N . GLY B 1 63 ? 10.934 26.225 71.847 1.00 24.11 80 GLY B N 1
ATOM 2814 C CA . GLY B 1 63 ? 9.732 26.753 71.203 1.00 24.80 80 GLY B CA 1
ATOM 2815 C C . GLY B 1 63 ? 8.972 25.637 70.515 1.00 25.83 80 GLY B C 1
ATOM 2816 O O . GLY B 1 63 ? 9.579 24.686 70.018 1.00 25.62 80 GLY B O 1
ATOM 2817 N N . THR B 1 64 ? 7.646 25.748 70.477 1.00 26.72 81 THR B N 1
ATOM 2818 C CA . THR B 1 64 ? 6.810 24.705 69.882 1.00 27.45 81 THR B CA 1
ATOM 2819 C C . THR B 1 64 ? 5.443 25.221 69.446 1.00 28.34 81 THR B C 1
ATOM 2820 O O . THR B 1 64 ? 5.028 26.314 69.830 1.00 27.84 81 THR B O 1
ATOM 2824 N N . ASN B 1 65 ? 4.761 24.418 68.632 1.00 29.70 83 ASN B N 1
ATOM 2825 C CA . ASN B 1 65 ? 3.353 24.645 68.293 1.00 30.77 83 ASN B CA 1
ATOM 2826 C C . ASN B 1 65 ? 2.491 23.420 68.608 1.00 31.08 83 ASN B C 1
ATOM 2827 O O . ASN B 1 65 ? 1.377 23.292 68.101 1.00 31.98 83 ASN B O 1
ATOM 2832 N N . ASP B 1 66 ? 3.009 22.537 69.460 1.00 31.27 84 ASP B N 1
ATOM 2833 C CA . ASP B 1 66 ? 2.367 21.266 69.777 1.00 31.55 84 ASP B CA 1
ATOM 2834 C C . ASP B 1 66 ? 2.094 21.194 71.276 1.00 31.46 84 ASP B C 1
ATOM 2835 O O . ASP B 1 66 ? 3.025 21.245 72.082 1.00 31.21 84 ASP B O 1
ATOM 2840 N N . TYR B 1 67 ? 0.819 21.061 71.643 1.00 31.14 85 TYR B N 1
ATOM 2841 C CA . TYR B 1 67 ? 0.419 20.995 73.053 1.00 31.08 85 TYR B CA 1
ATOM 2842 C C . TYR B 1 67 ? 0.962 19.766 73.786 1.00 31.41 85 TYR B C 1
ATOM 2843 O O . TYR B 1 67 ? 0.998 19.749 75.013 1.00 31.81 85 TYR B O 1
ATOM 2852 N N . ALA B 1 68 ? 1.385 18.742 73.047 1.00 31.53 86 ALA B N 1
ATOM 2853 C CA . ALA B 1 68 ? 2.022 17.574 73.659 1.00 31.37 86 ALA B CA 1
ATOM 2854 C C . ALA B 1 68 ? 3.317 17.941 74.394 1.00 30.98 86 ALA B C 1
ATOM 2855 O O . ALA B 1 68 ? 3.709 17.259 75.341 1.00 30.61 86 ALA B O 1
ATOM 2857 N N . ASP B 1 69 ? 3.967 19.022 73.962 1.00 30.93 87 ASP B N 1
ATOM 2858 C CA . ASP B 1 69 ? 5.221 19.474 74.568 1.00 31.01 87 ASP B CA 1
ATOM 2859 C C . ASP B 1 69 ? 5.061 20.179 75.921 1.00 30.79 87 ASP B C 1
ATOM 2860 O O . ASP B 1 69 ? 6.058 20.395 76.611 1.00 30.59 87 ASP B O 1
ATOM 2865 N N . ILE B 1 70 ? 3.833 20.537 76.306 1.00 30.63 88 ILE B N 1
ATOM 2866 C CA . ILE B 1 70 ? 3.591 21.116 77.638 1.00 30.45 88 ILE B CA 1
ATOM 2867 C C . ILE B 1 70 ? 3.246 20.043 78.674 1.00 30.87 88 ILE B C 1
ATOM 2868 O O . ILE B 1 70 ? 2.902 20.361 79.812 1.00 30.60 88 ILE B O 1
ATOM 2873 N N . SER B 1 71 ? 3.339 18.776 78.273 1.00 31.15 89 SER B N 1
ATOM 2874 C CA . SER B 1 71 ? 3.111 17.654 79.177 1.00 31.30 89 SER B CA 1
ATOM 2875 C C . SER B 1 71 ? 4.041 17.727 80.389 1.00 30.78 89 SER B C 1
ATOM 2876 O O . SER B 1 71 ? 5.235 17.998 80.249 1.00 30.35 89 SER B O 1
ATOM 2879 N N . GLY B 1 72 ? 3.481 17.496 81.574 1.00 30.11 90 GLY B N 1
ATOM 2880 C CA . GLY B 1 72 ? 4.252 17.510 82.814 1.00 29.71 90 GLY B CA 1
ATOM 2881 C C . GLY B 1 72 ? 4.655 18.890 83.306 1.00 29.08 90 GLY B C 1
ATOM 2882 O O . GLY B 1 72 ? 5.517 19.006 84.177 1.00 29.41 90 GLY B O 1
ATOM 2883 N N . SER B 1 73 ? 4.035 19.937 82.762 1.00 28.21 91 SER B N 1
ATOM 2884 C CA . SER B 1 73 ? 4.325 21.306 83.187 1.00 27.41 91 SER B CA 1
ATOM 2885 C C . SER B 1 73 ? 3.769 21.548 84.584 1.00 26.62 91 SER B C 1
ATOM 2886 O O . SER B 1 73 ? 2.611 21.244 84.854 1.00 26.90 91 SER B O 1
ATOM 2889 N N . ASP B 1 74 ? 4.602 22.095 85.464 1.00 25.80 92 ASP B N 1
ATOM 2890 C CA . ASP B 1 74 ? 4.199 22.395 86.839 1.00 25.16 92 ASP B CA 1
ATOM 2891 C C . ASP B 1 74 ? 3.360 23.666 86.885 1.00 24.12 92 ASP B C 1
ATOM 2892 O O . ASP B 1 74 ? 2.414 23.770 87.668 1.00 23.43 92 ASP B O 1
ATOM 2897 N N . VAL B 1 75 ? 3.727 24.630 86.046 1.00 23.23 93 VAL B N 1
ATOM 2898 C CA . VAL B 1 75 ? 3.007 25.888 85.931 1.00 22.70 93 VAL B CA 1
ATOM 2899 C C . VAL B 1 75 ? 2.736 26.177 84.456 1.00 22.64 93 VAL B C 1
ATOM 2900 O O . VAL B 1 75 ? 3.581 25.915 83.597 1.00 22.55 93 VAL B O 1
ATOM 2904 N N . VAL B 1 76 ? 1.545 26.694 84.173 1.00 22.27 94 VAL B N 1
ATOM 2905 C CA . VAL B 1 76 ? 1.186 27.143 82.836 1.00 22.19 94 VAL B CA 1
ATOM 2906 C C . VAL B 1 76 ? 0.792 28.611 82.928 1.00 22.20 94 VAL B C 1
ATOM 2907 O O . VAL B 1 76 ? -0.100 28.963 83.696 1.00 22.12 94 VAL B O 1
ATOM 2911 N N . ILE B 1 77 ? 1.468 29.461 82.159 1.00 22.10 95 ILE B N 1
ATOM 2912 C CA . ILE B 1 77 ? 1.158 30.884 82.123 1.00 22.19 95 ILE B CA 1
ATOM 2913 C C . ILE B 1 77 ? 0.574 31.222 80.754 1.00 22.71 95 ILE B C 1
ATOM 2914 O O . ILE B 1 77 ? 1.225 31.012 79.727 1.00 22.75 95 ILE B O 1
ATOM 2919 N N . ILE B 1 78 ? -0.651 31.743 80.748 1.00 22.88 96 ILE B N 1
ATOM 2920 C CA . ILE B 1 78 ? -1.398 31.981 79.512 1.00 23.26 96 ILE B CA 1
ATOM 2921 C C . ILE B 1 78 ? -1.361 33.459 79.125 1.00 23.68 96 ILE B C 1
ATOM 2922 O O . ILE B 1 78 ? -1.923 34.306 79.823 1.00 23.64 96 ILE B O 1
ATOM 2927 N N . THR B 1 79 ? -0.688 33.754 78.015 1.00 23.99 97 THR B N 1
ATOM 2928 C CA . THR B 1 79 ? -0.646 35.104 77.451 1.00 24.64 97 THR B CA 1
ATOM 2929 C C . THR B 1 79 ? -1.331 35.182 76.081 1.00 24.72 97 THR B C 1
ATOM 2930 O O . THR B 1 79 ? -1.396 36.258 75.486 1.00 25.16 97 THR B O 1
ATOM 2934 N N . ALA B 1 80 ? -1.834 34.051 75.589 1.00 25.03 98 ALA B N 1
ATOM 2935 C CA . ALA B 1 80 ? -2.436 33.974 74.256 1.00 25.68 98 ALA B CA 1
ATOM 2936 C C . ALA B 1 80 ? -3.532 35.020 74.102 1.00 26.22 98 ALA B C 1
ATOM 2937 O O . ALA B 1 80 ? -4.389 35.152 74.974 1.00 26.26 98 ALA B O 1
ATOM 2939 N N . SER B 1 81 ? -3.491 35.767 73.001 1.00 27.04 99 SER B N 1
ATOM 2940 C CA . SER B 1 81 ? -4.423 36.871 72.786 1.00 27.65 99 SER B CA 1
ATOM 2941 C C . SER B 1 81 ? -4.533 37.256 71.313 1.00 28.72 99 SER B C 1
ATOM 2942 O O . SER B 1 81 ? -3.612 37.020 70.529 1.00 28.18 99 SER B O 1
ATOM 2945 N N . ILE B 1 82 ? -5.670 37.848 70.950 1.00 29.96 100 ILE B N 1
ATOM 2946 C CA . ILE B 1 82 ? -5.826 38.488 69.645 1.00 31.16 100 ILE B CA 1
ATOM 2947 C C . ILE B 1 82 ? -4.948 39.739 69.619 1.00 32.52 100 ILE B C 1
ATOM 2948 O O . ILE B 1 82 ? -4.722 40.354 70.662 1.00 33.12 100 ILE B O 1
ATOM 2953 N N . PRO B 1 83 ? -4.443 40.115 68.433 1.00 34.46 101 PRO B N 1
ATOM 2954 C CA . PRO B 1 83 ? -3.500 41.234 68.353 1.00 35.48 101 PRO B CA 1
ATOM 2955 C C . PRO B 1 83 ? -4.150 42.602 68.560 1.00 36.64 101 PRO B C 1
ATOM 2956 O O . PRO B 1 83 ? -5.371 42.733 68.457 1.00 37.28 101 PRO B O 1
ATOM 2960 N N . GLY B 1 84 ? -3.326 43.603 68.862 1.00 38.04 102 GLY B N 1
ATOM 2961 C CA . GLY B 1 84 ? -3.778 44.990 68.974 1.00 39.24 102 GLY B CA 1
ATOM 2962 C C . GLY B 1 84 ? -4.200 45.379 70.379 1.00 39.79 102 GLY B C 1
ATOM 2963 O O . GLY B 1 84 ? -4.951 44.653 71.034 1.00 40.58 102 GLY B O 1
ATOM 2964 N N . ARG B 1 85 ? -3.723 46.536 70.837 1.00 40.13 103 ARG B N 1
ATOM 2965 C CA . ARG B 1 85 ? -4.067 47.045 72.166 1.00 40.13 103 ARG B CA 1
ATOM 2966 C C . ARG B 1 85 ? -5.551 47.421 72.259 1.00 40.14 103 ARG B C 1
ATOM 2967 O O . ARG B 1 85 ? -6.179 47.725 71.243 1.00 40.04 103 ARG B O 1
ATOM 2975 N N . PRO B 1 86 ? -6.113 47.394 73.467 1.00 40.07 105 PRO B N 1
ATOM 2976 C CA . PRO B 1 86 ? -7.448 47.958 73.677 1.00 40.15 105 PRO B CA 1
ATOM 2977 C C . PRO B 1 86 ? -7.405 49.479 73.576 1.00 40.26 105 PRO B C 1
ATOM 2978 O O . PRO B 1 86 ? -6.413 50.089 73.977 1.00 40.04 105 PRO B O 1
ATOM 2982 N N . LYS B 1 87 ? -8.462 50.083 73.039 1.00 40.55 106 LYS B N 1
ATOM 2983 C CA . LYS B 1 87 ? -8.505 51.535 72.886 1.00 41.31 106 LYS B CA 1
ATOM 2984 C C . LYS B 1 87 ? -8.831 52.215 74.213 1.00 40.70 106 LYS B C 1
ATOM 2985 O O . LYS B 1 87 ? -8.074 53.068 74.681 1.00 41.08 106 LYS B O 1
ATOM 2991 N N . ASP B 1 88 ? -9.958 51.832 74.810 1.00 40.28 107 ASP B N 1
ATOM 2992 C CA . ASP B 1 88 ? -10.459 52.479 76.027 1.00 39.97 107 ASP B CA 1
ATOM 2993 C C . ASP B 1 88 ? -10.628 51.530 77.214 1.00 38.47 107 ASP B C 1
ATOM 2994 O O . ASP B 1 88 ? -10.466 51.949 78.358 1.00 38.37 107 ASP B O 1
ATOM 2999 N N . ASP B 1 89 ? -10.967 50.269 76.947 1.00 37.43 108 ASP B N 1
ATOM 3000 C CA . ASP B 1 89 ? -11.253 49.300 78.005 1.00 36.90 108 ASP B CA 1
ATOM 3001 C C . ASP B 1 89 ? -10.737 47.907 77.642 1.00 35.77 108 ASP B C 1
ATOM 3002 O O . ASP B 1 89 ? -10.816 47.487 76.487 1.00 34.65 108 ASP B O 1
ATOM 3007 N N . ARG B 1 90 ? -10.227 47.195 78.647 1.00 34.54 109 ARG B N 1
ATOM 3008 C CA . ARG B 1 90 ? -9.658 45.856 78.463 1.00 33.80 109 ARG B CA 1
ATOM 3009 C C . ARG B 1 90 ? -10.688 44.826 77.987 1.00 33.48 109 ARG B C 1
ATOM 3010 O O . ARG B 1 90 ? -10.325 43.823 77.371 1.00 32.48 109 ARG B O 1
ATOM 3018 N N . SER B 1 91 ? -11.965 45.078 78.277 1.00 33.57 110 SER B N 1
ATOM 3019 C CA . SER B 1 91 ? -13.049 44.163 77.910 1.00 33.65 110 SER B CA 1
ATOM 3020 C C . SER B 1 91 ? -13.350 44.119 76.407 1.00 33.60 110 SER B C 1
ATOM 3021 O O . SER B 1 91 ? -14.144 43.292 75.964 1.00 33.53 110 SER B O 1
ATOM 3024 N N . GLU B 1 92 ? -12.721 44.999 75.630 1.00 33.97 111 GLU B N 1
ATOM 3025 C CA . GLU B 1 92 ? -12.844 44.973 74.167 1.00 34.54 111 GLU B CA 1
ATOM 3026 C C . GLU B 1 92 ? -12.322 43.669 73.549 1.00 35.38 111 GLU B C 1
ATOM 3027 O O . GLU B 1 92 ? -12.718 43.305 72.442 1.00 35.74 111 GLU B O 1
ATOM 3033 N N . LEU B 1 93 ? -11.439 42.971 74.265 1.00 35.77 112 LEU B N 1
ATOM 3034 C CA . LEU B 1 93 ? -10.851 41.718 73.785 1.00 35.85 112 LEU B CA 1
ATOM 3035 C C . LEU B 1 93 ? -11.671 40.479 74.169 1.00 35.77 112 LEU B C 1
ATOM 3036 O O . LEU B 1 93 ? -11.259 39.355 73.882 1.00 35.48 112 LEU B O 1
ATOM 3041 N N . LEU B 1 94 ? -12.829 40.689 74.795 1.00 35.88 113 LEU B N 1
ATOM 3042 C CA . LEU B 1 94 ? -13.607 39.613 75.425 1.00 35.74 113 LEU B CA 1
ATOM 3043 C C . LEU B 1 94 ? -13.858 38.377 74.554 1.00 35.43 113 LEU B C 1
ATOM 3044 O O . LEU B 1 94 ? -13.448 37.274 74.914 1.00 35.02 113 LEU B O 1
ATOM 3049 N N . PHE B 1 95 ? -14.538 38.559 73.425 1.00 35.54 114 PHE B N 1
ATOM 3050 C CA . PHE B 1 95 ? -15.010 37.420 72.626 1.00 35.33 114 PHE B CA 1
ATOM 3051 C C . PHE B 1 95 ? -13.888 36.670 71.909 1.00 34.54 114 PHE B C 1
ATOM 3052 O O . PHE B 1 95 ? -13.863 35.437 71.910 1.00 34.13 114 PHE B O 1
ATOM 3060 N N . GLY B 1 96 ? -12.966 37.410 71.300 1.00 34.14 115 GLY B N 1
ATOM 3061 C CA . GLY B 1 96 ? -11.822 36.803 70.620 1.00 33.93 115 GLY B CA 1
ATOM 3062 C C . GLY B 1 96 ? -10.977 35.947 71.549 1.00 33.36 115 GLY B C 1
ATOM 3063 O O . GLY B 1 96 ? -10.659 34.798 71.233 1.00 33.38 115 GLY B O 1
ATOM 3064 N N . ASN B 1 97 ? -10.627 36.504 72.705 1.00 32.91 116 ASN B N 1
ATOM 3065 C CA . ASN B 1 97 ? -9.781 35.803 73.674 1.00 32.46 116 ASN B CA 1
ATOM 3066 C C . ASN B 1 97 ? -10.492 34.654 74.386 1.00 32.59 116 ASN B C 1
ATOM 3067 O O . ASN B 1 97 ? -9.854 33.674 74.767 1.00 31.93 116 ASN B O 1
ATOM 3072 N N . ALA B 1 98 ? -11.809 34.766 74.551 1.00 33.55 117 ALA B N 1
ATOM 3073 C CA . ALA B 1 98 ? -12.608 33.661 75.082 1.00 33.81 117 ALA B CA 1
ATOM 3074 C C . ALA B 1 98 ? -12.470 32.419 74.200 1.00 34.21 117 ALA B C 1
ATOM 3075 O O . ALA B 1 98 ? -12.288 31.308 74.705 1.00 34.11 117 ALA B O 1
ATOM 3077 N N . ARG B 1 99 ? -12.548 32.616 72.885 1.00 35.08 118 ARG B N 1
ATOM 3078 C CA . ARG B 1 99 ? -12.381 31.520 71.926 1.00 36.37 118 ARG B CA 1
ATOM 3079 C C . ARG B 1 99 ? -10.955 30.962 71.939 1.00 34.99 118 ARG B C 1
ATOM 3080 O O . ARG B 1 99 ? -10.761 29.751 71.851 1.00 34.69 118 ARG B O 1
ATOM 3088 N N . ILE B 1 100 ? -9.965 31.846 72.045 1.00 34.46 119 ILE B N 1
ATOM 3089 C CA . ILE B 1 100 ? -8.565 31.425 72.158 1.00 33.99 119 ILE B CA 1
ATOM 3090 C C . ILE B 1 100 ? -8.365 30.547 73.392 1.00 33.57 119 ILE B C 1
ATOM 3091 O O . ILE B 1 100 ? -7.761 29.480 73.305 1.00 33.36 119 ILE B O 1
ATOM 3096 N N . LEU B 1 101 ? -8.888 30.994 74.532 1.00 33.41 120 LEU B N 1
ATOM 3097 C CA . LEU B 1 101 ? -8.727 30.255 75.788 1.00 33.50 120 LEU B CA 1
ATOM 3098 C C . LEU B 1 101 ? -9.449 28.907 75.807 1.00 33.34 120 LEU B C 1
ATOM 3099 O O . LEU B 1 101 ? -9.071 28.023 76.577 1.00 32.50 120 LEU B O 1
ATOM 3104 N N . ASP B 1 102 ? -10.471 28.741 74.967 1.00 33.85 121 ASP B N 1
ATOM 3105 C CA . ASP B 1 102 ? -11.111 27.433 74.804 1.00 34.32 121 ASP B CA 1
ATOM 3106 C C . ASP B 1 102 ? -10.097 26.401 74.321 1.00 33.87 121 ASP B C 1
ATOM 3107 O O . ASP B 1 102 ? -10.022 25.304 74.870 1.00 34.43 121 ASP B O 1
ATOM 3112 N N . SER B 1 103 ? -9.313 26.760 73.305 1.00 33.96 122 SER B N 1
ATOM 3113 C CA . SER B 1 103 ? -8.290 25.855 72.769 1.00 34.33 122 SER B CA 1
ATOM 3114 C C . SER B 1 103 ? -7.161 25.608 73.773 1.00 33.65 122 SER B C 1
ATOM 3115 O O . SER B 1 103 ? -6.647 24.493 73.868 1.00 33.89 122 SER B O 1
ATOM 3118 N N . VAL B 1 104 ? -6.788 26.639 74.530 1.00 33.26 123 VAL B N 1
ATOM 3119 C CA . VAL B 1 104 ? -5.746 26.500 75.554 1.00 32.86 123 VAL B CA 1
ATOM 3120 C C . VAL B 1 104 ? -6.234 25.583 76.677 1.00 32.61 123 VAL B C 1
ATOM 3121 O O . VAL B 1 104 ? -5.494 24.720 77.151 1.00 32.42 123 VAL B O 1
ATOM 3125 N N . ALA B 1 105 ? -7.487 25.767 77.087 1.00 32.92 124 ALA B N 1
ATOM 3126 C CA . ALA B 1 105 ? -8.096 24.941 78.132 1.00 33.53 124 ALA B CA 1
ATOM 3127 C C . ALA B 1 105 ? -8.078 23.452 77.794 1.00 33.77 124 ALA B C 1
ATOM 3128 O O . ALA B 1 105 ? -7.768 22.626 78.651 1.00 33.61 124 ALA B O 1
ATOM 3130 N N . GLU B 1 106 ? -8.401 23.112 76.549 1.00 35.03 125 GLU B N 1
ATOM 3131 C CA . GLU B 1 106 ? -8.405 21.710 76.121 1.00 35.88 125 GLU B CA 1
ATOM 3132 C C . GLU B 1 106 ? -6.984 21.146 76.064 1.00 34.90 125 GLU B C 1
ATOM 3133 O O . GLU B 1 106 ? -6.768 19.966 76.342 1.00 34.52 125 GLU B O 1
ATOM 3139 N N . GLY B 1 107 ? -6.020 21.993 75.713 1.00 34.47 126 GLY B N 1
ATOM 3140 C CA . GLY B 1 107 ? -4.614 21.602 75.726 1.00 34.21 126 GLY B CA 1
ATOM 3141 C C . GLY B 1 107 ? -4.129 21.258 77.122 1.00 33.97 126 GLY B C 1
ATOM 3142 O O . GLY B 1 107 ? -3.526 20.206 77.335 1.00 33.63 126 GLY B O 1
ATOM 3143 N N . VAL B 1 108 ? -4.404 22.145 78.076 1.00 34.09 127 VAL B N 1
ATOM 3144 C CA . VAL B 1 108 ? -3.980 21.951 79.464 1.00 34.25 127 VAL B CA 1
ATOM 3145 C C . VAL B 1 108 ? -4.713 20.765 80.093 1.00 34.85 127 VAL B C 1
ATOM 3146 O O . VAL B 1 108 ? -4.100 19.939 80.767 1.00 33.74 127 VAL B O 1
ATOM 3150 N N . LYS B 1 109 ? -6.022 20.684 79.862 1.00 35.87 128 LYS B N 1
ATOM 3151 C CA . LYS B 1 109 ? -6.834 19.581 80.381 1.00 37.06 128 LYS B CA 1
ATOM 3152 C C . LYS B 1 109 ? -6.293 18.223 79.932 1.00 36.79 128 LYS B C 1
ATOM 3153 O O . LYS B 1 109 ? -6.291 17.267 80.704 1.00 37.07 128 LYS B O 1
ATOM 3159 N N . LYS B 1 110 ? -5.821 18.151 78.690 1.00 37.37 129 LYS B N 1
ATOM 3160 C CA . LYS B 1 110 ? -5.333 16.896 78.120 1.00 37.44 129 LYS B CA 1
ATOM 3161 C C . LYS B 1 110 ? -3.925 16.529 78.589 1.00 36.75 129 LYS B C 1
ATOM 3162 O O . LYS B 1 110 ? -3.687 15.391 78.990 1.00 36.96 129 LYS B O 1
ATOM 3168 N N . TYR B 1 111 ? -2.999 17.485 78.538 1.00 35.80 130 TYR B N 1
ATOM 3169 C CA . TYR B 1 111 ? -1.571 17.183 78.701 1.00 35.36 130 TYR B CA 1
ATOM 3170 C C . TYR B 1 111 ? -0.958 17.527 80.065 1.00 34.29 130 TYR B C 1
ATOM 3171 O O . TYR B 1 111 ? 0.035 16.914 80.453 1.00 33.90 130 TYR B O 1
ATOM 3180 N N . CYS B 1 112 ? -1.524 18.494 80.785 1.00 32.97 131 CYS B N 1
ATOM 3181 C CA . CYS B 1 112 ? -1.034 18.817 82.134 1.00 32.31 131 CYS B CA 1
ATOM 3182 C C . CYS B 1 112 ? -2.146 19.339 83.052 1.00 31.83 131 CYS B C 1
ATOM 3183 O O . CYS B 1 112 ? -2.123 20.498 83.474 1.00 31.14 131 CYS B O 1
ATOM 3186 N N . PRO B 1 113 A -3.120 18.470 83.380 1.00 31.41 132 PRO B N 1
ATOM 3187 C CA . PRO B 1 113 A -4.268 18.879 84.195 1.00 31.17 132 PRO B CA 1
ATOM 3188 C C . PRO B 1 113 A -3.943 19.173 85.667 1.00 30.78 132 PRO B C 1
ATOM 3189 O O . PRO B 1 113 A -4.761 19.781 86.352 1.00 30.88 132 PRO B O 1
ATOM 3193 N N . ASN B 1 114 B -2.773 18.746 86.145 1.00 30.63 132 ASN B N 1
ATOM 3194 C CA . ASN B 1 114 B -2.345 19.039 87.517 1.00 30.66 132 ASN B CA 1
ATOM 3195 C C . ASN B 1 114 B -1.489 20.307 87.635 1.00 29.65 132 ASN B C 1
ATOM 3196 O O . ASN B 1 114 B -0.915 20.572 88.692 1.00 29.47 132 ASN B O 1
ATOM 3201 N N . ALA B 1 115 ? -1.419 21.095 86.564 1.00 28.43 133 ALA B N 1
ATOM 3202 C CA . ALA B 1 115 ? -0.612 22.313 86.551 1.00 27.46 133 ALA B CA 1
ATOM 3203 C C . ALA B 1 115 ? -1.260 23.442 87.345 1.00 26.59 133 ALA B C 1
ATOM 3204 O O . ALA B 1 115 ? -2.483 23.499 87.487 1.00 26.07 133 ALA B O 1
ATOM 3206 N N . PHE B 1 116 ? -0.424 24.335 87.868 1.00 25.56 134 PHE B N 1
ATOM 3207 C CA . PHE B 1 116 ? -0.885 25.605 88.413 1.00 24.81 134 PHE B CA 1
ATOM 3208 C C . PHE B 1 116 ? -0.978 26.567 87.239 1.00 24.42 134 PHE B C 1
ATOM 3209 O O . PHE B 1 116 ? 0.003 26.769 86.526 1.00 24.30 134 PHE B O 1
ATOM 3217 N N . VAL B 1 117 ? -2.159 27.142 87.027 1.00 24.03 135 VAL B N 1
ATOM 3218 C CA . VAL B 1 117 ? -2.410 27.982 85.859 1.00 23.74 135 VAL B CA 1
ATOM 3219 C C . VAL B 1 117 ? -2.533 29.451 86.260 1.00 23.61 135 VAL B C 1
ATOM 3220 O O . VAL B 1 117 ? -3.351 29.804 87.113 1.00 23.62 135 VAL B O 1
ATOM 3224 N N . ILE B 1 118 ? -1.704 30.291 85.642 1.00 23.11 136 ILE B N 1
ATOM 3225 C CA . ILE B 1 118 ? -1.725 31.737 85.854 1.00 22.83 136 ILE B CA 1
ATOM 3226 C C . ILE B 1 118 ? -2.132 32.411 84.546 1.00 22.95 136 ILE B C 1
ATOM 3227 O O . ILE B 1 118 ? -1.369 32.404 83.577 1.00 22.63 136 ILE B O 1
ATOM 3232 N N . CYS B 1 119 ? -3.335 32.981 84.511 1.00 23.11 137 CYS B N 1
ATOM 3233 C CA . CYS B 1 119 ? -3.810 33.679 83.317 1.00 22.93 137 CYS B CA 1
ATOM 3234 C C . CYS B 1 119 ? -3.328 35.122 83.314 1.00 22.95 137 CYS B C 1
ATOM 3235 O O . CYS B 1 119 ? -3.275 35.774 84.357 1.00 23.06 137 CYS B O 1
ATOM 3238 N N . ILE B 1 120 ? -2.954 35.606 82.135 1.00 22.94 138 ILE B N 1
ATOM 3239 C CA . ILE B 1 120 ? -2.645 37.020 81.937 1.00 23.31 138 ILE B CA 1
ATOM 3240 C C . ILE B 1 120 ? -3.579 37.651 80.894 1.00 23.59 138 ILE B C 1
ATOM 3241 O O . ILE B 1 120 ? -3.885 38.838 80.979 1.00 23.46 138 ILE B O 1
ATOM 3246 N N . THR B 1 121 ? -4.022 36.855 79.922 1.00 24.12 139 THR B N 1
ATOM 3247 C CA . THR B 1 121 ? -4.927 37.309 78.861 1.00 24.68 139 THR B CA 1
ATOM 3248 C C . THR B 1 121 ? -6.083 38.166 79.382 1.00 24.69 139 THR B C 1
ATOM 3249 O O . THR B 1 121 ? -6.788 37.761 80.306 1.00 25.08 139 THR B O 1
ATOM 3253 N N . ASN B 1 122 ? -6.268 39.339 78.778 1.00 25.00 140 ASN B N 1
ATOM 3254 C CA . ASN B 1 122 ? -7.376 40.240 79.122 1.00 25.32 140 ASN B CA 1
ATOM 3255 C C . ASN B 1 122 ? -8.665 39.867 78.375 1.00 25.78 140 ASN B C 1
ATOM 3256 O O . ASN B 1 122 ? -8.600 39.251 77.309 1.00 25.41 140 ASN B O 1
ATOM 3261 N N . PRO B 1 123 ? -9.841 40.229 78.931 1.00 26.41 141 PRO B N 1
ATOM 3262 C CA . PRO B 1 123 ? -10.059 40.878 80.230 1.00 26.56 141 PRO B CA 1
ATOM 3263 C C . PRO B 1 123 ? -9.838 39.894 81.379 1.00 26.55 141 PRO B C 1
ATOM 3264 O O . PRO B 1 123 ? -10.543 38.886 81.486 1.00 26.91 141 PRO B O 1
ATOM 3268 N N . LEU B 1 124 ? -8.869 40.214 82.234 1.00 26.29 142 LEU B N 1
ATOM 3269 C CA . LEU B 1 124 ? -8.238 39.245 83.138 1.00 25.95 142 LEU B CA 1
ATOM 3270 C C . LEU B 1 124 ? -9.206 38.402 83.973 1.00 25.97 142 LEU B C 1
ATOM 3271 O O . LEU B 1 124 ? -9.220 37.175 83.866 1.00 25.34 142 LEU B O 1
ATOM 3276 N N . ASP B 1 125 ? -10.009 39.062 84.800 1.00 26.40 143 ASP B N 1
ATOM 3277 C CA . ASP B 1 125 ? -10.855 38.362 85.770 1.00 26.86 143 ASP B CA 1
ATOM 3278 C C . ASP B 1 125 ? -11.868 37.431 85.106 1.00 27.19 143 ASP B C 1
ATOM 3279 O O . ASP B 1 125 ? -12.105 36.319 85.586 1.00 27.09 143 ASP B O 1
ATOM 3284 N N . VAL B 1 126 ? -12.446 37.879 83.995 1.00 28.06 144 VAL B N 1
ATOM 3285 C CA . VAL B 1 126 ? -13.440 37.087 83.265 1.00 28.43 144 VAL B CA 1
ATOM 3286 C C . VAL B 1 126 ? -12.769 35.938 82.510 1.00 28.56 144 VAL B C 1
ATOM 3287 O O . VAL B 1 126 ? -13.310 34.832 82.445 1.00 28.53 144 VAL B O 1
ATOM 3291 N N . MET B 1 127 ? -11.588 36.200 81.951 1.00 28.93 145 MET B N 1
ATOM 3292 C CA . MET B 1 127 ? -10.814 35.163 81.269 1.00 28.89 145 MET B CA 1
ATOM 3293 C C . MET B 1 127 ? -10.391 34.053 82.230 1.00 28.74 145 MET B C 1
ATOM 3294 O O . MET B 1 127 ? -10.404 32.879 81.861 1.00 28.64 145 MET B O 1
ATOM 3299 N N . VAL B 1 128 ? -10.022 34.423 83.457 1.00 28.35 146 VAL B N 1
ATOM 3300 C CA . VAL B 1 128 ? -9.659 33.439 84.480 1.00 28.20 146 VAL B CA 1
ATOM 3301 C C . VAL B 1 128 ? -10.854 32.547 84.791 1.00 27.97 146 VAL B C 1
ATOM 3302 O O . VAL B 1 128 ? -10.735 31.323 84.830 1.00 27.07 146 VAL B O 1
ATOM 3306 N N . SER B 1 129 ? -12.000 33.181 85.024 1.00 28.78 147 SER B N 1
ATOM 3307 C CA . SER B 1 129 ? -13.246 32.468 85.288 1.00 29.85 147 SER B CA 1
ATOM 3308 C C . SER B 1 129 ? -13.597 31.556 84.116 1.00 29.98 147 SER B C 1
ATOM 3309 O O . SER B 1 129 ? -13.951 30.394 84.310 1.00 30.34 147 SER B O 1
ATOM 3312 N N . HIS B 1 130 ? -13.477 32.089 82.903 1.00 30.76 148 HIS B N 1
ATOM 3313 C CA . HIS B 1 130 ? -13.760 31.328 81.689 1.00 31.31 148 HIS B CA 1
ATOM 3314 C C . HIS B 1 130 ? -12.864 30.097 81.567 1.00 31.23 148 HIS B C 1
ATOM 3315 O O . HIS B 1 130 ? -13.355 29.001 81.292 1.00 30.76 148 HIS B O 1
ATOM 3322 N N . PHE B 1 131 ? -11.559 30.275 81.781 1.00 30.91 149 PHE B N 1
ATOM 3323 C CA . PHE B 1 131 ? -10.609 29.163 81.662 1.00 30.74 149 PHE B CA 1
ATOM 3324 C C . PHE B 1 131 ? -10.911 28.049 82.655 1.00 31.15 149 PHE B C 1
ATOM 3325 O O . PHE B 1 131 ? -10.847 26.871 82.306 1.00 31.54 149 PHE B O 1
ATOM 3333 N N . GLN B 1 132 ? -11.220 28.423 83.894 1.00 31.77 150 GLN B N 1
ATOM 3334 C CA . GLN B 1 132 ? -11.510 27.444 84.940 1.00 32.27 150 GLN B CA 1
ATOM 3335 C C . GLN B 1 132 ? -12.700 26.566 84.549 1.00 33.21 150 GLN B C 1
ATOM 3336 O O . GLN B 1 132 ? -12.641 25.340 84.671 1.00 33.24 150 GLN B O 1
ATOM 3342 N N . LYS B 1 133 ? -13.767 27.202 84.067 1.00 34.95 151 LYS B N 1
ATOM 3343 C CA . LYS B 1 133 ? -14.986 26.496 83.664 1.00 35.85 151 LYS B CA 1
ATOM 3344 C C . LYS B 1 133 ? -14.732 25.475 82.554 1.00 35.65 151 LYS B C 1
ATOM 3345 O O . LYS B 1 133 ? -15.063 24.298 82.700 1.00 35.48 151 LYS B O 1
ATOM 3351 N N . VAL B 1 134 ? -14.133 25.924 81.455 1.00 35.55 152 VAL B N 1
ATOM 3352 C CA . VAL B 1 134 ? -13.921 25.054 80.294 1.00 35.55 152 VAL B CA 1
ATOM 3353 C C . VAL B 1 134 ? -12.822 24.005 80.518 1.00 35.24 152 VAL B C 1
ATOM 3354 O O . VAL B 1 134 ? -12.894 22.906 79.967 1.00 34.74 152 VAL B O 1
ATOM 3358 N N . SER B 1 135 ? -11.821 24.338 81.334 1.00 34.26 153 SER B N 1
ATOM 3359 C CA . SER B 1 135 ? -10.712 23.421 81.609 1.00 33.69 153 SER B CA 1
ATOM 3360 C C . SER B 1 135 ? -11.086 22.360 82.642 1.00 33.36 153 SER B C 1
ATOM 3361 O O . SER B 1 135 ? -10.636 21.215 82.555 1.00 33.34 153 SER B O 1
ATOM 3364 N N . GLY B 1 136 ? -11.890 22.753 83.629 1.00 33.06 154 GLY B N 1
ATOM 3365 C CA . GLY B 1 136 ? -12.304 21.851 84.703 1.00 32.99 154 GLY B CA 1
ATOM 3366 C C . GLY B 1 136 ? -11.282 21.673 85.817 1.00 32.68 154 GLY B C 1
ATOM 3367 O O . GLY B 1 136 ? -11.456 20.817 86.685 1.00 32.37 154 GLY B O 1
ATOM 3368 N N . LEU B 1 137 ? -10.217 22.474 85.803 1.00 32.23 155 LEU B N 1
ATOM 3369 C CA . LEU B 1 137 ? -9.191 22.406 86.850 1.00 31.88 155 LEU B CA 1
ATOM 3370 C C . LEU B 1 137 ? -9.733 22.954 88.172 1.00 31.39 155 LEU B C 1
ATOM 3371 O O . LEU B 1 137 ? -10.617 23.811 88.167 1.00 31.35 155 LEU B O 1
ATOM 3376 N N . PRO B 1 138 ? -9.197 22.467 89.308 1.00 31.20 156 PRO B N 1
ATOM 3377 C CA . PRO B 1 138 ? -9.585 22.989 90.620 1.00 31.13 156 PRO B CA 1
ATOM 3378 C C . PRO B 1 138 ? -9.508 24.512 90.691 1.00 31.33 156 PRO B C 1
ATOM 3379 O O . PRO B 1 138 ? -8.596 25.111 90.112 1.00 31.05 156 PRO B O 1
ATOM 3383 N N . HIS B 1 139 ? -10.459 25.126 91.392 1.00 31.33 157 HIS B N 1
ATOM 3384 C CA . HIS B 1 139 ? -10.487 26.581 91.558 1.00 31.62 157 HIS B CA 1
ATOM 3385 C C . HIS B 1 139 ? -9.175 27.120 92.138 1.00 31.02 157 HIS B C 1
ATOM 3386 O O . HIS B 1 139 ? -8.687 28.160 91.702 1.00 30.95 157 HIS B O 1
ATOM 3393 N N . ASN B 1 140 ? -8.611 26.400 93.107 1.00 30.92 158 ASN B N 1
ATOM 3394 C CA . ASN B 1 140 ? -7.357 26.802 93.760 1.00 31.05 158 ASN B CA 1
ATOM 3395 C C . ASN B 1 140 ? -6.099 26.638 92.891 1.00 30.25 158 ASN B C 1
ATOM 3396 O O . ASN B 1 140 ? -5.027 27.121 93.262 1.00 29.76 158 ASN B O 1
ATOM 3401 N N . LYS B 1 141 ? -6.226 25.950 91.756 1.00 29.31 159 LYS B N 1
ATOM 3402 C CA . LYS B 1 141 ? -5.107 25.751 90.831 1.00 28.68 159 LYS B CA 1
ATOM 3403 C C . LYS B 1 141 ? -5.185 26.662 89.602 1.00 27.87 159 LYS B C 1
ATOM 3404 O O . LYS B 1 141 ? -4.383 26.527 88.674 1.00 27.13 159 LYS B O 1
ATOM 3410 N N . VAL B 1 142 ? -6.146 27.587 89.600 1.00 27.16 160 VAL B N 1
ATOM 3411 C CA . VAL B 1 142 ? -6.312 28.544 88.507 1.00 26.58 160 VAL B CA 1
ATOM 3412 C C . VAL B 1 142 ? -6.479 29.948 89.079 1.00 26.37 160 VAL B C 1
ATOM 3413 O O . VAL B 1 142 ? -7.323 30.175 89.945 1.00 26.71 160 VAL B O 1
ATOM 3417 N N . CYS B 1 143 ? -5.664 30.884 88.601 1.00 25.65 161 CYS B N 1
ATOM 3418 C CA . CYS B 1 143 ? -5.750 32.278 89.032 1.00 25.25 161 CYS B CA 1
ATOM 3419 C C . CYS B 1 143 ? -5.269 33.202 87.924 1.00 24.40 161 CYS B C 1
ATOM 3420 O O . CYS B 1 143 ? -4.802 32.740 86.883 1.00 24.24 161 CYS B O 1
ATOM 3423 N N . GLY B 1 144 ? -5.393 34.506 88.152 1.00 23.88 162 GLY B N 1
ATOM 3424 C CA . GLY B 1 144 ? -4.973 35.505 87.176 1.00 23.36 162 GLY B CA 1
ATOM 3425 C C . GLY B 1 144 ? -3.973 36.490 87.740 1.00 22.73 162 GLY B C 1
ATOM 3426 O O . GLY B 1 144 ? -4.075 36.891 88.900 1.00 22.52 162 GLY B O 1
ATOM 3427 N N . MET B 1 145 ? -3.006 36.880 86.913 1.00 22.22 163 MET B N 1
ATOM 3428 C CA . MET B 1 145 ? -2.067 37.935 87.264 1.00 21.89 163 MET B CA 1
ATOM 3429 C C . MET B 1 145 ? -2.715 39.289 87.003 1.00 21.62 163 MET B C 1
ATOM 3430 O O . MET B 1 145 ? -3.105 39.593 85.876 1.00 21.48 163 MET B O 1
ATOM 3435 N N . ALA B 1 146 ? -2.815 40.097 88.052 1.00 21.30 164 ALA B N 1
ATOM 3436 C CA . ALA B 1 146 ? -3.303 41.467 87.938 1.00 21.17 164 ALA B CA 1
ATOM 3437 C C . ALA B 1 146 ? -2.889 42.270 89.162 1.00 20.78 164 ALA B C 1
ATOM 3438 O O . ALA B 1 146 ? -2.199 43.284 89.047 1.00 20.97 164 ALA B O 1
ATOM 3440 N N . GLY B 1 147 ? -3.314 41.799 90.331 1.00 20.49 165 GLY B N 1
ATOM 3441 C CA . GLY B 1 147 ? -3.024 42.457 91.597 1.00 20.38 165 GLY B CA 1
ATOM 3442 C C . GLY B 1 147 ? -1.563 42.795 91.827 1.00 20.25 165 GLY B C 1
ATOM 3443 O O . GLY B 1 147 ? -1.257 43.866 92.342 1.00 20.44 165 GLY B O 1
ATOM 3444 N N . VAL B 1 148 ? -0.655 41.895 91.450 1.00 20.31 166 VAL B N 1
ATOM 3445 C CA . VAL B 1 148 ? 0.781 42.155 91.621 1.00 19.96 166 VAL B CA 1
ATOM 3446 C C . VAL B 1 148 ? 1.216 43.359 90.787 1.00 19.82 166 VAL B C 1
ATOM 3447 O O . VAL B 1 148 ? 1.990 44.186 91.259 1.00 19.76 166 VAL B O 1
ATOM 3451 N N . LEU B 1 149 ? 0.708 43.465 89.560 1.00 19.74 167 LEU B N 1
ATOM 3452 C CA . LEU B 1 149 ? 1.009 44.611 88.702 1.00 19.73 167 LEU B CA 1
ATOM 3453 C C . LEU B 1 149 ? 0.375 45.898 89.243 1.00 19.82 167 LEU B C 1
ATOM 3454 O O . LEU B 1 149 ? 1.044 46.933 89.354 1.00 19.31 167 LEU B O 1
ATOM 3459 N N . ASP B 1 150 ? -0.914 45.831 89.572 1.00 19.98 168 ASP B N 1
ATOM 3460 C CA . ASP B 1 150 ? -1.641 46.999 90.087 1.00 20.30 168 ASP B CA 1
ATOM 3461 C C . ASP B 1 150 ? -1.057 47.470 91.417 1.00 19.78 168 ASP B C 1
ATOM 3462 O O . ASP B 1 150 ? -0.809 48.661 91.606 1.00 19.66 168 ASP B O 1
ATOM 3467 N N . SER B 1 151 ? -0.832 46.527 92.327 1.00 19.7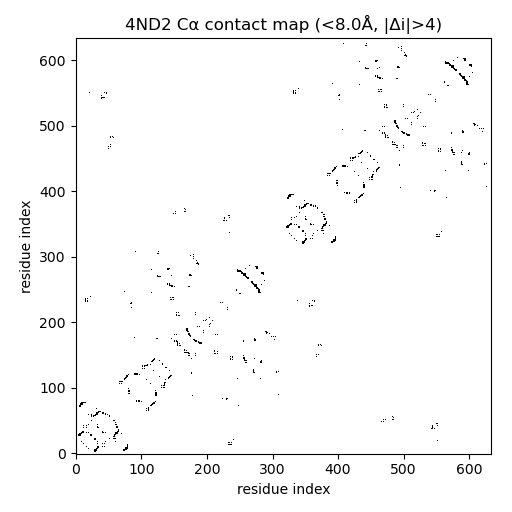3 169 SER B N 1
ATOM 3468 C CA . SER B 1 151 ? -0.235 46.840 93.627 1.00 19.95 169 SER B CA 1
ATOM 3469 C C . SER B 1 151 ? 1.197 47.363 93.488 1.00 19.59 169 SER B C 1
ATOM 3470 O O . SER B 1 151 ? 1.595 48.267 94.217 1.00 19.40 169 SER B O 1
ATOM 3473 N N . SER B 1 152 ? 1.965 46.804 92.552 1.00 19.59 170 SER B N 1
ATOM 3474 C CA . SER B 1 152 ? 3.338 47.271 92.313 1.00 19.41 170 SER B CA 1
ATOM 3475 C C . SER B 1 152 ? 3.346 48.722 91.840 1.00 19.43 170 SER B C 1
ATOM 3476 O O . SER B 1 152 ? 4.169 49.522 92.284 1.00 19.41 170 SER B O 1
ATOM 3479 N N . ARG B 1 153 ? 2.422 49.058 90.943 1.00 19.36 171 ARG B N 1
ATOM 3480 C CA . ARG B 1 153 ? 2.263 50.438 90.485 1.00 19.45 171 ARG B CA 1
ATOM 3481 C C . ARG B 1 153 ? 1.888 51.354 91.650 1.00 19.27 171 ARG B C 1
ATOM 3482 O O . ARG B 1 153 ? 2.504 52.400 91.852 1.00 19.39 171 ARG B O 1
ATOM 3490 N N . PHE B 1 154 ? 0.889 50.931 92.418 1.00 19.53 172 PHE B N 1
ATOM 3491 C CA . PHE B 1 154 ? 0.428 51.653 93.609 1.00 19.78 172 PHE B CA 1
ATOM 3492 C C . PHE B 1 154 ? 1.592 51.898 94.580 1.00 19.87 172 PHE B C 1
ATOM 3493 O O . PHE B 1 154 ? 1.829 53.030 94.997 1.00 19.75 172 PHE B O 1
ATOM 3501 N N . ARG B 1 155 ? 2.337 50.841 94.903 1.00 19.82 173 ARG B N 1
ATOM 3502 C CA . ARG B 1 155 ? 3.507 50.957 95.789 1.00 20.02 173 ARG B CA 1
ATOM 3503 C C . ARG B 1 155 ? 4.556 51.910 95.227 1.00 19.97 173 ARG B C 1
ATOM 3504 O O . ARG B 1 155 ? 5.120 52.726 95.956 1.00 20.40 173 ARG B O 1
ATOM 3512 N N . THR B 1 156 ? 4.814 51.795 93.928 1.00 20.11 174 THR B N 1
ATOM 3513 C CA . THR B 1 156 ? 5.818 52.616 93.254 1.00 20.12 174 THR B CA 1
ATOM 3514 C C . THR B 1 156 ? 5.464 54.102 93.336 1.00 20.20 174 THR B C 1
ATOM 3515 O O . THR B 1 156 ? 6.323 54.930 93.633 1.00 20.23 174 THR B O 1
ATOM 3519 N N . PHE B 1 157 ? 4.199 54.433 93.087 1.00 20.30 175 PHE B N 1
ATOM 3520 C CA . PHE B 1 157 ? 3.754 55.829 93.116 1.00 20.50 175 PHE B CA 1
ATOM 3521 C C . PHE B 1 157 ? 3.810 56.415 94.527 1.00 20.51 175 PHE B C 1
ATOM 3522 O O . PHE B 1 157 ? 4.210 57.564 94.709 1.00 20.60 175 PHE B O 1
ATOM 3530 N N . ILE B 1 158 ? 3.425 55.618 95.521 1.00 20.95 176 ILE B N 1
ATOM 3531 C CA . ILE B 1 158 ? 3.544 56.020 96.923 1.00 21.36 176 ILE B CA 1
ATOM 3532 C C . ILE B 1 158 ? 5.016 56.251 97.269 1.00 21.73 176 ILE B C 1
ATOM 3533 O O . ILE B 1 158 ? 5.375 57.284 97.836 1.00 21.60 176 ILE B O 1
ATOM 3538 N N . ALA B 1 159 ? 5.860 55.289 96.907 1.00 22.31 177 ALA B N 1
ATOM 3539 C CA . ALA B 1 159 ? 7.302 55.370 97.165 1.00 22.65 177 ALA B CA 1
ATOM 3540 C C . ALA B 1 159 ? 7.932 56.606 96.528 1.00 23.24 177 ALA B C 1
ATOM 3541 O O . ALA B 1 159 ? 8.788 57.251 97.134 1.00 22.89 177 ALA B O 1
ATOM 3543 N N . GLN B 1 160 ? 7.506 56.930 95.309 1.00 24.40 178 GLN B N 1
ATOM 3544 C CA . GLN B 1 160 ? 8.047 58.082 94.584 1.00 25.46 178 GLN B CA 1
ATOM 3545 C C . GLN B 1 160 ? 7.685 59.410 95.256 1.00 25.52 178 GLN B C 1
ATOM 3546 O O . GLN B 1 160 ? 8.488 60.344 95.251 1.00 24.96 178 GLN B O 1
ATOM 3552 N N . HIS B 1 161 ? 6.496 59.490 95.851 1.00 25.65 179 HIS B N 1
ATOM 3553 C CA . HIS B 1 161 ? 6.116 60.688 96.607 1.00 26.15 179 HIS B CA 1
ATOM 3554 C C . HIS B 1 161 ? 7.019 60.892 97.825 1.00 26.14 179 HIS B C 1
ATOM 3555 O O . HIS B 1 161 ? 7.544 61.985 98.040 1.00 26.54 179 HIS B O 1
ATOM 3562 N N . PHE B 1 162 ? 7.193 59.837 98.617 1.00 26.27 180 PHE B N 1
ATOM 3563 C CA . PHE B 1 162 ? 7.968 59.920 99.859 1.00 26.70 180 PHE B CA 1
ATOM 3564 C C . PHE B 1 162 ? 9.483 59.807 99.661 1.00 26.79 180 PHE B C 1
ATOM 3565 O O . PHE B 1 162 ? 10.248 60.097 100.581 1.00 26.99 180 PHE B O 1
ATOM 3573 N N . GLY B 1 163 ? 9.915 59.390 98.472 1.00 26.55 181 GLY B N 1
ATOM 3574 C CA . GLY B 1 163 ? 11.342 59.253 98.177 1.00 26.44 181 GLY B CA 1
ATOM 3575 C C . GLY B 1 163 ? 11.996 58.095 98.912 1.00 26.14 181 GLY B C 1
ATOM 3576 O O . GLY B 1 163 ? 13.121 58.215 99.395 1.00 26.98 181 GLY B O 1
ATOM 3577 N N . VAL B 1 164 ? 11.292 56.968 98.990 1.00 25.71 182 VAL B N 1
ATOM 3578 C CA . VAL B 1 164 ? 11.796 55.777 99.678 1.00 25.03 182 VAL B CA 1
ATOM 3579 C C . VAL B 1 164 ? 11.794 54.567 98.750 1.00 24.22 182 VAL B C 1
ATOM 3580 O O . VAL B 1 164 ? 11.202 54.597 97.670 1.00 23.90 182 VAL B O 1
ATOM 3584 N N . ASN B 1 165 ? 12.472 53.510 99.183 1.00 23.51 183 ASN B N 1
ATOM 3585 C CA . ASN B 1 165 ? 12.465 52.226 98.488 1.00 22.75 183 ASN B CA 1
ATOM 3586 C C . ASN B 1 165 ? 11.047 51.660 98.438 1.00 22.29 183 ASN B C 1
ATOM 3587 O O . ASN B 1 165 ? 10.415 51.472 99.478 1.00 21.84 183 ASN B O 1
ATOM 3592 N N . ALA B 1 166 ? 10.557 51.382 97.231 1.00 22.11 184 ALA B N 1
ATOM 3593 C CA . ALA B 1 166 ? 9.206 50.839 97.047 1.00 22.33 184 ALA B CA 1
ATOM 3594 C C . ALA B 1 166 ? 9.005 49.495 97.747 1.00 22.28 184 ALA B C 1
ATOM 3595 O O . ALA B 1 166 ? 7.883 49.152 98.117 1.00 22.06 184 ALA B O 1
ATOM 3597 N N . SER B 1 167 ? 10.087 48.741 97.941 1.00 22.32 185 SER B N 1
ATOM 3598 C CA . SER B 1 167 ? 10.019 47.478 98.679 1.00 22.46 185 SER B CA 1
ATOM 3599 C C . SER B 1 167 ? 9.582 47.649 100.137 1.00 22.18 185 SER B C 1
ATOM 3600 O O . SER B 1 167 ? 9.088 46.702 100.748 1.00 21.60 185 SER B O 1
ATOM 3603 N N . ASP B 1 168 ? 9.773 48.846 100.688 1.00 22.43 186 ASP B N 1
ATOM 3604 C CA . ASP B 1 168 ? 9.380 49.143 102.066 1.00 22.98 186 ASP B CA 1
ATOM 3605 C C . ASP B 1 168 ? 8.004 49.813 102.166 1.00 22.93 186 ASP B C 1
ATOM 3606 O O . ASP B 1 168 ? 7.597 50.244 103.247 1.00 22.59 186 ASP B O 1
ATOM 3611 N N . VAL B 1 169 ? 7.300 49.896 101.039 1.00 22.91 187 VAL B N 1
ATOM 3612 C CA . VAL B 1 169 ? 5.899 50.309 101.014 1.00 22.99 187 VAL B CA 1
ATOM 3613 C C . VAL B 1 169 ? 5.025 49.060 100.951 1.00 22.93 187 VAL B C 1
ATOM 3614 O O . VAL B 1 169 ? 5.245 48.191 100.107 1.00 22.88 187 VAL B O 1
ATOM 3618 N N . SER B 1 170 ? 4.051 48.966 101.854 1.00 23.16 188 SER B N 1
ATOM 3619 C CA . SER B 1 170 ? 3.035 47.917 101.802 1.00 23.38 188 SER B CA 1
ATOM 3620 C C . SER B 1 170 ? 1.748 48.533 101.267 1.00 23.81 188 SER B C 1
ATOM 3621 O O . SER B 1 170 ? 1.264 49.523 101.809 1.00 23.31 188 SER B O 1
ATOM 3624 N N . ALA B 1 171 ? 1.202 47.957 100.199 1.00 24.10 189 ALA B N 1
ATOM 3625 C CA . ALA B 1 171 ? -0.001 48.499 99.571 1.00 24.39 189 ALA B CA 1
ATOM 3626 C C . ALA B 1 171 ? -0.683 47.457 98.694 1.00 25.04 189 ALA B C 1
ATOM 3627 O O . ALA B 1 171 ? -0.016 46.713 97.971 1.00 24.82 189 ALA B O 1
ATOM 3629 N N . ASN B 1 172 ? -2.012 47.416 98.768 1.00 25.30 190 ASN B N 1
ATOM 3630 C CA . ASN B 1 172 ? -2.815 46.441 98.038 1.00 26.24 190 ASN B CA 1
ATOM 3631 C C . ASN B 1 172 ? -3.822 47.114 97.116 1.00 25.85 190 ASN B C 1
ATOM 3632 O O . ASN B 1 172 ? -4.426 48.125 97.477 1.00 25.55 190 ASN B O 1
ATOM 3637 N N . VAL B 1 173 ? -3.979 46.549 95.923 1.00 25.83 191 VAL B N 1
ATOM 3638 C CA . VAL B 1 173 ? -5.092 46.870 95.040 1.00 26.05 191 VAL B CA 1
ATOM 3639 C C . VAL B 1 173 ? -5.951 45.615 94.964 1.00 26.30 191 VAL B C 1
ATOM 3640 O O . VAL B 1 173 ? -5.427 44.518 94.771 1.00 26.07 191 VAL B O 1
ATOM 3644 N N . ILE B 1 174 ? -7.261 45.777 95.134 1.00 26.34 192 ILE B N 1
ATOM 3645 C CA . ILE B 1 174 ? -8.192 44.651 95.106 1.00 26.60 192 ILE B CA 1
ATOM 3646 C C . ILE B 1 174 ? -9.333 44.904 94.123 1.00 26.36 192 ILE B C 1
ATOM 3647 O O . ILE B 1 174 ? -9.484 46.012 93.600 1.00 25.73 192 ILE B O 1
ATOM 3652 N N . GLY B 1 175 ? -10.128 43.865 93.880 1.00 26.39 193 GLY B N 1
ATOM 3653 C CA . GLY B 1 175 ? -11.251 43.944 92.951 1.00 26.67 193 GLY B CA 1
ATOM 3654 C C . GLY B 1 175 ? -10.837 43.577 91.540 1.00 26.88 193 GLY B C 1
ATOM 3655 O O . GLY B 1 175 ? -9.745 43.044 91.322 1.00 26.20 193 GLY B O 1
ATOM 3656 N N . GLY B 1 176 ? -11.713 43.861 90.582 1.00 26.75 194 GLY B N 1
ATOM 3657 C CA . GLY B 1 176 ? -11.464 43.525 89.186 1.00 26.88 194 GLY B CA 1
ATOM 3658 C C . GLY B 1 176 ? -10.347 44.350 88.574 1.00 26.99 194 GLY B C 1
ATOM 3659 O O . GLY B 1 176 ? -10.171 45.520 88.911 1.00 26.81 194 GLY B O 1
ATOM 3660 N N . HIS B 1 177 ? -9.586 43.731 87.676 1.00 27.40 195 HIS B N 1
ATOM 3661 C CA . HIS B 1 177 ? -8.530 44.420 86.943 1.00 27.50 195 HIS B CA 1
ATOM 3662 C C . HIS B 1 177 ? -9.165 45.275 85.847 1.00 28.14 195 HIS B C 1
ATOM 3663 O O . HIS B 1 177 ? -9.270 44.861 84.692 1.00 28.13 195 HIS B O 1
ATOM 3670 N N . GLY B 1 178 ? -9.605 46.467 86.239 1.00 28.92 196 GLY B N 1
ATOM 3671 C CA . GLY B 1 178 ? -10.270 47.401 85.336 1.00 29.07 196 GLY B CA 1
ATOM 3672 C C . GLY B 1 178 ? -10.363 48.771 85.978 1.00 29.20 196 GLY B C 1
ATOM 3673 O O . GLY B 1 178 ? -9.682 49.041 86.966 1.00 29.28 196 GLY B O 1
ATOM 3674 N N . ASP B 1 179 ? -11.213 49.634 85.429 1.00 29.48 197 ASP B N 1
ATOM 3675 C CA . ASP B 1 179 ? -11.391 50.987 85.968 1.00 29.98 197 ASP B CA 1
ATOM 3676 C C . ASP B 1 179 ? -11.913 50.971 87.405 1.00 28.97 197 ASP B C 1
ATOM 3677 O O . ASP B 1 179 ? -11.635 51.885 88.177 1.00 28.68 197 ASP B O 1
ATOM 3682 N N . GLY B 1 180 ? -12.656 49.926 87.759 1.00 28.42 198 GLY B N 1
ATOM 3683 C CA . GLY B 1 180 ? -13.204 49.784 89.104 1.00 28.39 198 GLY B CA 1
ATOM 3684 C C . GLY B 1 180 ? -12.257 49.214 90.149 1.00 28.07 198 GLY B C 1
ATOM 3685 O O . GLY B 1 180 ? -12.682 48.947 91.275 1.00 27.98 198 GLY B O 1
ATOM 3686 N N . MET B 1 181 ? -10.983 49.017 89.801 1.00 27.54 199 MET B N 1
ATOM 3687 C CA . MET B 1 181 ? -10.010 48.485 90.762 1.00 27.11 199 MET B CA 1
ATOM 3688 C C . MET B 1 181 ? -9.921 49.413 91.972 1.00 26.37 199 MET B C 1
ATOM 3689 O O . MET B 1 181 ? -10.067 50.627 91.843 1.00 26.07 199 MET B O 1
ATOM 3694 N N . VAL B 1 182 ? -9.680 48.832 93.142 1.00 26.04 200 VAL B N 1
ATOM 3695 C CA . VAL B 1 182 ? -9.687 49.582 94.390 1.00 25.67 200 VAL B CA 1
ATOM 3696 C C . VAL B 1 182 ? -8.300 49.592 95.032 1.00 25.32 200 VAL B C 1
ATOM 3697 O O . VAL B 1 182 ? -7.938 48.641 95.725 1.00 24.96 200 VAL B O 1
ATOM 3701 N N . PRO B 1 183 ? -7.514 50.660 94.793 1.00 25.38 201 PRO B N 1
ATOM 3702 C CA . PRO B 1 183 ? -6.309 50.855 95.593 1.00 25.76 201 PRO B CA 1
ATOM 3703 C C . PRO B 1 183 ? -6.701 51.208 97.027 1.00 26.00 201 PRO B C 1
ATOM 3704 O O . PRO B 1 183 ? -7.137 52.332 97.297 1.00 25.54 201 PRO B O 1
ATOM 3708 N N . ALA B 1 184 ? -6.568 50.233 97.922 1.00 26.21 202 ALA B N 1
ATOM 3709 C CA . ALA B 1 184 ? -7.029 50.371 99.302 1.00 26.74 202 ALA B CA 1
ATOM 3710 C C . ALA B 1 184 ? -6.085 51.259 100.108 1.00 27.16 202 ALA B C 1
ATOM 3711 O O . ALA B 1 184 ? -5.103 50.782 100.677 1.00 26.94 202 ALA B O 1
ATOM 3713 N N . THR B 1 185 ? -6.392 52.552 100.161 1.00 27.73 203 THR B N 1
ATOM 3714 C CA . THR B 1 185 ? -5.542 53.511 100.865 1.00 28.54 203 THR B CA 1
ATOM 3715 C C . THR B 1 185 ? -5.484 53.257 102.375 1.00 29.27 203 THR B C 1
ATOM 3716 O O . THR B 1 185 ? -4.484 53.580 103.014 1.00 29.05 203 THR B O 1
ATOM 3720 N N . SER B 1 186 ? -6.545 52.672 102.933 1.00 30.13 204 SER B N 1
ATOM 3721 C CA . SER B 1 186 ? -6.636 52.442 104.381 1.00 31.30 204 SER B CA 1
ATOM 3722 C C . SER B 1 186 ? -5.547 51.516 104.927 1.00 32.02 204 SER B C 1
ATOM 3723 O O . SER B 1 186 ? -5.149 51.648 106.084 1.00 34.00 204 SER B O 1
ATOM 3726 N N . SER B 1 187 ? -5.072 50.585 104.101 1.00 31.86 205 SER B N 1
ATOM 3727 C CA . SER B 1 187 ? -4.050 49.625 104.524 1.00 31.85 205 SER B CA 1
ATOM 3728 C C . SER B 1 187 ? -2.663 49.915 103.940 1.00 30.23 205 SER B C 1
ATOM 3729 O O . SER B 1 187 ? -1.794 49.046 103.942 1.00 30.58 205 SER B O 1
ATOM 3732 N N . VAL B 1 188 ? -2.454 51.133 103.449 1.00 28.59 206 VAL B N 1
ATOM 3733 C CA . VAL B 1 188 ? -1.133 51.552 102.991 1.00 27.29 206 VAL B CA 1
ATOM 3734 C C . VAL B 1 188 ? -0.245 51.841 104.201 1.00 26.66 206 VAL B C 1
ATOM 3735 O O . VAL B 1 188 ? -0.669 52.504 105.145 1.00 25.57 206 VAL B O 1
ATOM 3739 N N . SER B 1 189 ? 0.982 51.331 104.176 1.00 25.67 207 SER B N 1
ATOM 3740 C CA . SER B 1 189 ? 1.984 51.723 105.163 1.00 25.27 207 SER B CA 1
ATOM 3741 C C . SER B 1 189 ? 3.352 51.881 104.508 1.00 25.17 207 SER B C 1
ATOM 3742 O O . SER B 1 189 ? 3.669 51.194 103.534 1.00 24.67 207 SER B O 1
ATOM 3745 N N . VAL B 1 190 ? 4.140 52.814 105.036 1.00 24.72 208 VAL B N 1
ATOM 3746 C CA . VAL B 1 190 ? 5.506 53.040 104.584 1.00 24.83 208 VAL B CA 1
ATOM 3747 C C . VAL B 1 190 ? 6.430 52.828 105.780 1.00 24.71 208 VAL B C 1
ATOM 3748 O O . VAL B 1 190 ? 6.540 53.692 106.653 1.00 24.13 208 VAL B O 1
ATOM 3752 N N . GLY B 1 191 A 7.074 51.664 105.824 1.00 24.67 209 GLY B N 1
ATOM 3753 C CA . GLY B 1 191 A 7.929 51.299 106.949 1.00 24.74 209 GLY B CA 1
ATOM 3754 C C . GLY B 1 191 A 7.175 51.214 108.264 1.00 24.67 209 GLY B C 1
ATOM 3755 O O . GLY B 1 191 A 7.748 51.457 109.326 1.00 24.51 209 GLY B O 1
ATOM 3756 N N . GLY B 1 192 B 5.889 50.868 108.191 1.00 25.14 209 GLY B N 1
ATOM 3757 C CA . GLY B 1 192 B 5.029 50.784 109.372 1.00 25.40 209 GLY B CA 1
ATOM 3758 C C . GLY B 1 192 B 4.154 52.005 109.626 1.00 25.78 209 GLY B C 1
ATOM 3759 O O . GLY B 1 192 B 3.243 51.942 110.448 1.00 25.72 209 GLY B O 1
ATOM 3760 N N . VAL B 1 193 A 4.419 53.110 108.929 1.00 26.20 210 VAL B N 1
ATOM 3761 C CA . VAL B 1 193 A 3.676 54.359 109.128 1.00 26.46 210 VAL B CA 1
ATOM 3762 C C . VAL B 1 193 A 2.481 54.441 108.170 1.00 26.93 210 VAL B C 1
ATOM 3763 O O . VAL B 1 193 A 2.661 54.346 106.954 1.00 26.59 210 VAL B O 1
ATOM 3767 N N . PRO B 1 194 B 1.272 54.632 108.703 1.00 27.47 210 PRO B N 1
ATOM 3768 C CA . PRO B 1 194 B 0.084 54.728 107.848 1.00 28.03 210 PRO B CA 1
ATOM 3769 C C . PRO B 1 194 B -0.088 56.114 107.222 1.00 28.39 210 PRO B C 1
ATOM 3770 O O . PRO B 1 194 B 0.492 57.091 107.702 1.00 28.28 210 PRO B O 1
ATOM 3774 N N . LEU B 1 195 ? -0.881 56.191 106.156 1.00 28.95 212 LEU B N 1
ATOM 3775 C CA . LEU B 1 195 ? -1.104 57.457 105.450 1.00 29.36 212 LEU B CA 1
ATOM 3776 C C . LEU B 1 195 ? -1.742 58.528 106.338 1.00 30.17 212 LEU B C 1
ATOM 3777 O O . LEU B 1 195 ? -1.419 59.709 106.212 1.00 30.48 212 LEU B O 1
ATOM 3782 N N . SER B 1 196 ? -2.637 58.112 107.233 1.00 31.28 213 SER B N 1
ATOM 3783 C CA . SER B 1 196 ? -3.282 59.037 108.167 1.00 31.89 213 SER B CA 1
ATOM 3784 C C . SER B 1 196 ? -2.259 59.782 109.025 1.00 32.15 213 SER B C 1
ATOM 3785 O O . SER B 1 196 ? -2.430 60.971 109.300 1.00 32.65 213 SER B O 1
ATOM 3788 N N . SER B 1 197 ? -1.194 59.089 109.430 1.00 31.97 214 SER B N 1
ATOM 3789 C CA . SER B 1 197 ? -0.104 59.720 110.176 1.00 31.69 214 SER B CA 1
ATOM 3790 C C . SER B 1 197 ? 0.667 60.711 109.316 1.00 30.99 214 SER B C 1
ATOM 3791 O O . SER B 1 197 ? 1.008 61.793 109.781 1.00 31.34 214 SER B O 1
ATOM 3794 N N . PHE B 1 198 ? 0.939 60.342 108.065 1.00 30.50 215 PHE B N 1
ATOM 3795 C CA . PHE B 1 198 ? 1.656 61.229 107.144 1.00 30.08 215 PHE B CA 1
ATOM 3796 C C . PHE B 1 198 ? 0.886 62.522 106.862 1.00 30.38 215 PHE B C 1
ATOM 3797 O O . PHE B 1 198 ? 1.495 63.576 106.674 1.00 30.24 215 PHE B O 1
ATOM 3805 N N . ILE B 1 199 ? -0.444 62.438 106.829 1.00 31.26 216 ILE B N 1
ATOM 3806 C CA . ILE B 1 199 ? -1.288 63.629 106.679 1.00 32.02 216 ILE B CA 1
ATOM 3807 C C . ILE B 1 199 ? -1.117 64.535 107.897 1.00 32.60 216 ILE B C 1
ATOM 3808 O O . ILE B 1 199 ? -0.839 65.724 107.753 1.00 32.97 216 ILE B O 1
ATOM 3813 N N . LYS B 1 200 ? -1.267 63.962 109.089 1.00 34.15 217 LYS B N 1
ATOM 3814 C CA . LYS B 1 200 ? -1.085 64.705 110.342 1.00 35.08 217 LYS B CA 1
ATOM 3815 C C . LYS B 1 200 ? 0.299 65.345 110.436 1.00 34.75 217 LYS B C 1
ATOM 3816 O O . LYS B 1 200 ? 0.432 66.478 110.897 1.00 34.94 217 LYS B O 1
ATOM 3822 N N . GLN B 1 201 A 1.321 64.621 109.983 1.00 34.04 218 GLN B N 1
ATOM 3823 C CA . GLN B 1 201 A 2.700 65.115 110.012 1.00 33.42 218 GLN B CA 1
ATOM 3824 C C . GLN B 1 201 A 3.002 66.144 108.919 1.00 33.24 218 GLN B C 1
ATOM 3825 O O . GLN B 1 201 A 4.066 66.763 108.929 1.00 33.58 218 GLN B O 1
ATOM 3831 N N . GLY B 1 202 B 2.081 66.319 107.973 1.00 33.43 218 GLY B N 1
ATOM 3832 C CA . GLY B 1 202 B 2.251 67.300 106.905 1.00 33.20 218 GLY B CA 1
ATOM 3833 C C . GLY B 1 202 B 3.201 66.855 105.806 1.00 33.09 218 GLY B C 1
ATOM 3834 O O . GLY B 1 202 B 3.823 67.688 105.148 1.00 33.12 218 GLY B O 1
ATOM 3835 N N . LEU B 1 203 ? 3.308 65.542 105.602 1.00 32.89 219 LEU B N 1
ATOM 3836 C CA . LEU B 1 203 ? 4.188 64.981 104.571 1.00 32.82 219 LEU B CA 1
ATOM 3837 C C . LEU B 1 203 ? 3.419 64.527 103.326 1.00 32.41 219 LEU B C 1
ATOM 3838 O O . LEU B 1 203 ? 4.026 64.167 102.318 1.00 32.51 219 LEU B O 1
ATOM 3843 N N . ILE B 1 204 ? 2.089 64.538 103.400 1.00 31.93 220 ILE B N 1
ATOM 3844 C CA . ILE B 1 204 ? 1.244 64.262 102.239 1.00 31.40 220 ILE B CA 1
ATOM 3845 C C . ILE B 1 204 ? -0.159 64.830 102.464 1.00 31.52 220 ILE B C 1
ATOM 3846 O O . ILE B 1 204 ? -0.627 64.897 103.599 1.00 30.80 220 ILE B O 1
ATOM 3851 N N . THR B 1 205 ? -0.813 65.242 101.380 1.00 31.85 221 THR B N 1
ATOM 3852 C CA . THR B 1 205 ? -2.185 65.749 101.437 1.00 32.30 221 THR B CA 1
ATOM 3853 C C . THR B 1 205 ? -3.146 64.705 100.889 1.00 32.70 221 THR B C 1
ATOM 3854 O O . THR B 1 205 ? -2.735 63.790 100.173 1.00 32.29 221 THR B O 1
ATOM 3858 N N . GLN B 1 206 ? -4.428 64.848 101.219 1.00 33.08 222 GLN B N 1
ATOM 3859 C CA . GLN B 1 206 ? -5.457 63.954 100.690 1.00 33.40 222 GLN B CA 1
ATOM 3860 C C . GLN B 1 206 ? -5.534 64.057 99.166 1.00 33.62 222 GLN B C 1
ATOM 3861 O O . GLN B 1 206 ? -5.807 63.067 98.487 1.00 33.33 222 GLN B O 1
ATOM 3867 N N . GLU B 1 207 ? -5.285 65.254 98.640 1.00 33.80 223 GLU B N 1
ATOM 3868 C CA . GLU B 1 207 ? -5.291 65.489 97.197 1.00 34.79 223 GLU B CA 1
ATOM 3869 C C . GLU B 1 207 ? -4.196 64.669 96.510 1.00 33.74 223 GLU B C 1
ATOM 3870 O O . GLU B 1 207 ? -4.427 64.069 95.461 1.00 32.92 223 GLU B O 1
ATOM 3876 N N . GLN B 1 208 ? -3.011 64.645 97.113 1.00 32.78 224 GLN B N 1
ATOM 3877 C CA . GLN B 1 208 ? -1.894 63.854 96.592 1.00 32.05 224 GLN B CA 1
ATOM 3878 C C . GLN B 1 208 ? -2.181 62.352 96.664 1.00 31.16 224 GLN B C 1
ATOM 3879 O O . GLN B 1 208 ? -1.789 61.600 95.772 1.00 31.08 224 GLN B O 1
ATOM 3885 N N . ILE B 1 209 ? -2.873 61.923 97.718 1.00 30.42 225 ILE B N 1
ATOM 3886 C CA . ILE B 1 209 ? -3.303 60.530 97.839 1.00 30.11 225 ILE B CA 1
ATOM 3887 C C . ILE B 1 209 ? -4.313 60.193 96.741 1.00 30.15 225 ILE B C 1
ATOM 3888 O O . ILE B 1 209 ? -4.227 59.132 96.118 1.00 29.46 225 ILE B O 1
ATOM 3893 N N . ASP B 1 210 ? -5.256 61.102 96.498 1.00 29.93 226 ASP B N 1
ATOM 3894 C CA . ASP B 1 210 ? -6.258 60.912 95.446 1.00 30.24 226 ASP B CA 1
ATOM 3895 C C . ASP B 1 210 ? -5.603 60.795 94.069 1.00 29.26 226 ASP B C 1
ATOM 3896 O O . ASP B 1 210 ? -6.012 59.967 93.256 1.00 29.14 226 ASP B O 1
ATOM 3901 N N . GLU B 1 211 ? -4.586 61.616 93.816 1.00 29.04 227 GLU B N 1
ATOM 3902 C CA . GLU B 1 211 ? -3.843 61.566 92.553 1.00 29.47 227 GLU B CA 1
ATOM 3903 C C . GLU B 1 211 ? -3.163 60.207 92.360 1.00 28.65 227 GLU B C 1
ATOM 3904 O O . GLU B 1 211 ? -3.198 59.641 91.266 1.00 28.67 227 GLU B O 1
ATOM 3910 N N . ILE B 1 212 ? -2.550 59.694 93.426 1.00 27.81 228 ILE B N 1
ATOM 3911 C CA . ILE B 1 212 ? -1.869 58.394 93.396 1.00 26.98 228 ILE B CA 1
ATOM 3912 C C . ILE B 1 212 ? -2.855 57.262 93.101 1.00 27.12 228 ILE B C 1
ATOM 3913 O O . ILE B 1 212 ? -2.553 56.357 92.317 1.00 26.42 228 ILE B O 1
ATOM 3918 N N . VAL B 1 213 ? -4.027 57.322 93.730 1.00 27.25 229 VAL B N 1
ATOM 3919 C CA . VAL B 1 213 ? -5.095 56.347 93.490 1.00 27.83 229 VAL B CA 1
ATOM 3920 C C . VAL B 1 213 ? -5.549 56.381 92.027 1.00 28.31 229 VAL B C 1
ATOM 3921 O O . VAL B 1 213 ? -5.726 55.334 91.402 1.00 27.88 229 VAL B O 1
ATOM 3925 N N . CYS B 1 214 ? -5.728 57.585 91.490 1.00 29.16 230 CYS B N 1
ATOM 3926 C CA . CYS B 1 214 ? -6.134 57.762 90.096 1.00 30.08 230 CYS B CA 1
ATOM 3927 C C . CYS B 1 214 ? -5.047 57.272 89.141 1.00 29.05 230 CYS B C 1
ATOM 3928 O O . CYS B 1 214 ? -5.335 56.551 88.185 1.00 28.62 230 CYS B O 1
ATOM 3931 N N . HIS B 1 215 ? -3.804 57.667 89.413 1.00 28.35 231 HIS B N 1
ATOM 3932 C CA . HIS B 1 215 ? -2.645 57.239 88.624 1.00 27.75 231 HIS B CA 1
ATOM 3933 C C . HIS B 1 215 ? -2.601 55.717 88.511 1.00 27.28 231 HIS B C 1
ATOM 3934 O O . HIS B 1 215 ? -2.401 55.172 87.425 1.00 27.25 231 HIS B O 1
ATOM 3941 N N . THR B 1 216 ? -2.798 55.042 89.641 1.00 27.09 232 THR B N 1
ATOM 3942 C CA . THR B 1 216 ? -2.832 53.582 89.691 1.00 27.09 232 THR B CA 1
ATOM 3943 C C . THR B 1 216 ? -3.904 53.004 88.764 1.00 28.04 232 THR B C 1
ATOM 3944 O O . THR B 1 216 ? -3.638 52.067 88.013 1.00 27.01 232 THR B O 1
ATOM 3948 N N . ARG B 1 217 ? -5.110 53.569 88.817 1.00 29.23 233 ARG B N 1
ATOM 3949 C CA . ARG B 1 217 ? -6.224 53.074 88.000 1.00 30.47 233 ARG B CA 1
ATOM 3950 C C . ARG B 1 217 ? -5.979 53.230 86.493 1.00 29.84 233 ARG B C 1
ATOM 3951 O O . ARG B 1 217 ? -6.306 52.334 85.719 1.00 29.97 233 ARG B O 1
ATOM 3959 N N . ILE B 1 218 ? -5.393 54.353 86.087 1.00 29.67 234 ILE B N 1
ATOM 3960 C CA . ILE B 1 218 ? -5.182 54.655 84.660 1.00 30.07 234 ILE B CA 1
ATOM 3961 C C . ILE B 1 218 ? -3.777 54.318 84.139 1.00 29.48 234 ILE B C 1
ATOM 3962 O O . ILE B 1 218 ? -3.464 54.599 82.978 1.00 29.27 234 ILE B O 1
ATOM 3967 N N . ALA B 1 219 ? -2.947 53.711 84.986 1.00 28.69 235 ALA B N 1
ATOM 3968 C CA . ALA B 1 219 ? -1.536 53.463 84.664 1.00 28.10 235 ALA B CA 1
ATOM 3969 C C . ALA B 1 219 ? -1.318 52.713 83.348 1.00 27.70 235 ALA B C 1
ATOM 3970 O O . ALA B 1 219 ? -0.357 52.992 82.634 1.00 26.90 235 ALA B O 1
ATOM 3972 N N . TRP B 1 220 ? -2.203 51.769 83.030 1.00 27.96 236 TRP B N 1
ATOM 3973 C CA . TRP B 1 220 ? -2.055 50.967 81.811 1.00 28.64 236 TRP B CA 1
ATOM 3974 C C . TRP B 1 220 ? -2.067 51.831 80.545 1.00 28.51 236 TRP B C 1
ATOM 3975 O O . TRP B 1 220 ? -1.310 51.568 79.605 1.00 27.76 236 TRP B O 1
ATOM 3986 N N . LYS B 1 221 ? -2.903 52.870 80.539 1.00 28.40 237 LYS B N 1
ATOM 3987 C CA . LYS B 1 221 ? -2.996 53.787 79.401 1.00 28.51 237 LYS B CA 1
ATOM 3988 C C . LYS B 1 221 ? -1.746 54.650 79.264 1.00 27.81 237 LYS B C 1
ATOM 3989 O O . LYS B 1 221 ? -1.306 54.923 78.150 1.00 27.28 237 LYS B O 1
ATOM 3995 N N . GLU B 1 222 ? -1.183 55.080 80.393 1.00 27.55 238 GLU B N 1
ATOM 3996 C CA . GLU B 1 222 ? 0.044 55.884 80.389 1.00 27.66 238 GLU B CA 1
ATOM 3997 C C . GLU B 1 222 ? 1.185 55.145 79.686 1.00 27.34 238 GLU B C 1
ATOM 3998 O O . GLU B 1 222 ? 1.940 55.745 78.923 1.00 27.30 238 GLU B O 1
ATOM 4004 N N . VAL B 1 223 ? 1.302 53.846 79.953 1.00 26.81 239 VAL B N 1
ATOM 4005 C CA . VAL B 1 223 ? 2.316 53.011 79.308 1.00 26.76 239 VAL B CA 1
ATOM 4006 C C . VAL B 1 223 ? 1.976 52.817 77.831 1.00 26.52 239 VAL B C 1
ATOM 4007 O O . VAL B 1 223 ? 2.791 53.110 76.960 1.00 26.57 239 VAL B O 1
ATOM 4011 N N . ALA B 1 224 ? 0.763 52.337 77.565 1.00 27.07 240 ALA B N 1
ATOM 4012 C CA . ALA B 1 224 ? 0.322 52.012 76.205 1.00 27.83 240 ALA B CA 1
ATOM 4013 C C . ALA B 1 224 ? 0.378 53.203 75.242 1.00 28.63 240 ALA B C 1
ATOM 4014 O O . ALA B 1 224 ? 0.789 53.050 74.093 1.00 29.12 240 ALA B O 1
ATOM 4016 N N . ASP B 1 225 ? -0.025 54.381 75.713 1.00 29.26 241 ASP B N 1
ATOM 4017 C CA . ASP B 1 225 ? 0.015 55.597 74.893 1.00 29.76 241 ASP B CA 1
ATOM 4018 C C . ASP B 1 225 ? 1.430 55.964 74.452 1.00 30.08 241 ASP B C 1
ATOM 4019 O O . ASP B 1 225 ? 1.607 56.596 73.411 1.00 30.00 241 ASP B O 1
ATOM 4024 N N . ASN B 1 226 ? 2.427 55.582 75.248 1.00 29.97 242 ASN B N 1
ATOM 4025 C CA . ASN B 1 226 ? 3.827 55.867 74.928 1.00 30.25 242 ASN B CA 1
ATOM 4026 C C . ASN B 1 226 ? 4.495 54.780 74.080 1.00 30.63 242 ASN B C 1
ATOM 4027 O O . ASN B 1 226 ? 5.304 55.090 73.207 1.00 30.20 242 ASN B O 1
ATOM 4032 N N . LEU B 1 227 ? 4.158 53.517 74.333 1.00 31.74 243 LEU B N 1
ATOM 4033 C CA . LEU B 1 227 ? 4.717 52.400 73.558 1.00 33.41 243 LEU B CA 1
ATOM 4034 C C . LEU B 1 227 ? 4.312 52.453 72.080 1.00 35.91 243 LEU B C 1
ATOM 4035 O O . LEU B 1 227 ? 5.106 52.093 71.206 1.00 36.09 243 LEU B O 1
ATOM 4040 N N . LYS B 1 228 A 3.082 52.891 71.813 1.00 38.67 244 LYS B N 1
ATOM 4041 C CA . LYS B 1 228 A 2.581 53.085 70.445 1.00 41.97 244 LYS B CA 1
ATOM 4042 C C . LYS B 1 228 A 2.732 51.828 69.579 1.00 42.93 244 LYS B C 1
ATOM 4043 O O . LYS B 1 228 A 3.133 51.903 68.418 1.00 45.12 244 LYS B O 1
ATOM 4049 N N . THR B 1 229 B 2.396 50.681 70.160 1.00 42.91 244 THR B N 1
ATOM 4050 C CA . THR B 1 229 B 2.543 49.380 69.496 1.00 42.22 244 THR B CA 1
ATOM 4051 C C . THR B 1 229 B 1.756 48.278 70.215 1.00 39.82 244 THR B C 1
ATOM 4052 O O . THR B 1 229 B 1.220 47.376 69.569 1.00 41.21 244 THR B O 1
ATOM 4056 N N . GLY B 1 230 C 1.718 48.339 71.544 1.00 35.46 244 GLY B N 1
ATOM 4057 C CA . GLY B 1 230 C 0.863 47.461 72.339 1.00 32.89 244 GLY B CA 1
ATOM 4058 C C . GLY B 1 230 C 0.740 47.945 73.773 1.00 30.16 244 GLY B C 1
ATOM 4059 O O . GLY B 1 230 C 0.931 49.128 74.056 1.00 30.18 244 GLY B O 1
ATOM 4060 N N . THR B 1 231 ? 0.428 47.027 74.680 1.00 27.68 245 THR B N 1
ATOM 4061 C CA . THR B 1 231 ? 0.302 47.350 76.101 1.00 26.19 245 THR B CA 1
ATOM 4062 C C . THR B 1 231 ? 1.596 47.013 76.856 1.00 25.05 245 THR B C 1
ATOM 4063 O O . THR B 1 231 ? 2.555 46.523 76.257 1.00 24.72 245 THR B O 1
ATOM 4067 N N . ALA B 1 232 ? 1.629 47.300 78.159 1.00 23.41 246 ALA B N 1
ATOM 4068 C CA . ALA B 1 232 ? 2.802 47.010 78.996 1.00 22.28 246 ALA B CA 1
ATOM 4069 C C . ALA B 1 232 ? 3.160 45.530 78.933 1.00 21.40 246 ALA B C 1
ATOM 4070 O O . ALA B 1 232 ? 2.282 44.685 78.769 1.00 21.04 246 ALA B O 1
ATOM 4072 N N . TYR B 1 233 ? 4.446 45.212 79.057 1.00 20.60 247 TYR B N 1
ATOM 4073 C CA . TYR B 1 233 ? 4.882 43.812 78.975 1.00 20.10 247 TYR B CA 1
ATOM 4074 C C . TYR B 1 233 ? 6.116 43.431 79.808 1.00 19.51 247 TYR B C 1
ATOM 4075 O O . TYR B 1 233 ? 6.328 42.248 80.066 1.00 19.60 247 TYR B O 1
ATOM 4084 N N . PHE B 1 234 ? 6.915 44.407 80.227 1.00 18.80 248 PHE B N 1
ATOM 4085 C CA . PHE B 1 234 ? 8.043 44.138 81.123 1.00 18.61 248 PHE B CA 1
ATOM 4086 C C . PHE B 1 234 ? 7.566 43.812 82.538 1.00 18.27 248 PHE B C 1
ATOM 4087 O O . PHE B 1 234 ? 7.952 42.792 83.107 1.00 18.04 248 PHE B O 1
ATOM 4095 N N . ALA B 1 235 ? 6.725 44.681 83.095 1.00 18.06 249 ALA B N 1
ATOM 4096 C CA . ALA B 1 235 ? 6.202 44.495 84.455 1.00 17.96 249 ALA B CA 1
ATOM 4097 C C . ALA B 1 235 ? 5.183 43.359 84.566 1.00 17.91 249 ALA B C 1
ATOM 4098 O O . ALA B 1 235 ? 5.230 42.594 85.529 1.00 17.76 249 ALA B O 1
ATOM 4100 N N . PRO B 1 236 ? 4.257 43.237 83.591 1.00 18.14 250 PRO B N 1
ATOM 4101 C CA . PRO B 1 236 ? 3.344 42.091 83.632 1.00 18.11 250 PRO B CA 1
ATOM 4102 C C . PRO B 1 236 ? 4.062 40.738 83.605 1.00 18.12 250 PRO B C 1
ATOM 4103 O O . PRO B 1 236 ? 3.649 39.809 84.301 1.00 18.24 250 PRO B O 1
ATOM 4107 N N . ALA B 1 237 ? 5.133 40.640 82.819 1.00 18.02 251 ALA B N 1
ATOM 4108 C CA . ALA B 1 237 ? 5.947 39.423 82.764 1.00 17.94 251 ALA B CA 1
ATOM 4109 C C . ALA B 1 237 ? 6.580 39.131 84.119 1.00 17.72 251 ALA B C 1
ATOM 4110 O O . ALA B 1 237 ? 6.484 38.014 84.621 1.00 18.03 251 ALA B O 1
ATOM 4112 N N . ALA B 1 238 ? 7.217 40.142 84.706 1.00 17.89 252 ALA B N 1
ATOM 4113 C CA . ALA B 1 238 ? 7.872 40.003 86.008 1.00 17.86 252 ALA B CA 1
ATOM 4114 C C . ALA B 1 238 ? 6.893 39.576 87.100 1.00 18.12 252 ALA B C 1
ATOM 4115 O O . ALA B 1 238 ? 7.228 38.746 87.950 1.00 17.67 252 ALA B O 1
ATOM 4117 N N . ALA B 1 239 ? 5.687 40.141 87.065 1.00 18.12 253 ALA B N 1
ATOM 4118 C CA . ALA B 1 239 ? 4.644 39.815 88.039 1.00 18.39 253 ALA B CA 1
ATOM 4119 C C . ALA B 1 239 ? 4.255 38.340 87.975 1.00 18.39 253 ALA B C 1
ATOM 4120 O O . ALA B 1 239 ? 4.128 37.681 89.003 1.00 18.09 253 ALA B O 1
ATOM 4122 N N . ALA B 1 240 ? 4.073 37.830 86.760 1.00 18.80 254 ALA B N 1
ATOM 4123 C CA . ALA B 1 240 ? 3.724 36.425 86.553 1.00 18.92 254 ALA B CA 1
ATOM 4124 C C . ALA B 1 240 ? 4.816 35.492 87.074 1.00 19.00 254 ALA B C 1
ATOM 4125 O O . ALA B 1 240 ? 4.519 34.433 87.627 1.00 18.91 254 ALA B O 1
ATOM 4127 N N . VAL B 1 241 ? 6.075 35.891 86.897 1.00 19.24 255 VAL B N 1
ATOM 4128 C CA . VAL B 1 241 ? 7.209 35.105 87.391 1.00 19.42 255 VAL B CA 1
ATOM 4129 C C . VAL B 1 241 ? 7.217 35.061 88.920 1.00 19.60 255 VAL B C 1
ATOM 4130 O O . VAL B 1 241 ? 7.456 34.005 89.504 1.00 19.62 255 VAL B O 1
ATOM 4134 N N . LYS B 1 242 ? 6.943 36.193 89.566 1.00 20.00 256 LYS B N 1
ATOM 4135 C CA . LYS B 1 242 ? 6.859 36.226 91.032 1.00 20.50 256 LYS B CA 1
ATOM 4136 C C . LYS B 1 242 ? 5.774 35.281 91.554 1.00 20.16 256 LYS B C 1
ATOM 4137 O O . LYS B 1 242 ? 5.948 34.653 92.593 1.00 19.85 256 LYS B O 1
ATOM 4143 N N . MET B 1 243 ? 4.663 35.178 90.826 1.00 19.83 257 MET B N 1
ATOM 4144 C CA . MET B 1 243 ? 3.588 34.252 91.188 1.00 19.86 257 MET B CA 1
ATOM 4145 C C . MET B 1 243 ? 4.013 32.797 90.984 1.00 19.56 257 MET B C 1
ATOM 4146 O O . MET B 1 243 ? 3.698 31.933 91.802 1.00 19.51 257 MET B O 1
ATOM 4151 N N . ALA B 1 244 ? 4.726 32.531 89.892 1.00 19.59 258 ALA B N 1
ATOM 4152 C CA . ALA B 1 244 ? 5.263 31.195 89.627 1.00 19.79 258 ALA B CA 1
ATOM 4153 C C . ALA B 1 244 ? 6.282 30.773 90.690 1.00 20.04 258 ALA B C 1
ATOM 4154 O O . ALA B 1 244 ? 6.295 29.615 91.110 1.00 19.74 258 ALA B O 1
ATOM 4156 N N . GLU B 1 245 ? 7.124 31.719 91.113 1.00 20.66 259 GLU B N 1
ATOM 4157 C CA . GLU B 1 245 ? 8.092 31.498 92.196 1.00 21.20 259 GLU B CA 1
ATOM 4158 C C . GLU B 1 245 ? 7.413 31.067 93.491 1.00 20.73 259 GLU B C 1
ATOM 4159 O O . GLU B 1 245 ? 7.853 30.127 94.151 1.00 20.53 259 GLU B O 1
ATOM 4165 N N . ALA B 1 246 ? 6.354 31.783 93.860 1.00 20.33 260 ALA B N 1
ATOM 4166 C CA . ALA B 1 246 ? 5.607 31.487 95.081 1.00 20.09 260 ALA B CA 1
ATOM 4167 C C . ALA B 1 246 ? 5.110 30.042 95.085 1.00 20.07 260 ALA B C 1
ATOM 4168 O O . ALA B 1 246 ? 5.197 29.353 96.105 1.00 19.71 260 ALA B O 1
ATOM 4170 N N . TYR B 1 247 ? 4.607 29.587 93.938 1.00 20.14 261 TYR B N 1
ATOM 4171 C CA . TYR B 1 247 ? 4.137 28.211 93.786 1.00 20.31 261 TYR B CA 1
ATOM 4172 C C . TYR B 1 247 ? 5.289 27.202 93.836 1.00 20.23 261 TYR B C 1
ATOM 4173 O O . TYR B 1 247 ? 5.292 26.298 94.672 1.00 20.15 261 TYR B O 1
ATOM 4182 N N . LEU B 1 248 ? 6.261 27.367 92.942 1.00 20.16 262 LEU B N 1
ATOM 4183 C CA . LEU B 1 248 ? 7.362 26.406 92.793 1.00 20.49 262 LEU B CA 1
ATOM 4184 C C . LEU B 1 248 ? 8.245 26.282 94.038 1.00 20.75 262 LEU B C 1
ATOM 4185 O O . LEU B 1 248 ? 8.771 25.206 94.317 1.00 20.79 262 LEU B O 1
ATOM 4190 N N . LYS B 1 249 ? 8.404 27.375 94.778 1.00 21.23 263 LYS B N 1
ATOM 4191 C CA . LYS B 1 249 ? 9.216 27.366 95.997 1.00 21.82 263 LYS B CA 1
ATOM 4192 C C . LYS B 1 249 ? 8.386 27.260 97.282 1.00 21.43 263 LYS B C 1
ATOM 4193 O O . LYS B 1 249 ? 8.937 27.317 98.378 1.00 20.79 263 LYS B O 1
ATOM 4199 N N . ASP B 1 250 ? 7.070 27.095 97.148 1.00 21.53 264 ASP B N 1
ATOM 4200 C CA . ASP B 1 250 ? 6.177 26.934 98.303 1.00 21.58 264 ASP B CA 1
ATOM 4201 C C . ASP B 1 250 ? 6.393 28.049 99.329 1.00 21.36 264 ASP B C 1
ATOM 4202 O O . ASP B 1 250 ? 6.551 27.793 100.521 1.00 21.38 264 ASP B O 1
ATOM 4207 N N . LYS B 1 251 ? 6.392 29.290 98.854 1.00 21.74 265 LYS B N 1
ATOM 4208 C CA . LYS B 1 251 ? 6.757 30.436 99.689 1.00 21.95 265 LYS B CA 1
ATOM 4209 C C . LYS B 1 251 ? 5.738 30.801 100.771 1.00 21.70 265 LYS B C 1
ATOM 4210 O O . LYS B 1 251 ? 6.104 31.419 101.769 1.00 20.80 265 LYS B O 1
ATOM 4216 N N . LYS B 1 252 ? 4.473 30.432 100.572 1.00 21.46 266 LYS B N 1
ATOM 4217 C CA . LYS B 1 252 ? 3.378 30.943 101.404 1.00 21.52 266 LYS B CA 1
ATOM 4218 C C . LYS B 1 252 ? 3.402 32.475 101.365 1.00 21.41 266 LYS B C 1
ATOM 4219 O O . LYS B 1 252 ? 3.284 33.143 102.394 1.00 20.75 266 LYS B O 1
ATOM 4225 N N . ALA B 1 253 ? 3.571 33.019 100.163 1.00 21.78 267 ALA B N 1
ATOM 4226 C CA . ALA B 1 253 ? 3.708 34.454 99.970 1.00 22.34 267 ALA B CA 1
ATOM 4227 C C . ALA B 1 253 ? 2.336 35.096 99.834 1.00 22.91 267 ALA B C 1
ATOM 4228 O O . ALA B 1 253 ? 1.421 34.491 99.280 1.00 23.05 267 ALA B O 1
ATOM 4230 N N . VAL B 1 254 ? 2.201 36.317 100.346 1.00 23.27 268 VAL B N 1
ATOM 4231 C CA . VAL B 1 254 ? 0.987 37.103 100.140 1.00 23.90 268 VAL B CA 1
ATOM 4232 C C . VAL B 1 254 ? 1.006 37.661 98.721 1.00 23.86 268 VAL B C 1
ATOM 4233 O O . VAL B 1 254 ? 1.840 38.503 98.388 1.00 24.38 268 VAL B O 1
ATOM 4237 N N . VAL B 1 255 ? 0.083 37.186 97.892 1.00 23.39 269 VAL B N 1
ATOM 4238 C CA . VAL B 1 255 ? 0.058 37.536 96.482 1.00 23.28 269 VAL B CA 1
ATOM 4239 C C . VAL B 1 255 ? -1.323 38.068 96.108 1.00 23.52 269 VAL B C 1
ATOM 4240 O O . VAL B 1 255 ? -2.289 37.299 96.067 1.00 23.51 269 VAL B O 1
ATOM 4244 N N . PRO B 1 256 ? -1.430 39.387 95.856 1.00 23.49 270 PRO B N 1
ATOM 4245 C CA . PRO B 1 256 ? -2.690 39.887 95.311 1.00 23.65 270 PRO B CA 1
ATOM 4246 C C . PRO B 1 256 ? -2.874 39.389 93.879 1.00 23.79 270 PRO B C 1
ATOM 4247 O O . PRO B 1 256 ? -2.043 39.671 93.016 1.00 23.52 270 PRO B O 1
ATOM 4251 N N . CYS B 1 257 ? -3.935 38.620 93.650 1.00 23.91 271 CYS B N 1
ATOM 4252 C CA . CYS B 1 257 ? -4.217 38.059 92.331 1.00 24.04 271 CYS B CA 1
ATOM 4253 C C . CYS B 1 257 ? -5.705 37.751 92.179 1.00 24.50 271 CYS B C 1
ATOM 4254 O O . CYS B 1 257 ? -6.447 37.726 93.164 1.00 23.77 271 CYS B O 1
ATOM 4257 N N . SER B 1 258 ? -6.135 37.534 90.939 1.00 25.21 272 SER B N 1
ATOM 4258 C CA . SER B 1 258 ? -7.527 37.191 90.664 1.00 26.20 272 SER B CA 1
ATOM 4259 C C . SER B 1 258 ? -7.763 35.729 91.037 1.00 26.38 272 SER B C 1
ATOM 4260 O O . SER B 1 258 ? -7.367 34.821 90.305 1.00 26.64 272 SER B O 1
ATOM 4263 N N . ALA B 1 259 ? -8.389 35.517 92.193 1.00 26.87 273 ALA B N 1
ATOM 4264 C CA . ALA B 1 259 ? -8.598 34.179 92.746 1.00 27.81 273 ALA B CA 1
ATOM 4265 C C . ALA B 1 259 ? -10.067 33.943 93.089 1.00 28.93 273 ALA B C 1
ATOM 4266 O O . ALA B 1 259 ? -10.837 34.892 93.263 1.00 28.99 273 ALA B O 1
ATOM 4268 N N . PHE B 1 260 ? -10.442 32.670 93.192 1.00 30.37 274 PHE B N 1
ATOM 4269 C CA . PHE B 1 260 ? -11.826 32.295 93.469 1.00 31.90 274 PHE B CA 1
ATOM 4270 C C . PHE B 1 260 ? -12.178 32.564 94.929 1.00 32.65 274 PHE B C 1
ATOM 4271 O O . PHE B 1 260 ? -11.804 31.801 95.821 1.00 32.46 274 PHE B O 1
ATOM 4279 N N . CYS B 1 261 ? -12.895 33.662 95.157 1.00 34.19 275 CYS B N 1
ATOM 4280 C CA . CYS B 1 261 ? -13.272 34.096 96.496 1.00 35.77 275 CYS B CA 1
ATOM 4281 C C . CYS B 1 261 ? -14.700 33.642 96.802 1.00 37.66 275 CYS B C 1
ATOM 4282 O O . CYS B 1 261 ? -15.644 34.069 96.132 1.00 37.85 275 CYS B O 1
ATOM 4285 N N . SER B 1 262 ? -14.852 32.779 97.807 1.00 39.84 276 SER B N 1
ATOM 4286 C CA . SER B 1 262 ? -16.155 32.176 98.131 1.00 41.58 276 SER B CA 1
ATOM 4287 C C . SER B 1 262 ? -16.699 32.495 99.529 1.00 42.50 276 SER B C 1
ATOM 4288 O O . SER B 1 262 ? -17.899 32.359 99.758 1.00 43.33 276 SER B O 1
ATOM 4291 N N . ASN B 1 263 ? -15.836 32.900 100.461 1.00 43.09 277 ASN B N 1
ATOM 4292 C CA . ASN B 1 263 ? -16.272 33.206 101.832 1.00 43.24 277 ASN B CA 1
ATOM 4293 C C . ASN B 1 263 ? -15.564 34.423 102.434 1.00 41.56 277 ASN B C 1
ATOM 4294 O O . ASN B 1 263 ? -15.310 34.469 103.641 1.00 41.57 277 ASN B O 1
ATOM 4299 N N . HIS B 1 264 ? -15.248 35.405 101.591 1.00 39.84 278 HIS B N 1
ATOM 4300 C CA . HIS B 1 264 ? -14.641 36.660 102.042 1.00 38.48 278 HIS B CA 1
ATOM 4301 C C . HIS B 1 264 ? -15.177 37.821 101.215 1.00 37.59 278 HIS B C 1
ATOM 4302 O O . HIS B 1 264 ? -15.701 37.617 100.122 1.00 37.18 278 HIS B O 1
ATOM 4309 N N . TYR B 1 265 ? -15.047 39.033 101.751 1.00 36.79 279 TYR B N 1
ATOM 4310 C CA . TYR B 1 265 ? -15.430 40.266 101.051 1.00 36.90 279 TYR B CA 1
ATOM 4311 C C . TYR B 1 265 ? -16.896 40.301 100.579 1.00 37.84 279 TYR B C 1
ATOM 4312 O O . TYR B 1 265 ? -17.224 40.964 99.591 1.00 37.68 279 TYR B O 1
ATOM 4321 N N . GLY B 1 266 ? -17.769 39.597 101.296 1.00 38.94 280 GLY B N 1
ATOM 4322 C CA . GLY B 1 266 ? -19.200 39.592 100.999 1.00 40.12 280 GLY B CA 1
ATOM 4323 C C . GLY B 1 266 ? -19.585 39.044 99.635 1.00 40.89 280 GLY B C 1
ATOM 4324 O O . GLY B 1 266 ? -20.565 39.499 99.044 1.00 41.87 280 GLY B O 1
ATOM 4325 N N . VAL B 1 267 ? -18.816 38.078 99.133 1.00 41.25 281 VAL B N 1
ATOM 4326 C CA . VAL B 1 267 ? -19.140 37.389 97.878 1.00 41.49 281 VAL B CA 1
ATOM 4327 C C . VAL B 1 267 ? -19.143 35.881 98.101 1.00 41.88 281 VAL B C 1
ATOM 4328 O O . VAL B 1 267 ? -18.555 35.394 99.068 1.00 42.40 281 VAL B O 1
ATOM 4332 N N . LYS B 1 268 ? -19.797 35.147 97.203 1.00 42.90 282 LYS B N 1
ATOM 4333 C CA . LYS B 1 268 ? -20.017 33.711 97.390 1.00 43.41 282 LYS B CA 1
ATOM 4334 C C . LYS B 1 268 ? -19.648 32.882 96.157 1.00 42.56 282 LYS B C 1
ATOM 4335 O O . LYS B 1 268 ? -20.416 32.021 95.724 1.00 43.92 282 LYS B O 1
ATOM 4341 N N . GLY B 1 269 ? -18.465 33.142 95.605 1.00 41.31 283 GLY B N 1
ATOM 4342 C CA . GLY B 1 269 ? -17.927 32.354 94.493 1.00 39.55 283 GLY B CA 1
ATOM 4343 C C . GLY B 1 269 ? -17.702 33.186 93.248 1.00 38.32 283 GLY B C 1
ATOM 4344 O O . GLY B 1 269 ? -18.457 33.082 92.278 1.00 38.30 283 GLY B O 1
ATOM 4345 N N . ILE B 1 270 ? -16.655 34.008 93.275 1.00 36.03 285 ILE B N 1
ATOM 4346 C CA . ILE B 1 270 ? -16.310 34.871 92.147 1.00 34.69 285 ILE B CA 1
ATOM 4347 C C . ILE B 1 270 ? -14.794 35.059 92.050 1.00 33.36 285 ILE B C 1
ATOM 4348 O O . ILE B 1 270 ? -14.105 35.160 93.069 1.00 33.20 285 ILE B O 1
ATOM 4353 N N . TYR B 1 271 ? -14.288 35.095 90.818 1.00 31.68 286 TYR B N 1
ATOM 4354 C CA . TYR B 1 271 ? -12.886 35.422 90.562 1.00 30.33 286 TYR B CA 1
ATOM 4355 C C . TYR B 1 271 ? -12.691 36.932 90.547 1.00 29.70 286 TYR B C 1
ATOM 4356 O O . TYR B 1 271 ? -13.188 37.619 89.657 1.00 29.61 286 TYR B O 1
ATOM 4365 N N . MET B 1 272 ? -11.973 37.443 91.542 1.00 29.16 287 MET B N 1
ATOM 4366 C CA . MET B 1 272 ? -11.617 38.860 91.593 1.00 28.73 287 MET B CA 1
ATOM 4367 C C . MET B 1 272 ? -10.305 39.049 92.347 1.00 27.33 287 MET B C 1
ATOM 4368 O O . MET B 1 272 ? -9.831 38.134 93.021 1.00 26.66 287 MET B O 1
ATOM 4373 N N . GLY B 1 273 ? -9.732 40.242 92.232 1.00 26.61 288 GLY B N 1
ATOM 4374 C CA . GLY B 1 273 ? -8.477 40.566 92.903 1.00 26.47 288 GLY B CA 1
ATOM 4375 C C . GLY B 1 273 ? -8.606 40.559 94.415 1.00 26.08 288 GLY B C 1
ATOM 4376 O O . GLY B 1 273 ? -9.382 41.333 94.980 1.00 26.04 288 GLY B O 1
ATOM 4377 N N . VAL B 1 274 ? -7.857 39.667 95.062 1.00 25.67 289 VAL B N 1
ATOM 4378 C CA . VAL B 1 274 ? -7.808 39.579 96.522 1.00 25.71 289 VAL B CA 1
ATOM 4379 C C . VAL B 1 274 ? -6.397 39.202 96.986 1.00 25.87 289 VAL B C 1
ATOM 4380 O O . VAL B 1 274 ? -5.633 38.616 96.212 1.00 25.44 289 VAL B O 1
ATOM 4384 N N . PRO B 1 275 ? -6.048 39.527 98.248 1.00 25.80 290 PRO B N 1
ATOM 4385 C CA . PRO B 1 275 ? -4.757 39.080 98.779 1.00 25.68 290 PRO B CA 1
ATOM 4386 C C . PRO B 1 275 ? -4.789 37.598 99.154 1.00 25.48 290 PRO B C 1
ATOM 4387 O O . PRO B 1 275 ? -5.466 37.215 100.111 1.00 26.57 290 PRO B O 1
ATOM 4391 N N . THR B 1 276 ? -4.079 36.776 98.384 1.00 24.76 291 THR B N 1
ATOM 4392 C CA . THR B 1 276 ? -4.026 35.336 98.618 1.00 24.11 291 THR B CA 1
ATOM 4393 C C . THR B 1 276 ? -2.713 34.931 99.269 1.00 23.91 291 THR B C 1
ATOM 4394 O O . THR B 1 276 ? -1.771 35.716 99.314 1.00 23.29 291 THR B O 1
ATOM 4398 N N . ILE B 1 277 ? -2.677 33.700 99.773 1.00 23.62 292 ILE B N 1
ATOM 4399 C CA . ILE B 1 277 ? -1.435 33.030 100.136 1.00 24.00 292 ILE B CA 1
ATOM 4400 C C . ILE B 1 277 ? -1.200 31.935 99.102 1.00 23.65 292 ILE B C 1
ATOM 4401 O O . ILE B 1 277 ? -2.044 31.050 98.931 1.00 23.42 292 ILE B O 1
ATOM 4406 N N . ILE B 1 278 ? -0.065 32.003 98.410 1.00 23.21 293 ILE B N 1
ATOM 4407 C CA . ILE B 1 278 ? 0.284 31.011 97.396 1.00 22.93 293 ILE B CA 1
ATOM 4408 C C . ILE B 1 278 ? 1.448 30.138 97.857 1.00 23.13 293 ILE B C 1
ATOM 4409 O O . ILE B 1 278 ? 2.495 30.642 98.275 1.00 22.48 293 ILE B O 1
ATOM 4414 N N . GLY B 1 279 ? 1.240 28.826 97.778 1.00 23.38 294 GLY B N 1
ATOM 4415 C CA . GLY B 1 279 ? 2.278 27.839 98.053 1.00 24.03 294 GLY B CA 1
ATOM 4416 C C . GLY B 1 279 ? 2.159 26.679 97.084 1.00 24.58 294 GLY B C 1
ATOM 4417 O O . GLY B 1 279 ? 1.573 26.820 96.009 1.00 24.45 294 GLY B O 1
ATOM 4418 N N . LYS B 1 280 ? 2.692 25.525 97.477 1.00 25.58 295 LYS B N 1
ATOM 4419 C CA . LYS B 1 280 ? 2.741 24.346 96.600 1.00 26.69 295 LYS B CA 1
ATOM 4420 C C . LYS B 1 280 ? 1.374 23.744 96.248 1.00 27.38 295 LYS B C 1
ATOM 4421 O O . LYS B 1 280 ? 1.281 22.939 95.322 1.00 27.10 295 LYS B O 1
ATOM 4427 N N . ASN B 1 281 ? 0.328 24.119 96.983 1.00 28.29 296 ASN B N 1
ATOM 4428 C CA . ASN B 1 281 ? -1.035 23.676 96.677 1.00 28.90 296 ASN B CA 1
ATOM 4429 C C . ASN B 1 281 ? -1.847 24.731 95.916 1.00 28.75 296 ASN B C 1
ATOM 4430 O O . ASN B 1 281 ? -3.071 24.627 95.822 1.00 28.99 296 ASN B O 1
ATOM 4435 N N . GLY B 1 282 ? -1.163 25.734 95.363 1.00 27.80 297 GLY B N 1
ATOM 4436 C CA . GLY B 1 282 ? -1.812 26.795 94.597 1.00 27.42 297 GLY B CA 1
ATOM 4437 C C . GLY B 1 282 ? -2.250 27.930 95.499 1.00 27.22 297 GLY B C 1
ATOM 4438 O O . GLY B 1 282 ? -1.491 28.361 96.366 1.00 26.46 297 GLY B O 1
ATOM 4439 N N . VAL B 1 283 ? -3.472 28.417 95.288 1.00 26.81 298 VAL B N 1
ATOM 4440 C CA . VAL B 1 283 ? -4.071 29.424 96.162 1.00 26.94 298 VAL B CA 1
ATOM 4441 C C . VAL B 1 283 ? -4.544 28.717 97.432 1.00 27.06 298 VAL B C 1
ATOM 4442 O O . VAL B 1 283 ? -5.564 28.026 97.424 1.00 26.54 298 VAL B O 1
ATOM 4446 N N . GLU B 1 284 ? -3.792 28.892 98.516 1.00 26.91 299 GLU B N 1
ATOM 4447 C CA . GLU B 1 284 ? -4.018 28.144 99.753 1.00 27.37 299 GLU B CA 1
ATOM 4448 C C . GLU B 1 284 ? -4.901 28.883 100.760 1.00 27.98 299 GLU B C 1
ATOM 4449 O O . GLU B 1 284 ? -5.466 28.261 101.660 1.00 27.83 299 GLU B O 1
ATOM 4455 N N . ASP B 1 285 ? -5.021 30.200 100.611 1.00 29.01 301 ASP B N 1
ATOM 4456 C CA . ASP B 1 285 ? -5.826 31.006 101.528 1.00 30.10 301 ASP B CA 1
ATOM 4457 C C . ASP B 1 285 ? -6.104 32.390 100.945 1.00 29.59 301 ASP B C 1
ATOM 4458 O O . ASP B 1 285 ? -5.454 32.810 99.985 1.00 29.20 301 ASP B O 1
ATOM 4463 N N . ILE B 1 286 ? -7.078 33.087 101.528 1.00 29.00 302 ILE B N 1
ATOM 4464 C CA . ILE B 1 286 ? -7.382 34.473 101.164 1.00 29.20 302 ILE B CA 1
ATOM 4465 C C . ILE B 1 286 ? -7.452 35.319 102.434 1.00 29.44 302 ILE B C 1
ATOM 4466 O O . ILE B 1 286 ? -8.165 34.970 103.377 1.00 29.04 302 ILE B O 1
ATOM 4471 N N . LEU B 1 287 ? -6.708 36.423 102.450 1.00 29.73 303 LEU B N 1
ATOM 4472 C CA . LEU B 1 287 ? -6.684 37.330 103.596 1.00 30.45 303 LEU B CA 1
ATOM 4473 C C . LEU B 1 287 ? -7.787 38.376 103.485 1.00 31.03 303 LEU B C 1
ATOM 4474 O O . LEU B 1 287 ? -8.124 38.817 102.383 1.00 30.37 303 LEU B O 1
ATOM 4479 N N . GLU B 1 288 ? -8.333 38.769 104.636 1.00 31.72 304 GLU B N 1
ATOM 4480 C CA . GLU B 1 288 ? -9.412 39.754 104.707 1.00 32.53 304 GLU B CA 1
ATOM 4481 C C . GLU B 1 288 ? -8.877 41.097 105.188 1.00 31.90 304 GLU B C 1
ATOM 4482 O O . GLU B 1 288 ? -8.566 41.257 106.371 1.00 31.98 304 GLU B O 1
ATOM 4488 N N . LEU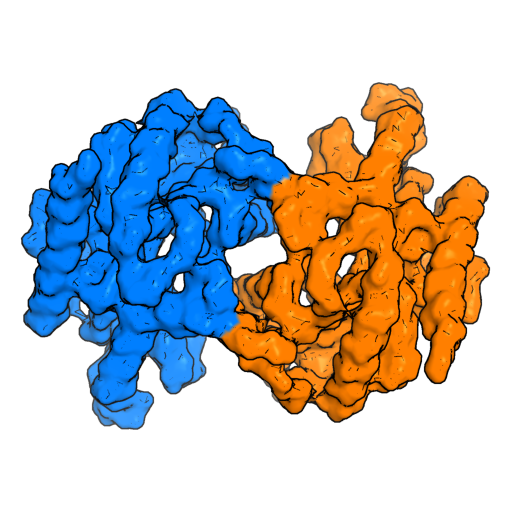 B 1 289 ? -8.771 42.056 104.270 1.00 31.58 305 LEU B N 1
ATOM 4489 C CA . LEU B 1 289 ? -8.328 43.408 104.607 1.00 31.59 305 LEU B CA 1
ATOM 4490 C C . LEU B 1 289 ? -9.397 44.148 105.410 1.00 32.32 305 LEU B C 1
ATOM 4491 O O . LEU B 1 289 ? -10.590 43.878 105.270 1.00 31.69 305 LEU B O 1
ATOM 4496 N N . ASP B 1 290 ? -8.950 45.079 106.247 1.00 33.20 306 ASP B N 1
ATOM 4497 C CA . ASP B 1 290 ? -9.838 45.899 107.065 1.00 34.71 306 ASP B CA 1
ATOM 4498 C C . ASP B 1 290 ? -10.266 47.128 106.260 1.00 34.43 306 ASP B C 1
ATOM 4499 O O . ASP B 1 290 ? -9.746 48.227 106.455 1.00 35.32 306 ASP B O 1
ATOM 4504 N N . LEU B 1 291 ? -11.217 46.928 105.354 1.00 33.91 307 LEU B N 1
ATOM 4505 C CA . LEU B 1 291 ? -11.665 47.986 104.448 1.00 33.86 307 LEU B CA 1
ATOM 4506 C C . LEU B 1 291 ? -12.638 48.946 105.122 1.00 34.17 307 LEU B C 1
ATOM 4507 O O . LEU B 1 291 ? -13.444 48.540 105.960 1.00 34.03 307 LEU B O 1
ATOM 4512 N N . THR B 1 292 ? -12.564 50.218 104.736 1.00 34.63 308 THR B N 1
ATOM 4513 C CA . THR B 1 292 ? -13.495 51.237 105.215 1.00 35.11 308 THR B CA 1
ATOM 4514 C C . THR B 1 292 ? -14.838 51.077 104.499 1.00 35.22 308 THR B C 1
ATOM 4515 O O . THR B 1 292 ? -14.918 50.379 103.486 1.00 34.98 308 THR B O 1
ATOM 4519 N N . PRO B 1 293 ? -15.900 51.724 105.018 1.00 35.16 309 PRO B N 1
ATOM 4520 C CA . PRO B 1 293 ? -17.191 51.695 104.321 1.00 34.81 309 PRO B CA 1
ATOM 4521 C C . PRO B 1 293 ? -17.120 52.175 102.865 1.00 34.31 309 PRO B C 1
ATOM 4522 O O . PRO B 1 293 ? -17.750 51.577 101.994 1.00 33.87 309 PRO B O 1
ATOM 4526 N N . LEU B 1 294 ? -16.357 53.238 102.611 1.00 34.12 310 LEU B N 1
ATOM 4527 C CA . LEU B 1 294 ? -16.153 53.737 101.248 1.00 34.13 310 LEU B CA 1
ATOM 4528 C C . LEU B 1 294 ? -15.489 52.681 100.363 1.00 34.46 310 LEU B C 1
ATOM 4529 O O . LEU B 1 294 ? -15.913 52.456 99.228 1.00 34.56 310 LEU B O 1
ATOM 4534 N N . GLU B 1 295 ? -14.449 52.039 100.891 1.00 34.19 311 GLU B N 1
ATOM 4535 C CA . GLU B 1 295 ? -13.729 50.996 100.158 1.00 34.00 311 GLU B CA 1
ATOM 4536 C C . GLU B 1 295 ? -14.597 49.758 99.914 1.00 34.57 311 GLU B C 1
ATOM 4537 O O . GLU B 1 295 ? -14.482 49.118 98.868 1.00 34.35 311 GLU B O 1
ATOM 4543 N N . GLN B 1 296 ? -15.466 49.431 100.870 1.00 34.98 312 GLN B N 1
ATOM 4544 C CA . GLN B 1 296 ? -16.430 48.337 100.696 1.00 35.80 312 GLN B CA 1
ATOM 4545 C C . GLN B 1 296 ? -17.416 48.643 99.566 1.00 35.82 312 GLN B C 1
ATOM 4546 O O . GLN B 1 296 ? -17.781 47.752 98.798 1.00 35.59 312 GLN B O 1
ATOM 4552 N N . LYS B 1 297 ? -17.838 49.903 99.478 1.00 36.19 313 LYS B N 1
ATOM 4553 C CA . LYS B 1 297 ? -18.735 50.362 98.415 1.00 36.74 313 LYS B CA 1
ATOM 4554 C C . LYS B 1 297 ? -18.041 50.332 97.053 1.00 36.03 313 LYS B C 1
ATOM 4555 O O . LYS B 1 297 ? -18.613 49.856 96.072 1.00 35.87 313 LYS B O 1
ATOM 4561 N N . LEU B 1 298 ? -16.815 50.849 96.994 1.00 35.24 314 LEU B N 1
ATOM 4562 C CA . LEU B 1 298 ? -16.027 50.812 95.762 1.00 34.66 314 LEU B CA 1
ATOM 4563 C C . LEU B 1 298 ? -15.794 49.373 95.296 1.00 33.87 314 LEU B C 1
ATOM 4564 O O . LEU B 1 298 ? -15.877 49.086 94.102 1.00 33.93 314 LEU B O 1
ATOM 4569 N N . LEU B 1 299 ? -15.523 48.473 96.239 1.00 33.83 315 LEU B N 1
ATOM 4570 C CA . LEU B 1 299 ? -15.341 47.053 95.926 1.00 33.54 315 LEU B CA 1
ATOM 4571 C C . LEU B 1 299 ? -16.632 46.427 95.389 1.00 33.94 315 LEU B C 1
ATOM 4572 O O . LEU B 1 299 ? -16.588 45.571 94.507 1.00 33.11 315 LEU B O 1
ATOM 4577 N N . GLY B 1 300 ? -17.773 46.854 95.929 1.00 34.52 316 GLY B N 1
ATOM 4578 C CA . GLY B 1 300 ? -19.077 46.398 95.445 1.00 34.59 316 GLY B CA 1
ATOM 4579 C C . GLY B 1 300 ? -19.317 46.788 93.999 1.00 34.73 316 GLY B C 1
ATOM 4580 O O . GLY B 1 300 ? -19.841 45.995 93.213 1.00 34.80 316 GLY B O 1
ATOM 4581 N N . GLU B 1 301 ? -18.925 48.011 93.650 1.00 35.12 317 GLU B N 1
ATOM 4582 C CA . GLU B 1 301 ? -19.021 48.499 92.275 1.00 35.92 317 GLU B CA 1
ATOM 4583 C C . GLU B 1 301 ? -18.088 47.729 91.336 1.00 35.71 317 GLU B C 1
ATOM 4584 O O . GLU B 1 301 ? -18.420 47.514 90.170 1.00 35.23 317 GLU B O 1
ATOM 4590 N N . SER B 1 302 ? -16.927 47.317 91.846 1.00 35.14 318 SER B N 1
ATOM 4591 C CA . SER B 1 302 ? -15.987 46.502 91.073 1.00 34.64 318 SER B CA 1
ATOM 4592 C C . SER B 1 302 ? -16.572 45.124 90.780 1.00 34.84 318 SER B C 1
ATOM 4593 O O . SER B 1 302 ? -16.473 44.626 89.658 1.00 34.27 318 SER B O 1
ATOM 4596 N N . ILE B 1 303 ? -17.181 44.518 91.797 1.00 35.44 319 ILE B N 1
ATOM 4597 C CA . ILE B 1 303 ? -17.825 43.210 91.660 1.00 36.77 319 ILE B CA 1
ATOM 4598 C C . ILE B 1 303 ? -18.951 43.261 90.620 1.00 37.70 319 ILE B C 1
ATOM 4599 O O . ILE B 1 303 ? -19.142 42.308 89.861 1.00 37.90 319 ILE B O 1
ATOM 4604 N N . ASN B 1 304 ? -19.681 44.375 90.583 1.00 38.91 320 ASN B N 1
ATOM 4605 C CA . ASN B 1 304 ? -20.741 44.579 89.592 1.00 39.96 320 ASN B CA 1
ATOM 4606 C C . ASN B 1 304 ? -20.194 44.620 88.163 1.00 40.46 320 ASN B C 1
ATOM 4607 O O . ASN B 1 304 ? -20.759 43.995 87.265 1.00 40.00 320 ASN B O 1
ATOM 4612 N N . GLU B 1 305 ? -19.095 45.348 87.961 1.00 41.48 321 GLU B N 1
ATOM 4613 C CA . GLU B 1 305 ? -18.438 45.421 86.650 1.00 42.19 321 GLU B CA 1
ATOM 4614 C C . GLU B 1 305 ? -17.969 44.048 86.168 1.00 41.42 321 GLU B C 1
ATOM 4615 O O . GLU B 1 305 ? -18.100 43.725 84.986 1.00 40.95 321 GLU B O 1
ATOM 4621 N N . VAL B 1 306 ? -17.422 43.251 87.085 1.00 40.95 322 VAL B N 1
ATOM 4622 C CA . VAL B 1 306 ? -16.970 41.893 86.770 1.00 40.61 322 VAL B CA 1
ATOM 4623 C C . VAL B 1 306 ? -18.157 41.013 86.375 1.00 40.69 322 VAL B C 1
ATOM 4624 O O . VAL B 1 306 ? -18.095 40.289 85.379 1.00 39.73 322 VAL B O 1
ATOM 4628 N N . ASN B 1 307 ? -19.228 41.079 87.162 1.00 41.34 323 ASN B N 1
ATOM 4629 C CA . ASN B 1 307 ? -20.458 40.339 86.868 1.00 41.81 323 ASN B CA 1
ATOM 4630 C C . ASN B 1 307 ? -21.098 40.778 85.552 1.00 41.34 323 ASN B C 1
ATOM 4631 O O . ASN B 1 307 ? -21.574 39.943 84.784 1.00 41.48 323 ASN B O 1
ATOM 4636 N N . THR B 1 308 ? -21.101 42.085 85.299 1.00 41.53 324 THR B N 1
ATOM 4637 C CA . THR B 1 308 ? -21.672 42.637 84.070 1.00 42.11 324 THR B CA 1
ATOM 4638 C C . THR B 1 308 ? -20.980 42.066 82.833 1.00 42.41 324 THR B C 1
ATOM 4639 O O . THR B 1 308 ? -21.641 41.572 81.920 1.00 42.46 324 THR B O 1
ATOM 4643 N N . ILE B 1 309 ? -19.650 42.123 82.816 1.00 42.12 325 ILE B N 1
ATOM 4644 C CA . ILE B 1 309 ? -18.874 41.651 81.669 1.00 42.01 325 ILE B CA 1
ATOM 4645 C C . ILE B 1 309 ? -18.957 40.128 81.554 1.00 42.06 325 ILE B C 1
ATOM 4646 O O . ILE B 1 309 ? -19.004 39.587 80.449 1.00 41.57 325 ILE B O 1
ATOM 4651 N N . SER B 1 310 ? -18.989 39.446 82.697 1.00 43.00 326 SER B N 1
ATOM 4652 C CA . SER B 1 310 ? -19.120 37.990 82.728 1.00 44.08 326 SER B CA 1
ATOM 4653 C C . SER B 1 310 ? -20.453 37.521 82.137 1.00 45.18 326 SER B C 1
ATOM 4654 O O . SER B 1 310 ? -20.503 36.511 81.433 1.00 44.41 326 SER B O 1
ATOM 4657 N N . LYS B 1 311 ? -21.525 38.256 82.429 1.00 46.53 327 LYS B N 1
ATOM 4658 C CA . LYS B 1 311 ? -22.860 37.926 81.916 1.00 47.81 327 LYS B CA 1
ATOM 4659 C C . LYS B 1 311 ? -22.968 38.137 80.405 1.00 47.28 327 LYS B C 1
ATOM 4660 O O . LYS B 1 311 ? -23.664 37.385 79.722 1.00 47.19 327 LYS B O 1
ATOM 4666 N N . VAL B 1 312 ? -22.279 39.154 79.890 1.00 47.46 328 VAL B N 1
ATOM 4667 C CA . VAL B 1 312 ? -22.232 39.406 78.447 1.00 47.83 328 VAL B CA 1
ATOM 4668 C C . VAL B 1 312 ? -21.591 38.222 77.715 1.00 48.83 328 VAL B C 1
ATOM 4669 O O . VAL B 1 312 ? -22.024 37.856 76.620 1.00 48.69 328 VAL B O 1
ATOM 4673 N N . LEU B 1 313 ? -20.567 37.626 78.324 1.00 49.26 329 LEU B N 1
ATOM 4674 C CA . LEU B 1 313 ? -19.909 36.447 77.758 1.00 50.40 329 LEU B CA 1
ATOM 4675 C C . LEU B 1 313 ? -20.809 35.214 77.827 1.00 52.16 329 LEU B C 1
ATOM 4676 O O . LEU B 1 313 ? -20.854 34.424 76.884 1.00 52.49 329 LEU B O 1
ATOM 4681 N N . ASP B 1 314 ? -21.514 35.050 78.945 1.00 54.75 330 ASP B N 1
ATOM 4682 C CA . ASP B 1 314 ? -22.421 33.913 79.132 1.00 57.33 330 ASP B CA 1
ATOM 4683 C C . ASP B 1 314 ? -23.572 33.930 78.125 1.00 59.74 330 ASP B C 1
ATOM 4684 O O . ASP B 1 314 ? -24.028 32.874 77.682 1.00 59.52 330 ASP B O 1
ATOM 4689 N N . ASN B 1 315 ? -24.032 35.129 77.772 1.00 62.95 331 ASN B N 1
ATOM 4690 C CA . ASN B 1 315 ? -25.120 35.300 76.810 1.00 65.59 331 ASN B CA 1
ATOM 4691 C C . ASN B 1 315 ? -24.594 35.446 75.382 1.00 68.41 331 ASN B C 1
ATOM 4692 O O . ASN B 1 315 ? -24.386 36.559 74.893 1.00 68.92 331 ASN B O 1
ATOM 4697 N N . ALA B 1 316 ? -24.374 34.309 74.727 1.00 71.69 332 ALA B N 1
ATOM 4698 C CA . ALA B 1 316 ? -23.930 34.278 73.334 1.00 73.63 332 ALA B CA 1
ATOM 4699 C C . ALA B 1 316 ? -24.543 33.074 72.612 1.00 75.98 332 ALA B C 1
ATOM 4700 O O . ALA B 1 316 ? -24.922 32.097 73.260 1.00 76.59 332 ALA B O 1
ATOM 4702 N N . PRO B 1 317 ? -24.644 33.138 71.268 1.00 79.04 333 PRO B N 1
ATOM 4703 C CA . PRO B 1 317 ? -25.243 32.025 70.526 1.00 80.05 333 PRO B CA 1
ATOM 4704 C C . PRO B 1 317 ? -24.332 30.800 70.465 1.00 81.13 333 PRO B C 1
ATOM 4705 O O . PRO B 1 317 ? -24.753 29.682 70.763 1.00 81.34 333 PRO B O 1
#

Organism: Cryptosporidium parvum (strain Iowa II) (NCBI:txid353152)

Foldseek 3Di:
DDDFAEEEEADCPQQNLLLCLVCLLVLVGAYEYEDQDPPRQQVSQVVSVVCNVVSVGPHHYHYDHDLLVCAPHQAYEYDDFDFDADDAWQLVRVQVVLVVLLVVLVSCLPGPLNHQYEYARPPWFLSQVSNCVNNVRDQLSTWYQAWLLLFLLLLVLVCVLQVHDSVQWDWTWKFGRALLIFTFQQPIDGNNHHVVVCCVVVSDHVVSNVVSRNCSRCVQVVQCVVVVRYTDRNSSSVSVNVLVCCQSVFVQDFHFTFGFDDPALPHHTGTITFTFGQGVSGGDGTDHDDGDPVSSVSNVVSVVVSVVSNVCSVVDD/DDDFAEEEEADCPQQSLLLQLVCLLVLVGAYEYEDQDPPRQQVSQVVSVVCSVVSVGPHHGHYDHDLLVCAPHQEYEYPDFDDDADDAWQLVRPPVVLVVLLVVLVSCLPRPLNHQYEYARPPWFLSQVSSCVNNVHDQLSTWYQAFLLLFLLLLVLVCVLQVHDSVQWDWTWKFGRALLIFGFQQPIDRNNHHPVVCCVVVSDHVVSVVVSRNCSRCVQVVQCVVVVGYTDRNSSSVRVSVLVCCQSVQVQDFRFTQGFDDPALPHHTGGITFTFGQGNSGGPGTDHDPGDPVSSVSNVVSVVVSVVSNVVSVPDD

CATH classification: 3.40.50.720 (+1 more: 3.90.110.10)

B-factor: mean 27.82, std 8.33, range [15.61, 81.34]

Nearest PDB structures (foldseek):
  2fn7-assembly1_A  TM=1.003E+00  e=1.267E-63  Cryptosporidium parvum
  4plh-assembly1_D  TM=9.719E-01  e=4.149E-47  Apicomplexa
  2hjr-assembly1_B  TM=9.823E-01  e=1.366E-45  Cryptosporidium parvum
  4ros-assembly1_A  TM=9.819E-01  e=7.561E-42  Methylorubrum extorquens PA1
  3gvh-assembly1_A  TM=9.687E-01  e=1.205E-41  Brucella abortus 2308

Radius of gyration: 25.7 Å; Cα contacts (8 Å, |Δi|>4): 1407; chains: 2; bounding box: 76×59×61 Å

Secondary structure (DSSP, 8-state):
-----EEEEE--SHHHHHHHHHHHHHT--EEEEE-SSSSHHHHHHHHHHHHHHHHT----EEEES-GGGGTT-SEEEE----SS--SS-GGGGHHHHHHHHHHHHHHHHHH-TTSEEEE-SSSHHHHHHHHHHHH---GGGEEES-HHHHHHHHHHHHHHHHTS-GGGEE--EEB-SSTT-EE-GGG-EETTEEHHHHHHTTS--HHHHHHHHHHHHHHHHHHHHHHSSS---HHHHHHHHHHHHHHHTT--EEEEEEEEESSBTTBSSEEEEEEEEEETTEEEEE------HHHHHHHHHHHHHHHHHHHHHHT--/-----EEEEE--SHHHHHHHHHHHHTT--EEEEE-SSSSHHHHHHHHHHHHHHHHT----EEEES-GGGGTT-SEEEE----SS--SS-GGGGHHHHHHHHHHHHHHHHHH-TTSEEEE-SSSHHHHHHHHHHHH---GGGEEES-HHHHHHHHHHHHHHHHTS-GGGEE--EEB-SSTT-EE-GGG-EETTEEHHHHHHTTS--HHHHHHHHHHHHHHHHHHHHHHSSSS--HHHHHHHHHHHHHHHTT--EEEEEEEEESSSTT-SSEEEEEEEEEETTEEEEE------HHHHHHHHHHHHHHHHHHHHHHS--

InterPro domains:
  IPR001236 Lactate/malate dehydrogenase, N-terminal [PF00056] (22-160)
  IPR001557 L-lactate/malate dehydrogenase [PIRSF000102] (18-323)
  IPR001557 L-lactate/malate dehydrogenase [PR00086] (22-46)
  IPR001557 L-lactate/malate dehydrogenase [PR00086] (46-70)
  IPR001557 L-lactate/malate dehydrogenase [PR00086] (134-154)
  IPR001557 L-lactate/malate dehydrogenase [PR00086] (158-176)
  IPR001557 L-lactate/malate dehydrogenase [PR00086] (188-201)
  IPR011275 Malate dehydrogenase, type 3 [cd01339] (23-322)
  IPR015955 Lactate dehydrogenase/glycoside hydrolase, family 4, C-terminal [G3DSA:3.90.110.10] (163-337)
  IPR015955 Lactate dehydrogenase/glycoside hydrolase, family 4, C-terminal [SSF56327] (161-326)
  IPR022383 Lactate/malate dehydrogenase, C-terminal [PF02866] (165-322)
  IPR029752 D-isomer specific 2-hydroxyacid dehydrogenase, NAD-binding domain conserved site 1 [PS00065] (23-51)
  IPR036291 NAD(P)-binding domain superfamily [SSF51735] (17-162)

Sequence (634 aa):
MIERRKIAVIGSGQIGGNIAYIVGKDNLADVVLFDIAEGIPQGKALDITHSMVMFGSTSKVIGTNDYADISGSDVVIITASIPGRPKDDRSELLFGNARILDSVAEGVKKYCPNAFVICITNPLDVMVSHFQKVSGLPHNKVCGMAGVLDSSRFRTFIAQHFGVNASDVSANVIGGHGDGMVPATSSVSVGGVPLSSFIKQGLITQEQIDEIVCHTRIAWKEVADNLKTGTAYFAPAAAAVKMAEAYLKDKKAVVPCSAFCSNHYGVKGIYMGVPTIIGKNGVEDILELDLTPLEQKLLGESINEVNTISKVLDNAPMIERRKIAVIGSGQIGGNIAYIVGKDNLADVVLFDIAEGIPQGKALDITHSMVMFGSTSKVIGTNDYADISGSDVVIITASIPGRPKDDRSELLFGNARILDSVAEGVKKYCPNAFVICITNPLDVMVSHFQKVSGLPHNKVCGMAGVLDSSRFRTFIAQHFGVNASDVSANVIGGHGDGMVPATSSVSVGGVPLSSFIKQGLITQEQIDEIVCHTRIAWKEVADNLKTGTAYFAPAAAAVKMAEAYLKDKKAVVPCSAFCSNHYGVKGIYMGVPTIIGKNGVEDILELDLTPLEQKLLGESINEVNTISKVLDNAP

Solvent-accessible surface area: 25331 Å² total; per-residue (Å²): 221,164,146,124,107,48,0,0,0,2,8,0,36,92,34,0,0,4,0,0,0,0,0,0,35,56,82,12,7,25,1,5,0,10,22,160,44,126,0,38,0,56,0,18,3,54,0,0,25,2,0,9,12,14,38,51,7,51,8,124,7,87,20,9,103,70,41,42,57,0,56,56,6,51,0,0,0,0,20,18,52,61,130,58,70,6,156,82,58,14,30,91,18,4,91,24,0,4,167,48,0,32,65,3,0,108,6,0,113,151,66,6,61,123,1,0,0,0,0,14,5,37,8,2,8,7,0,0,45,32,0,26,160,49,1,57,7,72,73,61,31,0,0,0,8,4,4,19,8,4,5,4,3,1,60,8,14,2,4,112,66,39,66,62,56,18,45,83,2,60,8,24,3,2,6,5,23,14,68,13,4,4,9,0,37,54,39,2,28,16,68,65,52,55,11,59,30,21,69,171,108,64,102,3,74,95,143,77,6,76,100,10,29,70,40,1,90,74,0,14,62,53,0,0,87,34,8,110,129,18,50,8,22,4,0,7,0,0,0,0,1,67,0,0,22,1,28,19,114,48,89,96,30,83,10,14,0,0,0,65,0,40,129,41,37,85,16,203,32,25,6,1,4,1,1,0,29,0,0,129,87,0,18,61,76,15,72,118,40,129,21,55,110,119,10,102,138,67,5,28,89,0,27,93,65,14,53,81,38,36,129,69,25,104,124,45,162,220,162,143,123,108,49,0,0,0,2,9,0,35,93,30,0,0,4,0,0,0,0,0,0,36,57,80,13,7,25,2,6,0,8,23,158,44,129,2,36,0,53,0,17,3,55,0,0,21,1,0,9,12,13,38,54,7,53,8,124,7,89,20,10,102,72,41,42,57,0,54,55,6,52,0,0,0,0,20,15,53,60,130,55,79,5,162,84,53,14,30,94,18,9,99,12,0,6,166,47,0,54,64,2,0,98,5,0,108,147,68,6,62,124,1,0,0,0,0,14,4,36,8,2,8,7,0,0,23,29,0,22,126,48,2,58,5,71,74,60,30,0,0,0,8,4,3,19,8,3,5,4,3,2,59,9,15,2,4,115,67,42,69,63,55,17,46,84,2,60,8,23,4,1,6,6,24,18,70,17,5,4,9,0,40,53,37,2,30,15,67,64,50,55,13,66,32,17,71,183,106,63,97,6,66,92,128,77,8,75,102,10,22,62,41,1,88,74,0,14,62,53,0,0,81,31,6,105,120,16,50,9,18,3,0,6,0,0,0,0,1,65,0,0,20,1,28,20,116,46,87,96,30,85,10,15,0,0,1,62,0,45,123,44,37,85,16,201,34,24,7,1,4,0,1,0,41,0,0,124,85,0,18,58,74,17,71,121,40,134,17,56,111,114,10,104,136,64,6,28,79,2,25,90,76,14,52,82,45,24,130,73,26,92,121,62,191